Protein AF-0000000085018184 (afdb_homodimer)

Radius of gyration: 31.37 Å; Cα contacts (8 Å, |Δi|>4): 1153; chains: 2; bounding box: 64×95×62 Å

Solvent-accessible surface area (backbone atoms only — not comparable to full-atom values): 35523 Å² total; per-residue (Å²): 129,86,67,73,64,62,64,57,44,52,53,51,55,33,47,54,36,43,52,49,48,41,50,52,50,49,42,55,73,67,39,47,40,53,63,20,69,43,73,35,39,69,67,61,49,51,74,76,40,98,63,59,70,67,49,49,52,36,50,53,50,45,36,40,74,69,59,39,29,46,75,57,96,77,20,36,26,44,29,72,50,29,46,42,30,53,13,85,86,34,94,45,32,36,55,68,28,46,38,60,68,44,70,61,41,52,63,41,46,74,70,67,47,73,38,75,71,49,66,69,59,48,31,55,44,50,44,45,53,29,64,63,52,52,47,56,54,52,50,51,50,48,50,68,76,39,41,67,62,53,67,70,30,50,29,32,34,20,46,54,35,47,42,32,61,68,44,47,51,51,22,70,77,25,81,73,23,41,25,32,36,30,24,42,60,76,38,42,63,57,18,48,53,44,37,60,73,66,65,53,61,57,66,45,79,42,72,39,48,79,91,80,41,86,88,66,65,70,21,34,31,39,38,36,53,76,50,88,49,79,46,21,65,69,47,50,49,52,50,57,72,17,36,31,82,70,11,38,41,40,40,35,40,60,43,84,79,74,79,87,45,64,67,51,37,52,49,20,42,57,43,65,34,47,38,56,95,81,56,58,68,43,79,50,58,81,38,37,71,72,46,48,53,63,68,55,41,54,51,48,41,45,73,69,25,32,44,79,75,47,76,42,53,39,22,73,72,68,68,37,68,90,34,65,42,27,32,36,40,34,28,30,30,73,99,130,87,66,74,65,60,65,57,44,52,52,49,54,32,47,53,37,42,51,48,46,40,51,53,51,48,42,55,73,68,38,46,39,52,62,20,69,44,73,34,40,69,66,61,48,51,76,76,39,99,62,58,70,67,48,50,52,38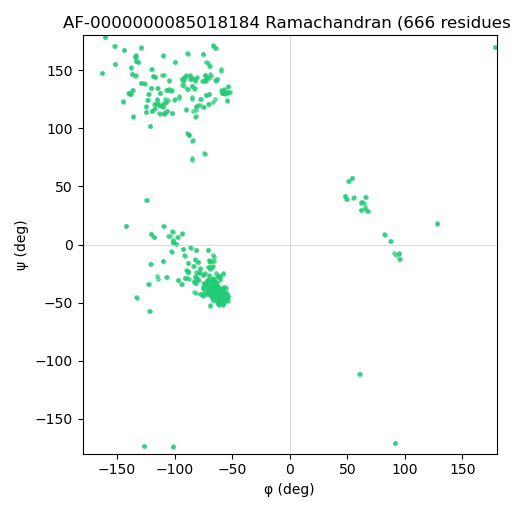,50,52,50,46,35,42,74,70,58,38,29,44,75,58,97,77,20,36,23,45,28,73,51,29,46,41,31,51,14,87,86,35,95,45,33,36,55,68,28,46,38,62,67,44,69,63,41,51,61,41,44,74,69,67,47,73,38,74,69,51,68,68,60,47,31,54,45,50,42,44,55,30,62,63,53,52,46,57,54,51,49,51,50,46,50,67,77,38,40,67,63,53,66,69,31,51,27,33,35,22,46,53,33,47,43,34,61,67,44,47,51,51,24,70,76,24,83,73,23,39,26,32,35,31,24,41,58,77,40,43,61,56,18,48,54,44,38,60,73,67,66,54,60,58,65,46,80,43,71,39,47,78,93,80,40,84,88,67,65,70,22,35,32,39,39,35,54,75,51,88,49,78,46,21,63,70,47,49,51,53,50,56,72,17,37,33,83,70,12,38,41,39,40,34,40,60,44,83,80,73,78,86,45,65,68,52,38,52,50,21,40,57,44,65,33,47,39,54,95,81,57,58,69,42,80,50,59,83,39,35,71,71,48,47,52,63,68,56,42,54,51,48,42,45,74,71,25,31,43,81,74,46,76,43,53,40,21,74,73,69,68,38,67,89,33,64,41,28,33,34,40,32,28,30,30,73,99

Secondary structure (DSSP, 8-state):
-PPP-THHHHHHHHHHHHHHHHHHHHHHHTTHHHHTTS-B-HHHHHHHS-S-HHHHHHHHHHHHHTTSEEEETTEEEE-HHHHHHS-TT-TT--HHHHIIIIITTHHHHHTT--EE--HHHHHHHHHHHIIIIIHHHHHHHHHHHTHHHHHH--EEEEET-TT-HHHHHHHHH-TT-EEEEEE-HHHHHHHHHHHHHTT--SEEEEE--TTTS---S-EEEEEEESSTTTT-HHHHHHHHHHEEEEEEEEEEEE---S---HHHHHHHHHHHHEE-SS--B-SSTT-BTTPPPHHHHHHHHHHHTEEEEEEEEHHHHHT-GGGTTEEEEEEEE--/-PPP-THHHHHHHHHHHHHHHHHHHHHHHTTHHHHTTS-B-HHHHHHHS-S-HHHHHHHHHHHHHTTSEEEETTEEEE-HHHHHHS-TT-TT--HHHHIIIIITTHHHHHTT--EE--HHHHHHHHHHHIIIIIHHHHHHHHHHHTHHHHHH--EEEEET-TT-HHHHHHHHH-TT-EEEEEE-HHHHHHHHHHHHHTT--SEEEEE--TTTS---S-EEEEEEESSTTTT-HHHHHHHHHHEEEEEEEEEEEE---S---HHHHHHHHHHHHEE-SS--B-SSTT-BTTPPPHHHHHHHHHHHTEEEEEEEEHHHHHT-GGGTTEEEEEEEE--

pLDDT: mean 94.93, std 5.19, range [48.09, 98.88]

Nearest PDB structures (foldseek):
  5i2h-assembly1_B  TM=5.174E-01  e=9.333E-16  Planctopirus limnophila DSM 3776
  3gwz-assembly1_A  TM=5.559E-01  e=8.768E-15  Streptomyces lavendulae
  5jr3-assembly1_A  TM=5.214E-01  e=3.749E-14  Streptomyces peucetius
  4wxh-assembly1_B  TM=4.960E-01  e=9.897E-15  Streptomyces peucetius
  1qzz-assembly1_A  TM=4.452E-01  e=2.770E-14  Streptomyces purpurascens

InterPro domains:
  IPR001077 O-methyltransferase, C-terminal domain [PF00891] (150-248)
  IPR012967 Caffeic acid 3-O-methyltransferase-like, dimerisation domain [PF08100] (22-87)
  IPR016461 O-methyltransferase-like [PTHR11746] (20-250)
  IPR029063 S-adenosyl-L-methionine-dependent methyltransferase superfamily [G3DSA:3.40.50.150] (109-317)
  IPR029063 S-adenosyl-L-methionine-dependent methyltransfer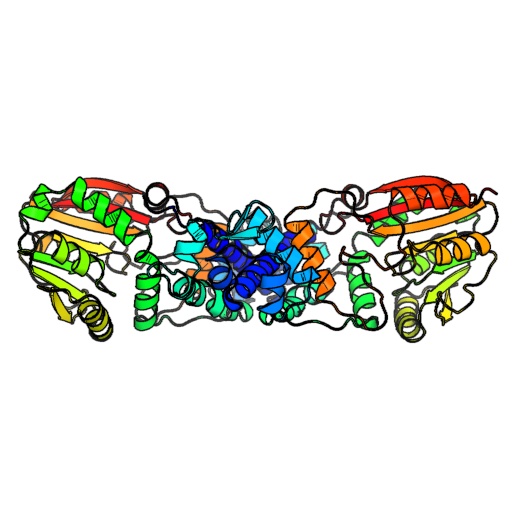ase superfamily [SSF53335] (109-317)
  IPR036388 Winged helix-like DNA-binding domain superfamily [G3DSA:1.10.10.10] (12-87)
  IPR036390 Winged helix DNA-binding domain superfamily [SSF46785] (12-85)

Organism: Methanocaldococcus infernus (strain DSM 11812 / JCM 15783 / ME) (NCBI:txid573063)

Structure (mmCIF, N/CA/C/O backbone):
data_AF-0000000085018184-model_v1
#
loop_
_entity.id
_entity.type
_entity.pdbx_description
1 polymer 'Methyltransferase type 12'
#
loop_
_atom_site.group_PDB
_atom_site.id
_atom_site.type_symbol
_atom_site.label_atom_id
_atom_site.label_alt_id
_atom_site.label_comp_id
_atom_site.label_asym_id
_atom_site.label_entity_id
_atom_site.label_seq_id
_atom_site.pdbx_PDB_ins_code
_atom_site.Cartn_x
_atom_site.Cartn_y
_atom_site.Cartn_z
_atom_site.occupancy
_atom_site.B_iso_or_equiv
_atom_site.auth_seq_id
_atom_site.auth_comp_id
_atom_site.auth_asym_id
_atom_site.auth_atom_id
_atom_site.pdbx_PDB_model_num
ATOM 1 N N . MET A 1 1 ? -19.297 13.008 21.766 1 48.72 1 MET A N 1
ATOM 2 C CA . MET A 1 1 ? -17.875 13.062 21.406 1 48.72 1 MET A CA 1
ATOM 3 C C . MET A 1 1 ? -17.656 12.492 20 1 48.72 1 MET A C 1
ATOM 5 O O . MET A 1 1 ? -18.109 11.383 19.703 1 48.72 1 MET A O 1
ATOM 9 N N . ILE A 1 2 ? -17.266 13.336 19.094 1 65.44 2 ILE A N 1
ATOM 10 C CA . ILE A 1 2 ? -17.203 12.898 17.703 1 65.44 2 ILE A CA 1
ATOM 11 C C . ILE A 1 2 ? -16.141 11.812 17.562 1 65.44 2 ILE A C 1
ATOM 13 O O . ILE A 1 2 ? -15.047 11.93 18.109 1 65.44 2 ILE A O 1
ATOM 17 N N . LYS A 1 3 ? -16.5 10.656 17.031 1 82.75 3 LYS A N 1
ATOM 18 C CA . LYS A 1 3 ? -15.633 9.492 16.859 1 82.75 3 LYS A CA 1
ATOM 19 C C . LYS A 1 3 ? -14.438 9.82 15.969 1 82.75 3 LYS A C 1
ATOM 21 O O . LYS A 1 3 ? -14.586 10.531 14.969 1 82.75 3 LYS A O 1
ATOM 26 N N . LYS A 1 4 ? -13.375 9.406 16.469 1 88.5 4 LYS A N 1
ATOM 27 C CA . LYS A 1 4 ? -12.133 9.617 15.734 1 88.5 4 LYS A CA 1
ATOM 28 C C . LYS A 1 4 ? -12.234 9.07 14.312 1 88.5 4 LYS A C 1
ATOM 30 O O . LYS A 1 4 ? -12.766 7.98 14.102 1 88.5 4 LYS A O 1
ATOM 35 N N . PRO A 1 5 ? -11.875 9.859 13.367 1 91.56 5 PRO A N 1
ATOM 36 C CA . PRO A 1 5 ? -11.867 9.359 11.992 1 91.56 5 PRO A CA 1
ATOM 37 C C . PRO A 1 5 ? -10.703 8.406 11.711 1 91.56 5 PRO A C 1
ATOM 39 O O . PRO A 1 5 ? -9.758 8.773 11.016 1 91.56 5 PRO A O 1
ATOM 42 N N . TYR A 1 6 ? -10.836 7.18 12.148 1 92.5 6 TYR A N 1
ATOM 43 C CA . TYR A 1 6 ? -9.742 6.219 12.016 1 92.5 6 TYR A CA 1
ATOM 44 C C . TYR A 1 6 ? -9.469 5.91 10.547 1 92.5 6 TYR A C 1
ATOM 46 O O . TYR A 1 6 ? -8.422 5.363 10.203 1 92.5 6 TYR A O 1
ATOM 54 N N . ILE A 1 7 ? -10.422 6.293 9.656 1 93.5 7 ILE A N 1
ATOM 55 C CA . ILE A 1 7 ? -10.281 6.117 8.219 1 93.5 7 ILE A CA 1
ATOM 56 C C . ILE A 1 7 ? -9.062 6.906 7.723 1 93.5 7 ILE A C 1
ATOM 58 O O . ILE A 1 7 ? -8.422 6.516 6.75 1 93.5 7 ILE A O 1
ATOM 62 N N . LEU A 1 8 ? -8.703 7.965 8.406 1 94.06 8 LEU A N 1
ATOM 63 C CA . LEU A 1 8 ? -7.527 8.742 8.039 1 94.06 8 LEU A CA 1
ATOM 64 C C . LEU A 1 8 ? -6.254 7.93 8.227 1 94.06 8 LEU A C 1
ATOM 66 O O . LEU A 1 8 ? -5.34 7.988 7.395 1 94.06 8 LEU A O 1
ATOM 70 N N . ASP A 1 9 ? -6.258 7.141 9.297 1 95.75 9 ASP A N 1
ATOM 71 C CA . ASP A 1 9 ? -5.105 6.281 9.547 1 95.75 9 ASP A CA 1
ATOM 72 C C . ASP A 1 9 ? -5.016 5.168 8.5 1 95.75 9 ASP A C 1
ATOM 74 O O . ASP A 1 9 ? -3.92 4.789 8.086 1 95.75 9 ASP A O 1
ATOM 78 N N . ILE A 1 10 ? -6.168 4.676 8.086 1 96.81 10 ILE A N 1
ATOM 79 C CA . ILE A 1 10 ? -6.207 3.613 7.086 1 96.81 10 ILE A CA 1
ATOM 80 C C . ILE A 1 10 ? -5.594 4.117 5.777 1 96.81 10 ILE A C 1
ATOM 82 O O . ILE A 1 10 ? -4.676 3.496 5.238 1 96.81 10 ILE A O 1
ATOM 86 N N . PHE A 1 11 ? -6.047 5.285 5.289 1 97.06 11 PHE A N 1
ATOM 87 C CA . PHE A 1 11 ? -5.551 5.809 4.02 1 97.06 11 PHE A CA 1
ATOM 88 C C . PHE A 1 11 ? -4.09 6.234 4.145 1 97.06 11 PHE A C 1
ATOM 90 O O . PHE A 1 11 ? -3.318 6.105 3.193 1 97.06 11 PHE A O 1
ATOM 97 N N . TYR A 1 12 ? -3.766 6.766 5.32 1 96.75 12 TYR A N 1
ATOM 98 C CA . TYR A 1 12 ? -2.377 7.152 5.543 1 96.75 12 TYR A CA 1
ATOM 99 C C . TYR A 1 12 ? -1.446 5.957 5.398 1 96.75 12 TYR A C 1
ATOM 101 O O . TYR A 1 12 ? -0.449 6.02 4.676 1 96.75 12 TYR A O 1
ATOM 109 N N . ASP A 1 13 ? -1.781 4.855 6.043 1 97.5 13 ASP A N 1
ATOM 110 C CA . ASP A 1 13 ? -0.97 3.645 6.008 1 97.5 13 ASP A CA 1
ATOM 111 C C . ASP A 1 13 ? -0.897 3.072 4.594 1 97.5 13 ASP A C 1
ATOM 113 O O . ASP A 1 13 ? 0.176 2.684 4.133 1 97.5 13 ASP A O 1
ATOM 117 N N . LEU A 1 14 ? -2.049 3.016 3.959 1 97.88 14 LEU A N 1
ATOM 118 C CA . LEU A 1 14 ? -2.084 2.508 2.592 1 97.88 14 LEU A CA 1
ATOM 119 C C . LEU A 1 14 ? -1.201 3.35 1.676 1 97.88 14 LEU A C 1
ATOM 121 O O . LEU A 1 14 ? -0.476 2.809 0.837 1 97.88 14 LEU A O 1
ATOM 125 N N . TYR A 1 15 ? -1.241 4.645 1.862 1 97.31 15 TYR A N 1
ATOM 126 C CA . TYR A 1 15 ? -0.542 5.543 0.952 1 97.31 15 TYR A CA 1
ATOM 127 C C . TYR A 1 15 ? 0.962 5.496 1.186 1 97.31 15 TYR A C 1
ATOM 129 O O . TYR A 1 15 ? 1.748 5.625 0.243 1 97.31 15 TYR A O 1
ATOM 137 N N . ILE A 1 16 ? 1.397 5.277 2.465 1 97.38 16 ILE A N 1
ATOM 138 C CA . ILE A 1 16 ? 2.812 5.062 2.746 1 97.38 16 ILE A CA 1
ATOM 139 C C . ILE A 1 16 ? 3.322 3.869 1.941 1 97.38 16 ILE A C 1
ATOM 141 O O . ILE A 1 16 ? 4.406 3.926 1.352 1 97.38 16 ILE A O 1
ATOM 145 N N . ASN A 1 17 ? 2.547 2.838 1.865 1 97.31 17 ASN A N 1
ATOM 146 C CA . ASN A 1 17 ? 2.92 1.641 1.119 1 97.31 17 ASN A CA 1
ATOM 147 C C . ASN A 1 17 ? 2.938 1.9 -0.385 1 97.31 17 ASN A C 1
ATOM 149 O O . ASN A 1 17 ? 3.77 1.347 -1.104 1 97.31 17 ASN A O 1
ATOM 153 N N . ILE A 1 18 ? 2.035 2.709 -0.843 1 96.75 18 ILE A N 1
ATOM 154 C CA . ILE A 1 18 ? 1.995 3.068 -2.258 1 96.75 18 ILE A CA 1
ATOM 155 C C . ILE A 1 18 ? 3.252 3.854 -2.625 1 96.75 18 ILE A C 1
ATOM 157 O O . ILE A 1 18 ? 3.887 3.578 -3.646 1 96.75 18 ILE A O 1
ATOM 161 N N . LYS A 1 19 ? 3.615 4.816 -1.781 1 97.19 19 LYS A N 1
ATOM 162 C CA . LYS A 1 19 ? 4.836 5.578 -2.025 1 97.19 19 LYS A CA 1
ATOM 163 C C . LYS A 1 19 ? 6.062 4.672 -2.031 1 97.19 19 LYS A C 1
ATOM 165 O O . LYS A 1 19 ? 6.93 4.797 -2.898 1 97.19 19 LYS A O 1
ATOM 170 N N . LEU A 1 20 ? 6.09 3.766 -1.042 1 98.12 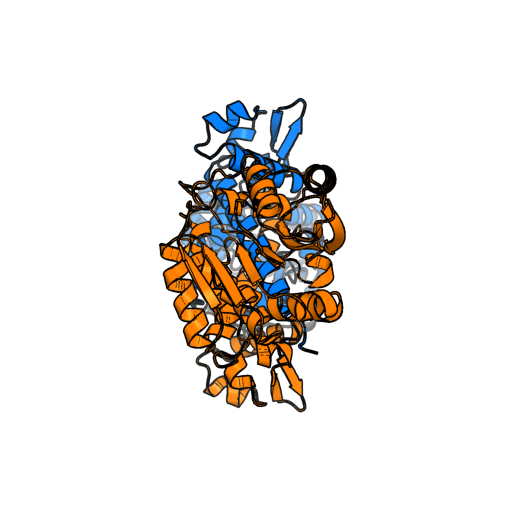20 LEU A N 1
ATOM 171 C CA . LEU A 1 20 ? 7.207 2.83 -0.971 1 98.12 20 LEU A CA 1
ATOM 172 C C . LEU A 1 20 ? 7.285 1.98 -2.236 1 98.12 20 LEU A C 1
ATOM 174 O O . LEU A 1 20 ? 8.375 1.726 -2.752 1 98.12 20 LEU A O 1
ATOM 178 N N . PHE A 1 21 ? 6.137 1.553 -2.734 1 97.69 21 PHE A N 1
ATOM 179 C CA . PHE A 1 21 ? 6.059 0.788 -3.973 1 97.69 21 PHE A CA 1
ATOM 180 C C . PHE A 1 21 ? 6.699 1.554 -5.125 1 97.69 21 PHE A C 1
ATOM 182 O O . PHE A 1 21 ? 7.539 1.013 -5.844 1 97.69 21 PHE A O 1
ATOM 189 N N . TYR A 1 22 ? 6.352 2.814 -5.332 1 97.19 22 TYR A N 1
ATOM 190 C CA . TYR A 1 22 ? 6.855 3.617 -6.441 1 97.19 22 TYR A CA 1
ATOM 191 C C . TYR A 1 22 ? 8.328 3.947 -6.25 1 97.19 22 TYR A C 1
ATOM 193 O O . TYR A 1 22 ? 9.078 4.062 -7.223 1 97.19 22 TYR A O 1
ATOM 201 N N . ILE A 1 23 ? 8.781 4.062 -4.977 1 97.88 23 ILE A N 1
ATOM 202 C CA . ILE A 1 23 ? 10.195 4.312 -4.691 1 97.88 23 ILE A CA 1
ATOM 203 C C . ILE A 1 23 ? 11.023 3.104 -5.109 1 97.88 23 ILE A C 1
ATOM 205 O O . ILE A 1 23 ? 12.062 3.25 -5.766 1 97.88 23 ILE A O 1
ATOM 209 N N . LEU A 1 24 ? 10.562 1.896 -4.773 1 97.88 24 LEU A N 1
ATOM 210 C CA . LEU A 1 24 ? 11.273 0.678 -5.156 1 97.88 24 LEU A CA 1
ATOM 211 C C . LEU A 1 24 ? 11.25 0.494 -6.672 1 97.88 24 LEU A C 1
ATOM 213 O O . LEU A 1 24 ? 12.25 0.093 -7.266 1 97.88 24 LEU A O 1
ATOM 217 N N . LYS A 1 25 ? 10.078 0.771 -7.277 1 97.06 25 LYS A N 1
ATOM 218 C CA . LYS A 1 25 ? 10 0.74 -8.734 1 97.06 25 LYS A CA 1
ATOM 219 C C . LYS A 1 25 ? 11.023 1.676 -9.367 1 97.06 25 LYS A C 1
ATOM 221 O O . LYS A 1 25 ? 11.703 1.306 -10.32 1 97.06 25 LYS A O 1
ATOM 226 N N . LYS A 1 26 ? 11.141 2.885 -8.844 1 96.44 26 LYS A N 1
ATOM 227 C CA . LYS A 1 26 ? 12.086 3.871 -9.367 1 96.44 26 LYS A CA 1
ATOM 228 C C . LYS A 1 26 ? 13.523 3.391 -9.211 1 96.44 26 LYS A C 1
ATOM 230 O O . LYS A 1 26 ? 14.352 3.582 -10.109 1 96.44 26 LYS A O 1
ATOM 235 N N . ALA A 1 27 ? 13.828 2.787 -8.023 1 97.38 27 ALA A N 1
ATOM 236 C CA . ALA A 1 27 ? 15.172 2.25 -7.797 1 97.38 27 ALA A CA 1
ATOM 237 C C . ALA A 1 27 ? 15.531 1.214 -8.859 1 97.38 27 ALA A C 1
ATOM 239 O O . ALA A 1 27 ? 16.656 1.195 -9.352 1 97.38 27 ALA A O 1
ATOM 240 N N . ILE A 1 28 ? 14.578 0.365 -9.203 1 97.19 28 ILE A N 1
ATOM 241 C CA . ILE A 1 28 ? 14.789 -0.665 -10.211 1 97.19 28 ILE A CA 1
ATOM 242 C C . ILE A 1 28 ? 14.945 -0.014 -11.586 1 97.19 28 ILE A C 1
ATOM 244 O O . ILE A 1 28 ? 15.844 -0.373 -12.352 1 97.19 28 ILE A O 1
ATOM 248 N N . GLU A 1 29 ? 14.148 0.993 -11.906 1 95.56 29 GLU A N 1
ATOM 249 C CA . GLU A 1 29 ? 14.188 1.697 -13.188 1 95.56 29 GLU A CA 1
ATOM 250 C C . GLU A 1 29 ? 15.516 2.428 -13.367 1 95.56 29 GLU A C 1
ATOM 252 O O . GLU A 1 29 ? 16.016 2.543 -14.484 1 95.56 29 GLU A O 1
ATOM 257 N N . LEU A 1 30 ? 16.062 2.91 -12.289 1 96 30 LEU A N 1
ATOM 258 C CA . LEU A 1 30 ? 17.328 3.641 -12.32 1 96 30 LEU A CA 1
ATOM 259 C C . LEU A 1 30 ? 18.5 2.68 -12.359 1 96 30 LEU A C 1
ATOM 261 O O . LEU A 1 30 ? 19.656 3.111 -12.398 1 96 30 LEU A O 1
ATOM 265 N N . LYS A 1 31 ? 18.266 1.379 -12.266 1 97.44 31 LYS A N 1
ATOM 266 C CA . LYS A 1 31 ? 19.266 0.315 -12.336 1 97.44 31 LYS A CA 1
ATOM 267 C C . LYS A 1 31 ? 20.234 0.407 -11.164 1 97.44 31 LYS A C 1
ATOM 269 O O . LYS A 1 31 ? 21.438 0.19 -11.336 1 97.44 31 LYS A O 1
ATOM 274 N N . ILE A 1 32 ? 19.703 0.792 -10.031 1 98.06 32 ILE A N 1
ATOM 275 C CA . ILE A 1 32 ? 20.531 0.925 -8.836 1 98.06 32 ILE A CA 1
ATOM 276 C C . ILE A 1 32 ? 21.188 -0.415 -8.508 1 98.06 32 ILE A C 1
ATOM 278 O O . ILE A 1 32 ? 22.375 -0.463 -8.141 1 98.06 32 ILE A O 1
ATOM 282 N N . PHE A 1 33 ? 20.516 -1.499 -8.68 1 98.56 33 PHE A N 1
ATOM 283 C CA . PHE A 1 33 ? 21.016 -2.814 -8.305 1 98.56 33 PHE A CA 1
ATOM 284 C C . PHE A 1 33 ? 22.062 -3.295 -9.305 1 98.56 33 PHE A C 1
ATOM 286 O O . PHE A 1 33 ? 22.906 -4.121 -8.977 1 98.56 33 PHE A O 1
ATOM 293 N N . ASP A 1 34 ? 21.984 -2.82 -10.547 1 98.44 34 ASP A N 1
ATOM 294 C CA . ASP A 1 34 ? 23.078 -3.072 -11.492 1 98.44 34 ASP A CA 1
ATOM 295 C C . ASP A 1 34 ? 24.328 -2.307 -11.102 1 98.44 34 ASP A C 1
ATOM 297 O O . ASP A 1 34 ? 25.438 -2.846 -11.164 1 98.44 34 ASP A O 1
ATOM 301 N N . ILE A 1 35 ? 24.141 -1.052 -10.703 1 98.12 35 ILE A N 1
ATOM 302 C CA . ILE A 1 35 ? 25.234 -0.185 -10.289 1 98.12 35 ILE A CA 1
ATOM 303 C C . ILE A 1 35 ? 25.922 -0.77 -9.047 1 98.12 35 ILE A C 1
ATOM 305 O O . ILE A 1 35 ? 27.141 -0.757 -8.938 1 98.12 35 ILE A O 1
ATOM 309 N N . LEU A 1 36 ? 25.172 -1.381 -8.141 1 98.38 36 LEU A N 1
ATOM 310 C CA . LEU A 1 36 ? 25.672 -1.818 -6.844 1 98.38 36 LEU A CA 1
ATOM 311 C C . LEU A 1 36 ? 26.125 -3.275 -6.898 1 98.38 36 LEU A C 1
ATOM 313 O O . LEU A 1 36 ? 26.359 -3.895 -5.859 1 98.38 36 LEU A O 1
ATOM 317 N N . SER A 1 37 ? 26.188 -3.836 -8.125 1 97.62 37 SER A N 1
ATOM 318 C CA . SER A 1 37 ? 26.797 -5.152 -8.266 1 97.62 37 SER A CA 1
ATOM 319 C C . SER A 1 37 ? 28.234 -5.145 -7.766 1 97.62 37 SER A C 1
ATOM 321 O O . SER A 1 37 ? 28.781 -6.188 -7.402 1 97.62 37 SER A O 1
ATOM 323 N N . GLU A 1 38 ? 28.828 -3.957 -7.801 1 97.31 38 GLU A N 1
ATOM 324 C CA . GLU A 1 38 ? 30.109 -3.656 -7.18 1 97.31 38 GLU A CA 1
ATOM 325 C C . GLU A 1 38 ? 29.969 -2.572 -6.117 1 97.31 38 GLU A C 1
ATOM 327 O O . GLU A 1 38 ? 29.141 -1.669 -6.25 1 97.31 38 GLU A O 1
ATOM 332 N N . PRO A 1 39 ? 30.734 -2.688 -5.082 1 98.12 39 PRO A N 1
ATOM 333 C CA . PRO A 1 39 ? 30.641 -1.666 -4.035 1 98.12 39 PRO A CA 1
ATOM 334 C C . PRO A 1 39 ? 30.891 -0.255 -4.562 1 98.12 39 PRO A C 1
ATOM 336 O O . PRO A 1 39 ? 31.797 -0.046 -5.371 1 98.12 39 PRO A O 1
ATOM 339 N N . LYS A 1 40 ? 30.109 0.683 -4.246 1 98.38 40 LYS A N 1
ATOM 340 C CA . LYS A 1 40 ? 30.219 2.078 -4.668 1 98.38 40 LYS A CA 1
ATOM 341 C C . LYS A 1 40 ? 30.031 3.023 -3.486 1 98.38 40 LYS A C 1
ATOM 343 O O . LYS A 1 40 ? 29.25 2.736 -2.574 1 98.38 40 LYS A O 1
ATOM 348 N N . THR A 1 41 ? 30.734 4.117 -3.512 1 98.06 41 THR A N 1
ATOM 349 C CA . THR A 1 41 ? 30.469 5.195 -2.566 1 98.06 41 THR A CA 1
ATOM 350 C C . THR A 1 41 ? 29.203 5.961 -2.961 1 98.06 41 THR A C 1
ATOM 352 O O . THR A 1 41 ? 28.703 5.812 -4.078 1 98.06 41 THR A O 1
ATOM 355 N N . PHE A 1 42 ? 28.719 6.711 -2.027 1 98.06 42 PHE A N 1
ATOM 356 C CA . PHE A 1 42 ? 27.562 7.543 -2.303 1 98.06 42 PHE A CA 1
ATOM 357 C C . PHE A 1 42 ? 27.797 8.43 -3.518 1 98.06 42 PHE A C 1
ATOM 359 O O . PHE A 1 42 ? 26.953 8.531 -4.402 1 98.06 42 PHE A O 1
ATOM 366 N N . ASP A 1 43 ? 28.906 9.055 -3.627 1 97.69 43 ASP A N 1
ATOM 367 C CA . ASP A 1 43 ? 29.234 9.984 -4.703 1 97.69 43 ASP A CA 1
ATOM 368 C C . ASP A 1 43 ? 29.312 9.273 -6.047 1 97.69 43 ASP A C 1
ATOM 370 O O . ASP A 1 43 ? 28.891 9.82 -7.07 1 97.69 43 ASP A O 1
ATOM 374 N N . GLU A 1 44 ? 29.859 8.094 -6.066 1 97.69 44 GLU A N 1
ATOM 375 C CA . GLU A 1 44 ? 29.922 7.312 -7.297 1 97.69 44 GLU A CA 1
ATOM 376 C C . GLU A 1 44 ? 28.531 6.977 -7.824 1 97.69 44 GLU A C 1
ATOM 378 O O . GLU A 1 44 ? 28.312 6.98 -9.031 1 97.69 44 GLU A O 1
ATOM 383 N N . ILE A 1 45 ? 27.625 6.664 -6.879 1 98.19 45 ILE A N 1
ATOM 384 C CA . ILE A 1 45 ? 26.25 6.367 -7.266 1 98.19 45 ILE A CA 1
ATOM 385 C C . ILE A 1 45 ? 25.594 7.625 -7.812 1 98.19 45 ILE A C 1
ATOM 387 O O . ILE A 1 45 ? 24.922 7.582 -8.852 1 98.19 45 ILE A O 1
ATOM 391 N N . LEU A 1 46 ? 25.75 8.742 -7.066 1 97.12 46 LEU A N 1
ATOM 392 C CA . LEU A 1 46 ? 25.125 10.016 -7.406 1 97.12 46 LEU A CA 1
ATOM 393 C C . LEU A 1 46 ? 25.516 10.445 -8.82 1 97.12 46 LEU A C 1
ATOM 395 O O . LEU A 1 46 ? 24.688 11.008 -9.547 1 97.12 46 LEU A O 1
ATOM 399 N N . ILE A 1 47 ? 26.688 10.234 -9.305 1 96.44 47 ILE A N 1
ATOM 400 C CA . ILE A 1 47 ? 27.188 10.617 -10.617 1 96.44 47 ILE A CA 1
ATOM 401 C C . ILE A 1 47 ? 26.469 9.797 -11.695 1 96.44 47 ILE A C 1
ATOM 403 O O . ILE A 1 47 ? 26.188 10.297 -12.789 1 96.44 47 ILE A O 1
ATOM 407 N N . LYS A 1 48 ? 26.109 8.641 -11.383 1 95.88 48 LYS A N 1
ATOM 408 C CA . LYS A 1 48 ? 25.547 7.715 -12.359 1 95.88 48 LYS A CA 1
ATOM 409 C C . LYS A 1 48 ? 24.031 7.883 -12.461 1 95.88 48 LYS A C 1
ATOM 411 O O . LYS A 1 48 ? 23.422 7.48 -13.453 1 95.88 48 LYS A O 1
ATOM 416 N N . ILE A 1 49 ? 23.516 8.422 -11.336 1 94.38 49 ILE A N 1
ATOM 417 C CA . ILE A 1 49 ? 22.062 8.508 -11.273 1 94.38 49 ILE A CA 1
ATOM 418 C C . ILE A 1 49 ? 21.625 9.977 -11.305 1 94.38 49 ILE A C 1
ATOM 420 O O . ILE A 1 49 ? 22.234 10.82 -10.648 1 94.38 49 ILE A O 1
ATOM 424 N N . ASN A 1 50 ? 20.719 10.375 -12.125 1 89.06 50 ASN A N 1
ATOM 425 C CA . ASN A 1 50 ? 20.172 11.727 -12.203 1 89.06 50 ASN A CA 1
ATOM 426 C C . ASN A 1 50 ? 19.047 11.938 -11.211 1 89.06 50 ASN A C 1
ATOM 428 O O . ASN A 1 50 ? 17.875 12 -11.602 1 89.06 50 ASN A O 1
ATOM 432 N N . LEU A 1 51 ? 19.406 12.047 -9.906 1 92.5 51 LEU A N 1
ATOM 433 C CA . LEU A 1 51 ? 18.438 12.289 -8.836 1 92.5 51 LEU A CA 1
ATOM 434 C C . LEU A 1 51 ? 18.969 13.312 -7.84 1 92.5 51 LEU A C 1
ATOM 436 O O . LEU A 1 51 ? 20.188 13.516 -7.738 1 92.5 51 LEU A O 1
ATOM 440 N N . ASP A 1 52 ? 18.078 14 -7.215 1 93.31 52 ASP A N 1
ATOM 441 C CA . ASP A 1 52 ? 18.453 14.875 -6.109 1 93.31 52 ASP A CA 1
ATOM 442 C C . ASP A 1 52 ? 19.25 14.109 -5.051 1 93.31 52 ASP A C 1
ATOM 444 O O . ASP A 1 52 ? 18.906 12.977 -4.711 1 93.31 52 ASP A O 1
ATOM 448 N N . LYS A 1 53 ? 20.328 14.734 -4.566 1 96.5 53 LYS A N 1
ATOM 449 C CA . LYS A 1 53 ? 21.25 14.102 -3.631 1 96.5 53 LYS A CA 1
ATOM 450 C C . LYS A 1 53 ? 20.516 13.602 -2.389 1 96.5 53 LYS A C 1
ATOM 452 O O . LYS A 1 53 ? 20.797 12.5 -1.902 1 96.5 53 LYS A O 1
ATOM 457 N N . ASN A 1 54 ? 19.641 14.375 -1.841 1 96.56 54 ASN A N 1
ATOM 458 C CA . ASN A 1 54 ? 18.922 14 -0.623 1 96.56 54 ASN A CA 1
ATOM 459 C C . ASN A 1 54 ? 17.922 12.875 -0.88 1 96.56 54 ASN A C 1
ATOM 461 O O . ASN A 1 54 ? 17.75 12 -0.036 1 96.56 54 ASN A O 1
ATOM 465 N N . ILE A 1 55 ? 17.266 12.914 -2.004 1 97 55 ILE A N 1
ATOM 466 C CA . ILE A 1 55 ? 16.328 11.859 -2.377 1 97 55 ILE A CA 1
ATOM 467 C C . ILE A 1 55 ? 17.078 10.531 -2.504 1 97 55 ILE A C 1
ATOM 469 O O . ILE A 1 55 ? 16.625 9.508 -1.991 1 97 55 ILE A O 1
ATOM 473 N N . LEU A 1 56 ? 18.234 10.562 -3.158 1 97.88 56 LEU A N 1
ATOM 474 C CA . LEU A 1 56 ? 19.047 9.359 -3.293 1 97.88 56 LEU A CA 1
ATOM 475 C C . LEU A 1 56 ? 19.453 8.812 -1.926 1 97.88 56 LEU A C 1
ATOM 477 O O . LEU A 1 56 ? 19.422 7.605 -1.7 1 97.88 56 LEU A O 1
ATOM 481 N N . GLU A 1 57 ? 19.828 9.688 -1.056 1 98.12 57 GLU A N 1
ATOM 482 C CA . GLU A 1 57 ? 20.219 9.266 0.288 1 98.12 57 GLU A CA 1
ATOM 483 C C . GLU A 1 57 ? 19.094 8.492 0.975 1 98.12 57 GLU A C 1
ATOM 485 O O . GLU A 1 57 ? 19.328 7.434 1.557 1 98.12 57 GLU A O 1
ATOM 490 N N . TYR A 1 58 ? 17.906 9.023 0.892 1 98.44 58 TYR A N 1
ATOM 491 C CA . TYR A 1 58 ? 16.766 8.367 1.54 1 98.44 58 TYR A CA 1
ATOM 492 C C . TYR A 1 58 ? 16.422 7.062 0.835 1 98.44 58 TYR A C 1
ATOM 494 O O . TYR A 1 58 ? 15.992 6.098 1.476 1 98.44 58 TYR A O 1
ATOM 502 N N . ILE A 1 59 ? 16.547 7.012 -0.47 1 98.56 59 ILE A N 1
ATOM 503 C CA . ILE A 1 59 ? 16.297 5.77 -1.197 1 98.56 59 ILE A CA 1
ATOM 504 C C . ILE A 1 59 ? 17.266 4.691 -0.718 1 98.56 59 ILE A C 1
ATOM 506 O O . ILE A 1 59 ? 16.859 3.562 -0.44 1 98.56 59 ILE A O 1
ATOM 510 N N . LEU A 1 60 ? 18.578 5.059 -0.601 1 98.69 60 LEU A N 1
ATOM 511 C CA . LEU A 1 60 ? 19.562 4.094 -0.146 1 98.69 60 LEU A CA 1
ATOM 512 C C . LEU A 1 60 ? 19.281 3.637 1.277 1 98.69 60 LEU A C 1
ATOM 514 O O . LEU A 1 60 ? 19.453 2.461 1.605 1 98.69 60 LEU A O 1
ATOM 518 N N . LYS A 1 61 ? 18.812 4.531 2.133 1 98.62 61 LYS A N 1
ATOM 519 C CA . LYS A 1 61 ? 18.438 4.168 3.5 1 98.62 61 LYS A CA 1
ATOM 520 C C . LYS A 1 61 ? 17.266 3.193 3.516 1 98.62 61 LYS A C 1
ATOM 522 O O . LYS A 1 61 ? 17.234 2.271 4.332 1 98.62 61 LYS A O 1
ATOM 527 N N . ILE A 1 62 ? 16.297 3.41 2.617 1 98.75 62 ILE A N 1
ATOM 528 C CA . ILE A 1 62 ? 15.156 2.512 2.492 1 98.75 62 ILE A CA 1
ATOM 529 C C . ILE A 1 62 ? 15.633 1.125 2.068 1 98.75 62 ILE A C 1
ATOM 531 O O . ILE A 1 62 ? 15.234 0.118 2.658 1 98.75 62 ILE A O 1
ATOM 535 N N . LEU A 1 63 ? 16.516 1.082 1.069 1 98.75 63 LEU A N 1
ATOM 536 C CA . LEU A 1 63 ? 17.016 -0.194 0.57 1 98.75 63 LEU A CA 1
ATOM 537 C C . LEU A 1 63 ? 17.812 -0.921 1.645 1 98.75 63 LEU A C 1
ATOM 539 O O . LEU A 1 63 ? 17.781 -2.152 1.722 1 98.75 63 LEU A O 1
ATOM 543 N N . LEU A 1 64 ? 18.562 -0.165 2.49 1 98.56 64 LEU A N 1
ATOM 544 C CA . LEU A 1 64 ? 19.297 -0.739 3.615 1 98.56 64 LEU A CA 1
ATOM 545 C C . LEU A 1 64 ? 18.328 -1.348 4.633 1 98.56 64 LEU A C 1
ATOM 547 O O . LEU A 1 64 ? 18.547 -2.471 5.094 1 98.56 64 LEU A O 1
ATOM 551 N N . GLU A 1 65 ? 17.281 -0.582 4.918 1 97.75 65 GLU A N 1
ATOM 552 C CA . GLU A 1 65 ? 16.312 -1.037 5.898 1 97.75 65 GLU A CA 1
ATOM 553 C C . GLU A 1 65 ? 15.602 -2.307 5.426 1 97.75 65 GLU A C 1
ATOM 555 O O . GLU A 1 65 ? 15.266 -3.17 6.238 1 97.75 65 GLU A O 1
ATOM 560 N N . LEU A 1 66 ? 15.406 -2.447 4.148 1 98 66 LEU A N 1
ATOM 561 C CA . LEU A 1 66 ? 14.719 -3.602 3.572 1 98 66 LEU A CA 1
ATOM 562 C C . LEU A 1 66 ? 15.703 -4.742 3.328 1 98 66 LEU A C 1
ATOM 564 O O . LEU A 1 66 ? 15.32 -5.789 2.795 1 98 66 LEU A O 1
ATOM 568 N N . LYS A 1 67 ? 17 -4.523 3.609 1 97.5 67 LYS A N 1
ATOM 569 C CA . LYS A 1 67 ? 18.062 -5.512 3.48 1 97.5 67 LYS A CA 1
ATOM 570 C C . LYS A 1 67 ? 18.281 -5.914 2.023 1 97.5 67 LYS A C 1
ATOM 572 O O . LYS A 1 67 ? 18.562 -7.074 1.728 1 97.5 67 LYS A O 1
ATOM 577 N N . LEU A 1 68 ? 18.016 -4.969 1.163 1 98.31 68 LEU A N 1
ATOM 578 C CA . LEU A 1 68 ? 18.266 -5.211 -0.255 1 98.31 68 LEU A CA 1
ATOM 579 C C . LEU A 1 68 ? 19.703 -4.848 -0.63 1 98.31 68 LEU A C 1
ATOM 581 O O . LEU A 1 68 ? 20.234 -5.375 -1.603 1 98.31 68 LEU A O 1
ATOM 585 N N . ILE A 1 69 ? 20.219 -3.895 0.098 1 98.69 69 ILE A N 1
ATOM 586 C CA . ILE A 1 69 ? 21.625 -3.557 -0.035 1 98.69 69 ILE A CA 1
ATOM 587 C C . ILE A 1 69 ? 22.281 -3.537 1.343 1 98.69 69 ILE A C 1
ATOM 589 O O . ILE A 1 69 ? 21.609 -3.662 2.363 1 98.69 69 ILE A O 1
ATOM 593 N N . GLU A 1 70 ? 23.531 -3.463 1.402 1 98.56 70 GLU A N 1
ATOM 594 C CA . GLU A 1 70 ? 24.328 -3.34 2.621 1 98.56 70 GLU A CA 1
ATOM 595 C C . GLU A 1 70 ? 25.391 -2.258 2.479 1 98.56 70 GLU A C 1
ATOM 597 O O . GLU A 1 70 ? 25.688 -1.814 1.368 1 98.56 70 GLU A O 1
ATOM 602 N N . LYS A 1 71 ? 25.844 -1.762 3.561 1 98 71 LYS A N 1
ATOM 603 C CA . LYS A 1 71 ? 26.906 -0.771 3.615 1 98 71 LYS A CA 1
ATOM 604 C C . LYS A 1 71 ? 28.109 -1.297 4.406 1 98 71 LYS A C 1
ATOM 606 O O . LYS A 1 71 ? 27.984 -1.612 5.59 1 98 71 LYS A O 1
ATOM 611 N N . ILE A 1 72 ? 29.188 -1.446 3.711 1 95.62 72 ILE A N 1
ATOM 612 C CA . ILE A 1 72 ? 30.406 -1.964 4.312 1 95.62 72 ILE A CA 1
ATOM 613 C C . ILE A 1 72 ? 31.562 -0.975 4.094 1 95.62 72 ILE A C 1
ATOM 615 O O . ILE A 1 72 ? 31.922 -0.682 2.955 1 95.62 72 ILE A O 1
ATOM 619 N N . ARG A 1 73 ? 32.219 -0.52 5.094 1 94.38 73 ARG A N 1
ATOM 620 C CA . ARG A 1 73 ? 33.344 0.402 5.062 1 94.38 73 ARG A CA 1
ATOM 621 C C . ARG A 1 73 ? 33.031 1.618 4.195 1 94.38 73 ARG A C 1
ATOM 623 O O . ARG A 1 73 ? 33.812 1.964 3.301 1 94.38 73 ARG A O 1
ATOM 630 N N . GLY A 1 74 ? 31.766 2.09 4.312 1 95.62 74 GLY A N 1
ATOM 631 C CA . GLY A 1 74 ? 31.375 3.332 3.664 1 95.62 74 GLY A CA 1
ATOM 632 C C . GLY A 1 74 ? 30.906 3.139 2.236 1 95.62 74 GLY A C 1
ATOM 633 O O . GLY A 1 74 ? 30.531 4.102 1.563 1 95.62 74 GLY A O 1
ATOM 634 N N . LYS A 1 75 ? 30.844 1.929 1.77 1 98.44 75 LYS A N 1
ATOM 635 C CA . LYS A 1 75 ? 30.406 1.648 0.404 1 98.44 75 LYS A CA 1
ATOM 636 C C . LYS A 1 75 ? 29.125 0.814 0.394 1 98.44 75 LYS A C 1
ATOM 638 O O . LYS A 1 75 ? 28.938 -0.051 1.251 1 98.44 75 LYS A O 1
ATOM 643 N N . TYR A 1 76 ? 28.312 1.119 -0.576 1 98.75 76 TYR A N 1
ATOM 644 C CA . TYR A 1 76 ? 27.062 0.39 -0.754 1 98.75 76 TYR A CA 1
ATOM 645 C C . TYR A 1 76 ? 27.234 -0.762 -1.735 1 98.75 76 TYR A C 1
ATOM 647 O O . TYR A 1 76 ? 27.938 -0.631 -2.736 1 98.75 76 TYR A O 1
ATOM 655 N N . LYS A 1 77 ? 26.578 -1.845 -1.444 1 98.69 77 LYS A N 1
ATOM 656 C CA . LYS A 1 77 ? 26.594 -3.004 -2.332 1 98.69 77 LYS A CA 1
ATOM 657 C C . LYS A 1 77 ? 25.312 -3.812 -2.201 1 98.69 77 LYS A C 1
ATOM 659 O O . LYS A 1 77 ? 24.641 -3.771 -1.165 1 98.69 77 LYS A O 1
ATOM 664 N N . ASN A 1 78 ? 25.016 -4.539 -3.277 1 98.12 78 ASN A N 1
ATOM 665 C CA . ASN A 1 78 ? 23.859 -5.426 -3.232 1 98.12 78 ASN A CA 1
ATOM 666 C C . ASN A 1 78 ? 24.016 -6.52 -2.182 1 98.12 78 ASN A C 1
ATOM 668 O O . ASN A 1 78 ? 25.125 -7.02 -1.976 1 98.12 78 ASN A O 1
ATOM 672 N N . THR A 1 79 ? 22.953 -6.871 -1.503 1 97.44 79 THR A N 1
ATOM 673 C CA . THR A 1 79 ? 22.938 -8.188 -0.867 1 97.44 79 THR A CA 1
ATOM 674 C C . THR A 1 79 ? 22.922 -9.297 -1.916 1 97.44 79 THR A C 1
ATOM 676 O O . THR A 1 79 ? 22.734 -9.031 -3.105 1 97.44 79 THR A O 1
ATOM 679 N N . LEU A 1 80 ? 23.078 -10.508 -1.516 1 94.56 80 LEU A N 1
ATOM 680 C CA . LEU A 1 80 ? 23.047 -11.633 -2.441 1 94.56 80 LEU A CA 1
ATOM 681 C C . LEU A 1 80 ? 21.688 -11.727 -3.145 1 94.56 80 LEU A C 1
ATOM 683 O O . LEU A 1 80 ? 21.625 -11.992 -4.348 1 94.56 80 LEU A O 1
ATOM 687 N N . VAL A 1 81 ? 20.656 -11.469 -2.439 1 94.06 81 VAL A N 1
ATOM 688 C CA . VAL A 1 81 ? 19.297 -11.547 -2.959 1 94.06 81 VAL A CA 1
ATOM 689 C C . VAL A 1 81 ? 19.094 -10.508 -4.062 1 94.06 81 VAL A C 1
ATOM 691 O O . VAL A 1 81 ? 18.625 -10.828 -5.152 1 94.06 81 VAL A O 1
ATOM 694 N N . SER A 1 82 ? 19.516 -9.352 -3.773 1 96.81 82 SER A N 1
ATOM 695 C CA . SER A 1 82 ? 19.344 -8.281 -4.758 1 96.81 82 SER A CA 1
ATOM 696 C C . SER A 1 82 ? 20.25 -8.5 -5.969 1 96.81 82 SER A C 1
ATOM 698 O O . SER A 1 82 ? 19.859 -8.203 -7.098 1 96.81 82 SER A O 1
ATOM 700 N N . ASP A 1 83 ? 21.375 -9.008 -5.684 1 96 83 ASP A N 1
ATOM 701 C CA . ASP A 1 83 ? 22.328 -9.234 -6.77 1 96 83 ASP A CA 1
ATOM 702 C C . ASP A 1 83 ? 21.828 -10.32 -7.719 1 96 83 ASP A C 1
ATOM 704 O O . ASP A 1 83 ? 22.062 -10.25 -8.93 1 96 83 ASP A O 1
ATOM 708 N N . LEU A 1 84 ? 21.141 -11.242 -7.219 1 93.31 84 LEU A N 1
ATOM 709 C CA . LEU A 1 84 ? 20.641 -12.352 -8.016 1 93.31 84 LEU A CA 1
ATOM 710 C C . LEU A 1 84 ? 19.344 -11.961 -8.727 1 93.31 84 LEU A C 1
ATOM 712 O O . LEU A 1 84 ? 19.188 -12.234 -9.922 1 93.31 84 LEU A O 1
ATOM 716 N N . TYR A 1 85 ? 18.469 -11.242 -8.039 1 94.75 85 TYR A N 1
ATOM 717 C CA . TYR A 1 85 ? 17.094 -11.188 -8.516 1 94.75 85 TYR A CA 1
ATOM 718 C C . TYR A 1 85 ? 16.75 -9.805 -9.062 1 94.75 85 TYR A C 1
ATOM 720 O O . TYR A 1 85 ? 15.758 -9.633 -9.773 1 94.75 85 TYR A O 1
ATOM 728 N N . LEU A 1 86 ? 17.609 -8.734 -8.773 1 97.19 86 LEU A N 1
ATOM 729 C CA . LEU A 1 86 ? 17.172 -7.383 -9.109 1 97.19 86 LEU A CA 1
ATOM 730 C C . LEU A 1 86 ? 18.141 -6.727 -10.086 1 97.19 86 LEU A C 1
ATOM 732 O O . LEU A 1 86 ? 18.047 -5.523 -10.344 1 97.19 86 LEU A O 1
ATOM 736 N N . ARG A 1 87 ? 19.047 -7.504 -10.586 1 96.69 87 ARG A N 1
ATOM 737 C CA . ARG A 1 87 ? 19.891 -7.012 -11.68 1 96.69 87 ARG A CA 1
ATOM 738 C C . ARG A 1 87 ? 19.297 -7.375 -13.031 1 96.69 87 ARG A C 1
ATOM 740 O O . ARG A 1 87 ? 18.781 -8.484 -13.211 1 96.69 87 ARG A O 1
ATOM 747 N N . GLU A 1 88 ? 19.344 -6.512 -13.992 1 94.81 88 GLU A N 1
ATOM 748 C CA . GLU A 1 88 ? 18.719 -6.68 -15.297 1 94.81 88 GLU A CA 1
ATOM 749 C C . GLU A 1 88 ? 19.344 -7.844 -16.062 1 94.81 88 GLU A C 1
ATOM 751 O O . GLU A 1 88 ? 18.641 -8.586 -16.75 1 94.81 88 GLU A O 1
ATOM 756 N N . ASN A 1 89 ? 20.594 -8.047 -15.984 1 90.44 89 ASN A N 1
ATOM 757 C CA . ASN A 1 89 ? 21.266 -9.039 -16.797 1 90.44 89 ASN A CA 1
ATOM 758 C C . ASN A 1 89 ? 21.469 -10.352 -16.047 1 90.44 89 ASN A C 1
ATOM 760 O O . ASN A 1 89 ? 22.156 -11.25 -16.531 1 90.44 89 ASN A O 1
ATOM 764 N N . SER A 1 90 ? 20.906 -10.438 -14.875 1 91.12 90 SER A N 1
ATOM 765 C CA . SER A 1 90 ? 20.984 -11.688 -14.133 1 91.12 90 SER A CA 1
ATOM 766 C C . SER A 1 90 ? 20.078 -12.75 -14.742 1 91.12 90 SER A C 1
ATOM 768 O O . SER A 1 90 ? 18.969 -12.453 -15.188 1 91.12 90 SER A O 1
ATOM 770 N N . GLU A 1 91 ? 20.484 -13.969 -14.758 1 84.75 91 GLU A N 1
ATOM 771 C CA . GLU A 1 91 ? 19.688 -15.094 -15.242 1 84.75 91 GLU A CA 1
ATOM 772 C C . GLU A 1 91 ? 18.484 -15.344 -14.352 1 84.75 91 GLU A C 1
ATOM 774 O O . GLU A 1 91 ? 17.484 -15.93 -14.789 1 84.75 91 GLU A O 1
ATOM 779 N N . PHE A 1 92 ? 18.531 -14.828 -13.148 1 88 92 PHE A N 1
ATOM 780 C CA . PHE A 1 92 ? 17.469 -15.062 -12.18 1 88 92 PHE A CA 1
ATOM 781 C C . PHE A 1 92 ? 16.672 -13.789 -11.945 1 88 92 PHE A C 1
ATOM 783 O O . PHE A 1 92 ? 15.906 -13.703 -10.977 1 88 92 PHE A O 1
ATOM 790 N N . SER A 1 93 ? 16.844 -12.859 -12.852 1 93.5 93 SER A N 1
ATOM 791 C CA . SER A 1 93 ? 16.172 -11.578 -12.672 1 93.5 93 SER A CA 1
ATOM 792 C C . SER A 1 93 ? 14.664 -11.742 -12.586 1 93.5 93 SER A C 1
ATOM 794 O O . SER A 1 93 ? 14.055 -12.406 -13.43 1 93.5 93 SER A O 1
ATOM 796 N N . ILE A 1 94 ? 14.094 -11.141 -11.586 1 93.94 94 ILE A N 1
ATOM 797 C CA . ILE A 1 94 ? 12.641 -11.211 -11.453 1 93.94 94 ILE A CA 1
ATOM 798 C C . ILE A 1 94 ? 12.023 -9.906 -11.953 1 93.94 94 ILE A C 1
ATOM 800 O O . ILE A 1 94 ? 10.812 -9.703 -11.828 1 93.94 94 ILE A O 1
ATOM 804 N N . ILE A 1 95 ? 12.805 -8.984 -12.43 1 96.06 95 ILE A N 1
ATOM 805 C CA . ILE A 1 95 ? 12.344 -7.664 -12.859 1 96.06 95 ILE A CA 1
ATOM 806 C C . ILE A 1 95 ? 11.242 -7.816 -13.906 1 96.06 95 ILE A C 1
ATOM 808 O O . ILE A 1 95 ? 10.203 -7.16 -13.812 1 96.06 95 ILE A O 1
ATOM 812 N N . PRO A 1 96 ? 11.367 -8.75 -14.875 1 93.31 96 PRO A N 1
ATOM 813 C CA . PRO A 1 96 ? 10.273 -8.906 -15.836 1 93.31 96 PRO A CA 1
ATOM 814 C C . PRO A 1 96 ? 8.961 -9.32 -15.18 1 93.31 96 PRO A C 1
ATOM 816 O O . PRO A 1 96 ? 7.891 -8.859 -15.586 1 93.31 96 PRO A O 1
ATOM 819 N N . TYR A 1 97 ? 9.039 -10.164 -14.211 1 93.12 97 TYR A N 1
ATOM 820 C CA . TYR A 1 97 ? 7.84 -10.555 -13.492 1 93.12 97 TYR A CA 1
ATOM 821 C C . TYR A 1 97 ? 7.227 -9.367 -12.758 1 93.12 97 TYR A C 1
ATOM 823 O O . TYR A 1 97 ? 6.012 -9.172 -12.797 1 93.12 97 TYR A O 1
ATOM 831 N N . LEU A 1 98 ? 8.07 -8.578 -12.055 1 95.62 98 LEU A N 1
ATOM 832 C CA . LEU A 1 98 ? 7.586 -7.406 -11.328 1 95.62 98 LEU A CA 1
ATOM 833 C C . LEU A 1 98 ? 6.891 -6.43 -12.273 1 95.62 98 LEU A C 1
ATOM 835 O O . LEU A 1 98 ? 5.859 -5.848 -11.922 1 95.62 98 LEU A O 1
ATOM 839 N N . GLU A 1 99 ? 7.445 -6.262 -13.438 1 94.31 99 GLU A N 1
ATOM 840 C CA . GLU A 1 99 ? 6.875 -5.359 -14.438 1 94.31 99 GLU A CA 1
ATOM 841 C C . GLU A 1 99 ? 5.484 -5.816 -14.859 1 94.31 99 GLU A C 1
ATOM 843 O O . GLU A 1 99 ? 4.535 -5.027 -14.859 1 94.31 99 GLU A O 1
ATOM 848 N N . ASP A 1 100 ? 5.371 -7.043 -15.141 1 89.69 100 ASP A N 1
ATOM 849 C CA . ASP A 1 100 ? 4.121 -7.574 -15.664 1 89.69 100 ASP A CA 1
ATOM 850 C C . ASP A 1 100 ? 3.059 -7.668 -14.57 1 89.69 100 ASP A C 1
ATOM 852 O O . ASP A 1 100 ? 1.894 -7.336 -14.797 1 89.69 100 ASP A O 1
ATOM 856 N N . GLU A 1 101 ? 3.508 -8.125 -13.414 1 91.44 101 GLU A N 1
ATOM 857 C CA . GLU A 1 101 ? 2.561 -8.438 -12.352 1 91.44 101 GLU A CA 1
ATOM 858 C C . GLU A 1 101 ? 2.146 -7.188 -11.594 1 91.44 101 GLU A C 1
ATOM 860 O O . GLU A 1 101 ? 1.004 -7.07 -11.141 1 91.44 101 GLU A O 1
ATOM 865 N N . TYR A 1 102 ? 3.105 -6.266 -11.492 1 94.25 102 TYR A N 1
ATOM 866 C CA . TYR A 1 102 ? 2.832 -5.156 -10.586 1 94.25 102 TYR A CA 1
ATOM 867 C C . TYR A 1 102 ? 2.898 -3.824 -11.328 1 94.25 102 TYR A C 1
ATOM 869 O O . TYR A 1 102 ? 1.898 -3.109 -11.422 1 94.25 102 TYR A O 1
ATOM 877 N N . PHE A 1 103 ? 4 -3.479 -11.977 1 94.56 103 PHE A N 1
ATOM 878 C CA . PHE A 1 103 ? 4.25 -2.139 -12.492 1 94.56 103 PHE A CA 1
ATOM 879 C C . PHE A 1 103 ? 3.275 -1.8 -13.609 1 94.56 103 PHE A C 1
ATOM 881 O O . PHE A 1 103 ? 2.777 -0.675 -13.688 1 94.56 103 PHE A O 1
ATOM 888 N N . ASN A 1 104 ? 2.951 -2.754 -14.453 1 89.94 104 ASN A N 1
ATOM 889 C CA . ASN A 1 104 ? 2.043 -2.514 -15.57 1 89.94 104 ASN A CA 1
ATOM 890 C C . ASN A 1 104 ? 0.588 -2.732 -15.164 1 89.94 104 ASN A C 1
ATOM 892 O O . ASN A 1 104 ? -0.323 -2.168 -15.773 1 89.94 104 ASN A O 1
ATOM 896 N N . ASP A 1 105 ? 0.396 -3.5 -14.172 1 90.31 105 ASP A N 1
ATOM 897 C CA . ASP A 1 105 ? -0.949 -3.895 -13.758 1 90.31 105 ASP A CA 1
ATOM 898 C C . ASP A 1 105 ? -1.619 -2.793 -12.945 1 90.31 105 ASP A C 1
ATOM 900 O O . ASP A 1 105 ? -2.848 -2.711 -12.891 1 90.31 105 ASP A O 1
ATOM 904 N N . ILE A 1 106 ? -0.845 -1.924 -12.312 1 89.44 106 ILE A N 1
ATOM 905 C CA . ILE A 1 106 ? -1.354 -0.919 -11.391 1 89.44 106 ILE A CA 1
ATOM 906 C C . ILE A 1 106 ? -2.32 0.013 -12.117 1 89.44 106 ILE A C 1
ATOM 908 O O . ILE A 1 106 ? -3.289 0.497 -11.523 1 89.44 106 ILE A O 1
ATOM 912 N N . GLU A 1 107 ? -2.141 0.212 -13.414 1 86.06 107 GLU A N 1
ATOM 913 C CA . GLU A 1 107 ? -2.988 1.101 -14.203 1 86.06 107 GLU A CA 1
ATOM 914 C C . GLU A 1 107 ? -4.414 0.562 -14.297 1 86.06 107 GLU A C 1
ATOM 916 O O . GLU A 1 107 ? -5.367 1.334 -14.398 1 86.06 107 GLU A O 1
ATOM 921 N N . ASN A 1 108 ? -4.578 -0.706 -14.25 1 88.44 108 ASN A N 1
ATOM 922 C CA . ASN A 1 108 ? -5.902 -1.319 -14.32 1 88.44 108 ASN A CA 1
ATOM 923 C C . ASN A 1 108 ? -6.715 -1.048 -13.055 1 88.44 108 ASN A C 1
ATOM 925 O O . ASN A 1 108 ? -7.945 -0.985 -13.109 1 88.44 108 ASN A O 1
ATOM 929 N N . TRP A 1 109 ? -6.082 -0.843 -12 1 91.31 109 TRP A N 1
ATOM 930 C CA . TRP A 1 109 ? -6.758 -0.603 -10.734 1 91.31 109 TRP A CA 1
ATOM 931 C C . TRP A 1 109 ? -7.164 0.861 -10.602 1 91.31 109 TRP A C 1
ATOM 933 O O . TRP A 1 109 ? -8.188 1.175 -9.984 1 91.31 109 TRP A O 1
ATOM 943 N N . LYS A 1 110 ? -6.375 1.676 -11.188 1 85.06 110 LYS A N 1
ATOM 944 C CA . LYS A 1 110 ? -6.691 3.1 -11.164 1 85.06 110 LYS A CA 1
ATOM 945 C C . LYS A 1 110 ? -8.094 3.363 -11.711 1 85.06 110 LYS A C 1
ATOM 947 O O . LYS A 1 110 ? -8.859 4.121 -11.117 1 85.06 110 LYS A O 1
ATOM 952 N N . ASP A 1 111 ? -8.438 2.709 -12.773 1 81.81 111 ASP A N 1
ATOM 953 C CA . ASP A 1 111 ? -9.719 2.941 -13.43 1 81.81 111 ASP A CA 1
ATOM 954 C C . ASP A 1 111 ? -10.75 1.888 -13.031 1 81.81 111 ASP A C 1
ATOM 956 O O . ASP A 1 111 ? -11.906 1.944 -13.453 1 81.81 111 ASP A O 1
ATOM 960 N N . PHE A 1 112 ? -10.227 0.975 -12.125 1 85.25 112 PHE A N 1
ATOM 961 C CA . PHE A 1 112 ? -11.062 -0.146 -11.719 1 85.25 112 PHE A CA 1
ATOM 962 C C . PHE A 1 112 ? -11.695 -0.817 -12.93 1 85.25 112 PHE A C 1
ATOM 964 O O . PHE A 1 112 ? -12.906 -1.041 -12.961 1 85.25 112 PHE A O 1
ATOM 971 N N . LYS A 1 113 ? -10.891 -0.938 -13.922 1 83.69 113 LYS A N 1
ATOM 972 C CA . LYS A 1 113 ? -11.328 -1.5 -15.195 1 83.69 113 LYS A CA 1
ATOM 973 C C . LYS A 1 113 ? -11.125 -3.014 -15.227 1 83.69 113 LYS A C 1
ATOM 975 O O . LYS A 1 113 ? -10.125 -3.523 -14.727 1 83.69 113 LYS A O 1
ATOM 980 N N . GLU A 1 114 ? -12.047 -3.602 -15.883 1 82.19 114 GLU A N 1
ATOM 981 C CA . GLU A 1 114 ? -11.898 -5.031 -16.141 1 82.19 114 GLU A CA 1
ATOM 982 C C . GLU A 1 114 ? -10.828 -5.297 -17.188 1 82.19 114 GLU A C 1
ATOM 984 O O . GLU A 1 114 ? -10.672 -4.516 -18.141 1 82.19 114 GLU A O 1
ATOM 989 N N . LYS A 1 115 ? -10.078 -6.383 -16.906 1 85 115 LYS A N 1
ATOM 990 C CA . LYS A 1 115 ? -9.055 -6.809 -17.859 1 85 115 LYS A CA 1
ATOM 991 C C . LYS A 1 115 ? -9.383 -8.172 -18.453 1 85 115 LYS A C 1
ATOM 993 O O . LYS A 1 115 ? -9.805 -9.086 -17.734 1 85 115 LYS A O 1
ATOM 998 N N . ARG A 1 116 ? -9.18 -8.102 -19.828 1 82.69 116 ARG A N 1
ATOM 999 C CA . ARG A 1 116 ? -9.359 -9.391 -20.484 1 82.69 116 ARG A CA 1
ATOM 1000 C C . ARG A 1 116 ? -8.094 -10.234 -20.359 1 82.69 116 ARG A C 1
ATOM 1002 O O . ARG A 1 116 ? -6.984 -9.742 -20.594 1 82.69 116 ARG A O 1
ATOM 1009 N N . LEU A 1 117 ? -8.281 -11.422 -20.031 1 81.94 117 LEU A N 1
ATOM 1010 C CA . LEU A 1 117 ? -7.16 -12.352 -19.922 1 81.94 117 LEU A CA 1
ATOM 1011 C C . LEU A 1 117 ? -6.586 -12.68 -21.297 1 81.94 117 LEU A C 1
ATOM 1013 O O . LEU A 1 117 ? -7.336 -12.875 -22.25 1 81.94 117 LEU A O 1
ATOM 1017 N N . ASN A 1 118 ? -5.293 -12.547 -21.391 1 81.12 118 ASN A N 1
ATOM 1018 C CA . ASN A 1 118 ? -4.527 -12.969 -22.547 1 81.12 118 ASN A CA 1
ATOM 1019 C C . ASN A 1 118 ? -3.605 -14.141 -22.219 1 81.12 118 ASN A C 1
ATOM 1021 O O . ASN A 1 118 ? -2.541 -13.953 -21.625 1 81.12 118 ASN A O 1
ATOM 1025 N N . PHE A 1 119 ? -3.838 -15.266 -22.734 1 79.19 119 PHE A N 1
ATOM 1026 C CA . PHE A 1 119 ? -3.16 -16.5 -22.344 1 79.19 119 PHE A CA 1
ATOM 1027 C C . PHE A 1 119 ? -1.691 -16.469 -22.734 1 79.19 119 PHE A C 1
ATOM 1029 O O . PHE A 1 119 ? -0.83 -16.953 -22.016 1 79.19 119 PHE A O 1
ATOM 1036 N N . THR A 1 120 ? -1.441 -15.906 -23.859 1 79.75 120 THR A N 1
ATOM 1037 C CA . THR A 1 120 ? -0.057 -15.836 -24.312 1 79.75 120 THR A CA 1
ATOM 1038 C C . THR A 1 120 ? 0.78 -14.977 -23.375 1 79.75 120 THR A C 1
ATOM 1040 O O . THR A 1 120 ? 1.924 -15.32 -23.062 1 79.75 120 THR A O 1
ATOM 1043 N N . LYS A 1 121 ? 0.161 -13.992 -22.938 1 82 121 LYS A N 1
ATOM 1044 C CA . LYS A 1 121 ? 0.87 -13.125 -22 1 82 121 LYS A CA 1
ATOM 1045 C C . LYS A 1 121 ? 1.005 -13.773 -20.625 1 82 121 LYS A C 1
ATOM 1047 O O . LYS A 1 121 ? 2.027 -13.617 -19.953 1 82 121 LYS A O 1
ATOM 1052 N N . VAL A 1 122 ? 0.038 -14.484 -20.328 1 85.75 122 VAL A N 1
ATOM 1053 C CA . VAL A 1 122 ? -0.012 -15.102 -19.016 1 85.75 122 VAL A CA 1
ATOM 1054 C C . VAL A 1 122 ? 1.095 -16.156 -18.891 1 85.75 122 VAL A C 1
ATOM 1056 O O . VAL A 1 122 ? 1.737 -16.266 -17.844 1 85.75 122 VAL A O 1
ATOM 1059 N N . ILE A 1 123 ? 1.35 -16.859 -19.922 1 88.94 123 ILE A N 1
ATOM 1060 C CA . ILE A 1 123 ? 2.318 -17.953 -19.844 1 88.94 123 ILE A CA 1
ATOM 1061 C C . ILE A 1 123 ? 3.721 -17.375 -19.656 1 88.94 123 ILE A C 1
ATOM 1063 O O . ILE A 1 123 ? 4.547 -17.953 -18.953 1 88.94 123 ILE A O 1
ATOM 1067 N N . HIS A 1 124 ? 3.971 -16.281 -20.344 1 88.81 124 HIS A N 1
ATOM 1068 C CA . HIS A 1 124 ? 5.281 -15.656 -20.172 1 88.81 124 HIS A CA 1
ATOM 1069 C C . HIS A 1 124 ? 5.461 -15.133 -18.75 1 88.81 124 HIS A C 1
ATOM 1071 O O . HIS A 1 124 ? 6.543 -15.258 -18.172 1 88.81 124 HIS A O 1
ATOM 1077 N N . LYS A 1 125 ? 4.406 -14.609 -18.266 1 87.88 125 LYS A N 1
ATOM 1078 C CA . LYS A 1 125 ? 4.43 -14.141 -16.891 1 87.88 125 LYS A CA 1
ATOM 1079 C C . LYS A 1 125 ? 4.684 -15.289 -15.922 1 87.88 125 LYS A C 1
ATOM 1081 O O . LYS A 1 125 ? 5.508 -15.172 -15.008 1 87.88 125 LYS A O 1
ATOM 1086 N N . MET A 1 126 ? 4.008 -16.328 -16.188 1 90.25 126 MET A N 1
ATOM 1087 C CA . MET A 1 126 ? 4.141 -17.5 -15.32 1 90.25 126 MET A CA 1
ATOM 1088 C C . MET A 1 126 ? 5.535 -18.094 -15.43 1 90.25 126 MET A C 1
ATOM 1090 O O . MET A 1 126 ? 6.086 -18.594 -14.445 1 90.25 126 MET A O 1
ATOM 1094 N N . ALA A 1 127 ? 6.047 -18.031 -16.641 1 91.12 127 ALA A N 1
ATOM 1095 C CA . ALA A 1 127 ? 7.402 -18.531 -16.859 1 91.12 127 ALA A CA 1
ATOM 1096 C C . ALA A 1 127 ? 8.414 -17.719 -16.047 1 91.12 127 ALA A C 1
ATOM 1098 O O . ALA A 1 127 ? 9.273 -18.281 -15.367 1 91.12 127 ALA A O 1
ATOM 1099 N N . ASN A 1 128 ? 8.266 -16.406 -16.094 1 87.12 128 ASN A N 1
ATOM 1100 C CA . ASN A 1 128 ? 9.164 -15.516 -15.375 1 87.12 128 ASN A CA 1
ATOM 1101 C C . ASN A 1 128 ? 9.016 -15.664 -13.867 1 87.12 128 ASN A C 1
ATOM 1103 O O . ASN A 1 128 ? 9.984 -15.508 -13.125 1 87.12 128 ASN A O 1
ATOM 1107 N N . GLU A 1 129 ? 7.879 -16.016 -13.5 1 85.69 129 GLU A N 1
ATOM 1108 C CA . GLU A 1 129 ? 7.59 -16.156 -12.078 1 85.69 129 GLU A CA 1
ATOM 1109 C C . GLU A 1 129 ? 8.211 -17.422 -11.516 1 85.69 129 GLU A C 1
ATOM 1111 O O . GLU A 1 129 ? 8.812 -17.406 -10.438 1 85.69 129 GLU A O 1
ATOM 1116 N N . CYS A 1 130 ? 8.086 -18.484 -12.227 1 89.56 130 CYS A N 1
ATOM 1117 C CA . CYS A 1 130 ? 8.391 -19.766 -11.602 1 89.56 130 CYS A CA 1
ATOM 1118 C C . CYS A 1 130 ? 9.867 -20.109 -11.781 1 89.56 130 CYS A C 1
ATOM 1120 O O . CYS A 1 130 ? 10.422 -20.891 -11 1 89.56 130 CYS A O 1
ATOM 1122 N N . LYS A 1 131 ? 10.516 -19.547 -12.766 1 86 131 LYS A N 1
ATOM 1123 C CA . LYS A 1 131 ? 11.836 -20.031 -13.172 1 86 131 LYS A CA 1
ATOM 1124 C C . LYS A 1 131 ? 12.859 -19.844 -12.055 1 86 131 LYS A C 1
ATOM 1126 O O . LYS A 1 131 ? 13.797 -20.641 -11.93 1 86 131 LYS A O 1
ATOM 1131 N N . VAL A 1 132 ? 12.609 -18.906 -11.188 1 82.19 132 VAL A N 1
ATOM 1132 C CA . VAL A 1 132 ? 13.711 -18.547 -10.297 1 82.19 132 VAL A CA 1
ATOM 1133 C C . VAL A 1 132 ? 13.562 -19.266 -8.969 1 82.19 132 VAL A C 1
ATOM 1135 O O . VAL A 1 132 ? 14.555 -19.578 -8.297 1 82.19 132 VAL A O 1
ATOM 1138 N N . TRP A 1 133 ? 12.391 -19.531 -8.562 1 88.5 133 TRP A N 1
ATOM 1139 C CA . TRP A 1 133 ? 12.258 -20.062 -7.207 1 88.5 133 TRP A CA 1
ATOM 1140 C C . TRP A 1 133 ? 11.328 -21.266 -7.172 1 88.5 133 TRP A C 1
ATOM 1142 O O . TRP A 1 133 ? 11.742 -22.359 -6.785 1 88.5 133 TRP A O 1
ATOM 1152 N N . GLU A 1 134 ? 10.219 -21.188 -7.816 1 94.12 134 GLU A N 1
ATOM 1153 C CA . GLU A 1 134 ? 9.25 -22.281 -7.762 1 94.12 134 GLU A CA 1
ATOM 1154 C C . GLU A 1 134 ? 9.766 -23.516 -8.5 1 94.12 134 GLU A C 1
ATOM 1156 O O . GLU A 1 134 ? 9.867 -24.594 -7.918 1 94.12 134 GLU A O 1
ATOM 1161 N N . LEU A 1 135 ? 10.195 -23.375 -9.727 1 95.19 135 LEU A N 1
ATOM 1162 C CA . LEU A 1 135 ? 10.57 -24.484 -10.594 1 95.19 135 LEU A CA 1
ATOM 1163 C C . LEU A 1 135 ? 11.75 -25.25 -10.008 1 95.19 135 LEU A C 1
ATOM 1165 O O . LEU A 1 135 ? 11.656 -26.469 -9.812 1 95.19 135 LEU A O 1
ATOM 1169 N N . PRO A 1 136 ? 12.82 -24.578 -9.648 1 93.44 136 PRO A N 1
ATOM 1170 C CA . PRO A 1 136 ? 13.945 -25.344 -9.117 1 93.44 136 PRO A CA 1
ATOM 1171 C C . PRO A 1 136 ? 13.609 -26.062 -7.809 1 93.44 136 PRO A C 1
ATOM 1173 O O . PRO A 1 136 ? 14.039 -27.203 -7.59 1 93.44 136 PRO A O 1
ATOM 1176 N N . ARG A 1 137 ? 12.859 -25.438 -6.941 1 95.06 137 ARG A N 1
ATOM 1177 C CA . ARG A 1 137 ? 12.523 -26.031 -5.648 1 95.06 137 ARG A CA 1
ATOM 1178 C C . ARG A 1 137 ? 11.602 -27.234 -5.812 1 95.06 137 ARG A C 1
ATOM 1180 O O . ARG A 1 137 ? 11.812 -28.281 -5.188 1 95.06 137 ARG A O 1
ATOM 1187 N N . ILE A 1 138 ? 10.641 -27.094 -6.645 1 96.69 138 ILE A N 1
ATOM 1188 C CA . ILE A 1 138 ? 9.68 -28.156 -6.887 1 96.69 138 ILE A CA 1
ATOM 1189 C C . ILE A 1 138 ? 10.375 -29.344 -7.547 1 96.69 138 ILE A C 1
ATOM 1191 O O . ILE A 1 138 ? 10.195 -30.5 -7.133 1 96.69 138 ILE A O 1
ATOM 1195 N N . MET A 1 139 ? 11.219 -29.078 -8.523 1 96.38 139 MET A N 1
ATOM 1196 C CA . MET A 1 139 ? 11.875 -30.156 -9.266 1 96.38 139 MET A CA 1
ATOM 1197 C C . MET A 1 139 ? 12.914 -30.844 -8.406 1 96.38 139 MET A C 1
ATOM 1199 O O . MET A 1 139 ? 13.125 -32.062 -8.531 1 96.38 139 MET A O 1
ATOM 1203 N N . GLU A 1 140 ? 13.555 -30.078 -7.578 1 95.25 140 GLU A N 1
ATOM 1204 C CA . GLU A 1 140 ? 14.477 -30.703 -6.633 1 95.25 140 GLU A CA 1
ATOM 1205 C C . GLU A 1 140 ? 13.742 -31.656 -5.695 1 95.25 140 GLU A C 1
ATOM 1207 O O . GLU A 1 140 ? 14.211 -32.75 -5.434 1 95.25 140 GLU A O 1
ATOM 1212 N N . TYR A 1 141 ? 12.641 -31.219 -5.184 1 97.38 141 TYR A N 1
ATOM 1213 C CA . TYR A 1 141 ? 11.82 -32.062 -4.32 1 97.38 141 TYR A CA 1
ATOM 1214 C C . TYR A 1 141 ? 11.398 -33.312 -5.035 1 97.38 141 TYR A C 1
ATOM 1216 O O . TYR A 1 141 ? 11.539 -34.438 -4.496 1 97.38 141 TYR A O 1
ATOM 1224 N N . ILE A 1 142 ? 10.906 -33.188 -6.262 1 97 142 ILE A N 1
ATOM 1225 C CA . ILE A 1 142 ? 10.406 -34.344 -7.035 1 97 142 ILE A CA 1
ATOM 1226 C C . ILE A 1 142 ? 11.555 -35.281 -7.363 1 97 142 ILE A C 1
ATOM 1228 O O . ILE A 1 142 ? 11.414 -36.5 -7.234 1 97 142 ILE A O 1
ATOM 1232 N N . ARG A 1 143 ? 12.672 -34.719 -7.777 1 96.5 143 ARG A N 1
ATOM 1233 C CA . ARG A 1 143 ? 13.852 -35.5 -8.141 1 96.5 143 ARG A CA 1
ATOM 1234 C C . ARG A 1 143 ? 14.312 -36.375 -6.965 1 96.5 143 ARG A C 1
ATOM 1236 O O . ARG A 1 143 ? 14.68 -37.531 -7.148 1 96.5 143 ARG A O 1
ATOM 1243 N N . LEU A 1 144 ? 14.305 -35.75 -5.797 1 96.94 144 LEU A N 1
ATOM 1244 C CA . LEU A 1 144 ? 14.82 -36.438 -4.617 1 96.94 144 LEU A CA 1
ATOM 1245 C C . LEU A 1 144 ? 13.805 -37.469 -4.09 1 96.94 144 LEU A C 1
ATOM 1247 O O . LEU A 1 144 ? 14.172 -38.594 -3.76 1 96.94 144 LEU A O 1
ATOM 1251 N N . ARG A 1 145 ? 12.578 -37.156 -4.035 1 96.94 145 ARG A N 1
ATOM 1252 C CA . ARG A 1 145 ? 11.555 -37.969 -3.393 1 96.94 145 ARG A CA 1
ATOM 1253 C C . ARG A 1 145 ? 11.109 -39.094 -4.312 1 96.94 145 ARG A C 1
ATOM 1255 O O . ARG A 1 145 ? 10.742 -40.188 -3.844 1 96.94 145 ARG A O 1
ATOM 1262 N N . PHE A 1 146 ? 11.164 -38.844 -5.617 1 97.25 146 PHE A N 1
ATOM 1263 C CA . PHE A 1 146 ? 10.633 -39.812 -6.574 1 97.25 146 PHE A CA 1
ATOM 1264 C C . PHE A 1 146 ? 11.703 -40.219 -7.594 1 97.25 146 PHE A C 1
ATOM 1266 O O . PHE A 1 146 ? 11.406 -40.344 -8.789 1 97.25 146 PHE A O 1
ATOM 1273 N N . LYS A 1 147 ? 12.867 -40.344 -7.152 1 96.06 147 LYS A N 1
ATOM 1274 C CA . LYS A 1 147 ? 14.039 -40.625 -7.973 1 96.06 147 LYS A CA 1
ATOM 1275 C C . LYS A 1 147 ? 13.836 -41.875 -8.82 1 96.06 147 LYS A C 1
ATOM 1277 O O . LYS A 1 147 ? 14.086 -41.844 -10.031 1 96.06 147 LYS A O 1
ATOM 1282 N N . ASN A 1 148 ? 13.391 -42.906 -8.258 1 95.94 148 ASN A N 1
ATOM 1283 C CA . ASN A 1 148 ? 13.227 -44.188 -8.961 1 95.94 148 ASN A CA 1
ATOM 1284 C C . ASN A 1 148 ? 12.109 -44.125 -9.992 1 95.94 148 ASN A C 1
ATOM 1286 O O . ASN A 1 148 ? 12.25 -44.625 -11.102 1 95.94 148 ASN A O 1
ATOM 1290 N N . GLU A 1 149 ? 11.023 -43.469 -9.625 1 95.81 149 GLU A N 1
ATOM 1291 C CA . GLU A 1 149 ? 9.914 -43.312 -10.555 1 95.81 149 GLU A CA 1
ATOM 1292 C C . GLU A 1 149 ? 10.336 -42.5 -11.781 1 95.81 149 GLU A C 1
ATOM 1294 O O . GLU A 1 149 ? 9.969 -42.844 -12.906 1 95.81 149 GLU A O 1
ATOM 1299 N N . ILE A 1 150 ? 11.141 -41.469 -11.562 1 96.06 150 ILE A N 1
ATOM 1300 C CA . ILE A 1 150 ? 11.578 -40.625 -12.656 1 96.06 150 ILE A CA 1
ATOM 1301 C C . ILE A 1 150 ? 12.57 -41.375 -13.539 1 96.06 150 ILE A C 1
ATOM 1303 O O . ILE A 1 150 ? 12.484 -41.312 -14.766 1 96.06 150 ILE A O 1
ATOM 1307 N N . LYS A 1 151 ? 13.414 -42.031 -12.922 1 95.31 151 LYS A N 1
ATOM 1308 C CA . LYS A 1 151 ? 14.445 -42.781 -13.648 1 95.31 151 LYS A CA 1
ATOM 1309 C C . LYS A 1 151 ? 13.828 -43.844 -14.547 1 95.31 151 LYS A C 1
ATOM 1311 O O . LYS A 1 151 ? 14.312 -44.094 -15.648 1 95.31 151 LYS A O 1
ATOM 1316 N N . ASN A 1 152 ? 12.812 -44.469 -14.117 1 96.31 152 ASN A N 1
ATOM 1317 C CA . ASN A 1 152 ? 12.219 -45.594 -14.828 1 96.31 152 ASN A CA 1
ATOM 1318 C C . ASN A 1 152 ? 11.133 -45.156 -15.797 1 96.31 152 ASN A C 1
ATOM 1320 O O . ASN A 1 152 ? 10.656 -45.938 -16.609 1 96.31 152 ASN A O 1
ATOM 1324 N N . ALA A 1 153 ? 10.781 -43.906 -15.695 1 97.81 153 ALA A N 1
ATOM 1325 C CA . ALA A 1 153 ? 9.711 -43.375 -16.547 1 97.81 153 ALA A CA 1
ATOM 1326 C C . ALA A 1 153 ? 10.164 -43.281 -18 1 97.81 153 ALA A C 1
ATOM 1328 O O . ALA A 1 153 ? 11.312 -42.906 -18.281 1 97.81 153 ALA A O 1
ATOM 1329 N N . LYS A 1 154 ? 9.227 -43.562 -18.922 1 98.19 154 LYS A N 1
ATOM 1330 C CA . LYS A 1 154 ? 9.539 -43.5 -20.344 1 98.19 154 LYS A CA 1
ATOM 1331 C C . LYS A 1 154 ? 8.734 -42.406 -21.047 1 98.19 154 LYS A C 1
ATOM 1333 O O . LYS A 1 154 ? 9.172 -41.875 -22.062 1 98.19 154 LYS A O 1
ATOM 1338 N N . LYS A 1 155 ? 7.633 -42.125 -20.516 1 98.62 155 LYS A N 1
ATOM 1339 C CA . LYS A 1 155 ? 6.742 -41.156 -21.172 1 98.62 155 LYS A CA 1
ATOM 1340 C C . LYS A 1 155 ? 6.113 -40.219 -20.141 1 98.62 155 LYS A C 1
ATOM 1342 O O . LYS A 1 155 ? 5.574 -40.656 -19.125 1 98.62 155 LYS A O 1
ATOM 1347 N N . LEU A 1 156 ? 6.195 -38.906 -20.375 1 98.75 156 LEU A N 1
ATOM 1348 C CA . LEU A 1 156 ? 5.637 -37.875 -19.469 1 98.75 156 LEU A CA 1
ATOM 1349 C C . LEU A 1 156 ? 4.77 -36.906 -20.25 1 98.75 156 LEU A C 1
ATOM 1351 O O . LEU A 1 156 ? 5.133 -36.469 -21.344 1 98.75 156 LEU A O 1
ATOM 1355 N N . LEU A 1 157 ? 3.664 -36.531 -19.672 1 98.88 157 LEU A N 1
ATOM 1356 C CA . LEU A 1 157 ? 2.805 -35.5 -20.188 1 98.88 157 LEU A CA 1
ATOM 1357 C C . LEU A 1 157 ? 2.75 -34.312 -19.234 1 98.88 157 LEU A C 1
ATOM 1359 O O . LEU A 1 157 ? 2.451 -34.469 -18.062 1 98.88 157 LEU A O 1
ATOM 1363 N N . ASP A 1 158 ? 3.131 -33.188 -19.703 1 98.75 158 ASP A N 1
ATOM 1364 C CA . ASP A 1 158 ? 2.787 -31.906 -19.078 1 98.75 158 ASP A CA 1
ATOM 1365 C C . ASP A 1 158 ? 1.461 -31.375 -19.609 1 98.75 158 ASP A C 1
ATOM 1367 O O . ASP A 1 158 ? 1.427 -30.703 -20.641 1 98.75 158 ASP A O 1
ATOM 1371 N N . LEU A 1 159 ? 0.417 -31.672 -18.875 1 98.69 159 LEU A N 1
ATOM 1372 C CA . LEU A 1 159 ? -0.935 -31.344 -19.312 1 98.69 159 LEU A CA 1
ATOM 1373 C C . LEU A 1 159 ? -1.227 -29.859 -19.094 1 98.69 159 LEU A C 1
ATOM 1375 O O . LEU A 1 159 ? -1.16 -29.375 -17.969 1 98.69 159 LEU A O 1
ATOM 1379 N N . ALA A 1 160 ? -1.64 -29.188 -20.188 1 96.75 160 ALA A N 1
ATOM 1380 C CA . ALA A 1 160 ? -1.771 -27.734 -20.172 1 96.75 160 ALA A CA 1
ATOM 1381 C C . ALA A 1 160 ? -0.496 -27.078 -19.656 1 96.75 160 ALA A C 1
ATOM 1383 O O . ALA A 1 160 ? -0.54 -26.266 -18.719 1 96.75 160 ALA A O 1
ATOM 1384 N N . GLY A 1 161 ? 0.584 -27.406 -20.266 1 96.69 161 GLY A N 1
ATOM 1385 C CA . GLY A 1 161 ? 1.908 -27.141 -19.734 1 96.69 161 GLY A CA 1
ATOM 1386 C C . GLY A 1 161 ? 2.367 -25.703 -19.953 1 96.69 161 GLY A C 1
ATOM 1387 O O . GLY A 1 161 ? 3.33 -25.266 -19.328 1 96.69 161 GLY A O 1
ATOM 1388 N N . GLY A 1 162 ? 1.69 -25.016 -20.812 1 95.62 162 GLY A N 1
ATOM 1389 C CA . GLY A 1 162 ? 1.982 -23.594 -21.016 1 95.62 162 GLY A CA 1
ATOM 1390 C C . GLY A 1 162 ? 3.4 -23.344 -21.5 1 95.62 162 GLY A C 1
ATOM 1391 O O . GLY A 1 162 ? 3.801 -23.828 -22.562 1 95.62 162 GLY A O 1
ATOM 1392 N N . HIS A 1 163 ? 4.203 -22.734 -20.625 1 94.69 163 HIS A N 1
ATOM 1393 C CA . HIS A 1 163 ? 5.574 -22.375 -20.984 1 94.69 163 HIS A CA 1
ATOM 1394 C C . HIS A 1 163 ? 6.445 -23.609 -21.141 1 94.69 163 HIS A C 1
ATOM 1396 O O . HIS A 1 163 ? 7.52 -23.547 -21.75 1 94.69 163 HIS A O 1
ATOM 1402 N N . GLY A 1 164 ? 6.113 -24.719 -20.625 1 97.12 164 GLY A N 1
ATOM 1403 C CA . GLY A 1 164 ? 6.773 -26 -20.875 1 97.12 164 GLY A CA 1
ATOM 1404 C C . GLY A 1 164 ? 8.016 -26.188 -20.031 1 97.12 164 GLY A C 1
ATOM 1405 O O . GLY A 1 164 ? 8.719 -27.203 -20.172 1 97.12 164 GLY A O 1
ATOM 1406 N N . LEU A 1 165 ? 8.305 -25.359 -19.078 1 96.81 165 LEU A N 1
ATOM 1407 C CA . LEU A 1 165 ? 9.547 -25.391 -18.328 1 96.81 165 LEU A CA 1
ATOM 1408 C C . LEU A 1 165 ? 9.625 -26.641 -17.453 1 96.81 165 LEU A C 1
ATOM 1410 O O . LEU A 1 165 ? 10.703 -27.188 -17.234 1 96.81 165 LEU A O 1
ATOM 1414 N N . TYR A 1 166 ? 8.508 -27.125 -16.969 1 97.5 166 TYR A N 1
ATOM 1415 C CA . TYR A 1 166 ? 8.531 -28.344 -16.172 1 97.5 166 TYR A CA 1
ATOM 1416 C C . TYR A 1 166 ? 8.898 -29.547 -17.031 1 97.5 166 TYR A C 1
ATOM 1418 O O . TYR A 1 166 ? 9.734 -30.359 -16.641 1 97.5 166 TYR A O 1
ATOM 1426 N N . ALA A 1 167 ? 8.297 -29.625 -18.234 1 98 167 ALA A N 1
ATOM 1427 C CA . ALA A 1 167 ? 8.656 -30.688 -19.156 1 98 167 ALA A CA 1
ATOM 1428 C C . ALA A 1 167 ? 10.133 -30.625 -19.531 1 98 167 ALA A C 1
ATOM 1430 O O . ALA A 1 167 ? 10.812 -31.641 -19.609 1 98 167 ALA A O 1
ATOM 1431 N N . ILE A 1 168 ? 10.586 -29.438 -19.781 1 97.12 168 ILE A N 1
ATOM 1432 C CA . ILE A 1 168 ? 11.984 -29.234 -20.125 1 97.12 168 ILE A CA 1
ATOM 1433 C C . ILE A 1 168 ? 12.883 -29.75 -19 1 97.12 168 ILE A C 1
ATOM 1435 O O . ILE A 1 168 ? 13.867 -30.438 -19.25 1 97.12 168 ILE A O 1
ATOM 1439 N N . TYR A 1 169 ? 12.539 -29.438 -17.766 1 96.06 169 TYR A N 1
ATOM 1440 C CA . TYR A 1 169 ? 13.328 -29.875 -16.625 1 96.06 169 TYR A CA 1
ATOM 1441 C C . TYR A 1 169 ? 13.312 -31.391 -16.516 1 96.06 169 TYR A C 1
ATOM 1443 O O . TYR A 1 169 ? 14.367 -32.031 -16.328 1 96.06 169 TYR A O 1
ATOM 1451 N N . PHE A 1 170 ? 12.164 -32.031 -16.641 1 96.62 170 PHE A N 1
ATOM 1452 C CA . PHE A 1 170 ? 12.047 -33.469 -16.578 1 96.62 170 PHE A CA 1
ATOM 1453 C C . PHE A 1 170 ? 12.898 -34.156 -17.641 1 96.62 170 PHE A C 1
ATOM 1455 O O . PHE A 1 170 ? 13.555 -35.156 -17.391 1 96.62 170 PHE A O 1
ATOM 1462 N N . SER A 1 171 ? 12.867 -33.594 -18.844 1 95.88 171 SER A N 1
ATOM 1463 C CA . SER A 1 171 ? 13.617 -34.156 -19.969 1 95.88 171 SER A CA 1
ATOM 1464 C C . SER A 1 171 ? 15.117 -34.125 -19.688 1 95.88 171 SER A C 1
ATOM 1466 O O . SER A 1 171 ? 15.852 -35 -20.188 1 95.88 171 SER A O 1
ATOM 1468 N N . LYS A 1 172 ? 15.531 -33.219 -18.906 1 93.19 172 LYS A N 1
ATOM 1469 C CA . LYS A 1 172 ? 16.953 -33.094 -18.547 1 93.19 172 LYS A CA 1
ATOM 1470 C C . LYS A 1 172 ? 17.312 -34.062 -17.422 1 93.19 172 LYS A C 1
ATOM 1472 O O . LYS A 1 172 ? 18.453 -34.5 -17.297 1 93.19 172 LYS A O 1
ATOM 1477 N N . LEU A 1 173 ? 16.375 -34.438 -16.578 1 92.56 173 LEU A N 1
ATOM 1478 C CA . LEU A 1 173 ? 16.609 -35.344 -15.453 1 92.56 173 LEU A CA 1
ATOM 1479 C C . LEU A 1 173 ? 16.781 -36.781 -15.945 1 92.56 173 LEU A C 1
ATOM 1481 O O . LEU A 1 173 ? 17.469 -37.562 -15.312 1 92.56 173 LEU A O 1
ATOM 1485 N N . ASN A 1 174 ? 16.047 -37.094 -16.984 1 94 174 ASN A N 1
ATOM 1486 C CA . ASN A 1 174 ? 16.078 -38.406 -17.594 1 94 174 ASN A CA 1
ATOM 1487 C C . ASN A 1 174 ? 16.125 -38.312 -19.125 1 94 174 ASN A C 1
ATOM 1489 O O . ASN A 1 174 ? 15.094 -38.094 -19.766 1 94 174 ASN A O 1
ATOM 1493 N N . LYS A 1 175 ? 17.203 -38.656 -19.703 1 91.81 175 LYS A N 1
ATOM 1494 C CA . LYS A 1 175 ? 17.438 -38.5 -21.141 1 91.81 175 LYS A CA 1
ATOM 1495 C C . LYS A 1 175 ? 16.594 -39.469 -21.953 1 91.81 175 LYS A C 1
ATOM 1497 O O . LYS A 1 175 ? 16.375 -39.281 -23.141 1 91.81 175 LYS A O 1
ATOM 1502 N N . ASN A 1 176 ? 16.156 -40.469 -21.297 1 94.62 176 ASN A N 1
ATOM 1503 C CA . ASN A 1 176 ? 15.359 -41.5 -21.984 1 94.62 176 ASN A CA 1
ATOM 1504 C C . ASN A 1 176 ? 13.867 -41.188 -21.875 1 94.62 176 ASN A C 1
ATOM 1506 O O . ASN A 1 176 ? 13.039 -41.906 -22.453 1 94.62 176 ASN A O 1
ATOM 1510 N N . LEU A 1 177 ? 13.57 -40.188 -21.172 1 97 177 LEU A N 1
ATOM 1511 C CA . LEU A 1 177 ? 12.172 -39.812 -20.953 1 97 177 LEU A CA 1
ATOM 1512 C C . LEU A 1 177 ? 11.664 -38.969 -22.125 1 97 177 LEU A C 1
ATOM 1514 O O . LEU A 1 177 ? 12.211 -37.906 -22.438 1 97 177 LEU A O 1
ATOM 1518 N N . LYS A 1 178 ? 10.703 -39.5 -22.859 1 98.12 178 LYS A N 1
ATOM 1519 C CA . LYS A 1 178 ? 10.016 -38.688 -23.859 1 98.12 178 LYS A CA 1
ATOM 1520 C C . LYS A 1 178 ? 8.938 -37.844 -23.234 1 98.12 178 LYS A C 1
ATOM 1522 O O . LYS A 1 178 ? 7.992 -38.344 -22.625 1 98.12 178 LYS A O 1
ATOM 1527 N N . CYS A 1 179 ? 9.07 -36.531 -23.359 1 98.38 179 CYS A N 1
ATOM 1528 C CA . CYS A 1 179 ? 8.133 -35.594 -22.734 1 98.38 179 CYS A CA 1
ATOM 1529 C C . CYS A 1 179 ? 7.195 -35 -23.766 1 98.38 179 CYS A C 1
ATOM 1531 O O . CYS A 1 179 ? 7.594 -34.75 -24.906 1 98.38 179 CYS A O 1
ATOM 1533 N N . TYR A 1 180 ? 5.957 -34.844 -23.375 1 98.62 180 TYR A N 1
ATOM 1534 C CA . TYR A 1 180 ? 4.941 -34.188 -24.188 1 98.62 180 TYR A CA 1
ATOM 1535 C C . TYR A 1 180 ? 4.367 -32.969 -23.453 1 98.62 180 TYR A C 1
ATOM 1537 O O . TYR A 1 180 ? 4.137 -33.031 -22.25 1 98.62 180 TYR A O 1
ATOM 1545 N N . VAL A 1 181 ? 4.242 -31.891 -24.156 1 98.69 181 VAL A N 1
ATOM 1546 C CA . VAL A 1 181 ? 3.508 -30.734 -23.641 1 98.69 181 VAL A CA 1
ATOM 1547 C C . VAL A 1 181 ? 2.209 -30.562 -24.422 1 98.69 181 VAL A C 1
ATOM 1549 O O . VAL A 1 181 ? 2.232 -30.391 -25.641 1 98.69 181 VAL A O 1
ATOM 1552 N N . PHE A 1 182 ? 1.121 -30.641 -23.703 1 98.62 182 PHE A N 1
ATOM 1553 C CA . PHE A 1 182 ? -0.2 -30.484 -24.312 1 98.62 182 PHE A CA 1
ATOM 1554 C C . PHE A 1 182 ? -0.818 -29.156 -23.906 1 98.62 182 PHE A C 1
ATOM 1556 O O . PHE A 1 182 ? -0.954 -28.844 -22.719 1 98.62 182 PHE A O 1
ATOM 1563 N N . ASP A 1 183 ? -1.209 -28.344 -24.828 1 97.12 183 ASP A N 1
ATOM 1564 C CA . ASP A 1 183 ? -1.91 -27.094 -24.562 1 97.12 183 ASP A CA 1
ATOM 1565 C C . ASP A 1 183 ? -2.645 -26.609 -25.812 1 97.12 183 ASP A C 1
ATOM 1567 O O . ASP A 1 183 ? -2.625 -27.266 -26.859 1 97.12 183 ASP A O 1
ATOM 1571 N N . LEU A 1 184 ? -3.316 -25.547 -25.719 1 94.94 184 LEU A N 1
ATOM 1572 C CA . LEU A 1 184 ? -4 -24.922 -26.844 1 94.94 184 LEU A CA 1
ATOM 1573 C C . LEU A 1 184 ? -3.012 -24.547 -27.938 1 94.94 184 LEU A C 1
ATOM 1575 O O . LEU A 1 184 ? -1.854 -24.234 -27.656 1 94.94 184 LEU A O 1
ATOM 1579 N N . PRO A 1 185 ? -3.48 -24.547 -29.156 1 94.94 185 PRO A N 1
ATOM 1580 C CA . PRO A 1 185 ? -2.6 -24.281 -30.297 1 94.94 185 PRO A CA 1
ATOM 1581 C C . PRO A 1 185 ? -1.839 -22.953 -30.156 1 94.94 185 PRO A C 1
ATOM 1583 O O . PRO A 1 185 ? -0.634 -22.906 -30.422 1 94.94 185 PRO A O 1
ATOM 1586 N N . GLU A 1 186 ? -2.488 -21.922 -29.766 1 92.69 186 GLU A N 1
ATOM 1587 C CA . GLU A 1 186 ? -1.833 -20.625 -29.641 1 92.69 186 GLU A CA 1
ATOM 1588 C C . GLU A 1 186 ? -0.782 -20.625 -28.547 1 92.69 186 GLU A C 1
ATOM 1590 O O . GLU A 1 186 ? 0.227 -19.922 -28.625 1 92.69 186 GLU A O 1
ATOM 1595 N N . VAL A 1 187 ? -0.971 -21.422 -27.5 1 94.25 187 VAL A N 1
ATOM 1596 C CA . VAL A 1 187 ? -0.042 -21.531 -26.375 1 94.25 187 VAL A CA 1
ATOM 1597 C C . VAL A 1 187 ? 1.18 -22.344 -26.797 1 94.25 187 VAL A C 1
ATOM 1599 O O . VAL A 1 187 ? 2.312 -22 -26.453 1 94.25 187 VAL A O 1
ATOM 1602 N N . ILE A 1 188 ? 0.969 -23.328 -27.562 1 96.31 188 ILE A N 1
ATOM 1603 C CA . ILE A 1 188 ? 2.023 -24.234 -28 1 96.31 188 ILE A CA 1
ATOM 1604 C C . ILE A 1 188 ? 3.057 -23.469 -28.812 1 96.31 188 ILE A C 1
ATOM 1606 O O . ILE A 1 188 ? 4.254 -23.75 -28.75 1 96.31 188 ILE A O 1
ATOM 1610 N N . GLU A 1 189 ? 2.617 -22.516 -29.594 1 95.19 189 GLU A N 1
ATOM 1611 C CA . GLU A 1 189 ? 3.545 -21.688 -30.359 1 95.19 189 GLU A CA 1
ATOM 1612 C C . GLU A 1 189 ? 4.535 -20.969 -29.453 1 95.19 189 GLU A C 1
ATOM 1614 O O . GLU A 1 189 ? 5.707 -20.812 -29.797 1 95.19 189 GLU A O 1
ATOM 1619 N N . GLU A 1 190 ? 4.035 -20.547 -28.281 1 94.12 190 GLU A N 1
ATOM 1620 C CA . GLU A 1 190 ? 4.91 -19.922 -27.297 1 94.12 190 GLU A CA 1
ATOM 1621 C C . GLU A 1 190 ? 5.785 -20.953 -26.594 1 94.12 190 GLU A C 1
ATOM 1623 O O . GLU A 1 190 ? 6.941 -20.672 -26.266 1 94.12 190 GLU A O 1
ATOM 1628 N N . THR A 1 191 ? 5.262 -22.125 -26.344 1 96.5 191 THR A N 1
ATOM 1629 C CA . THR A 1 191 ? 6 -23.219 -25.719 1 96.5 191 THR A CA 1
ATOM 1630 C C . THR A 1 191 ? 7.242 -23.562 -26.531 1 96.5 191 THR A C 1
ATOM 1632 O O . THR A 1 191 ? 8.312 -23.797 -25.969 1 96.5 191 THR A O 1
ATOM 1635 N N . ARG A 1 192 ? 7.082 -23.547 -27.812 1 96.62 192 ARG A N 1
ATOM 1636 C CA . ARG A 1 192 ? 8.164 -23.875 -28.734 1 96.62 192 ARG A CA 1
ATOM 1637 C C . ARG A 1 192 ? 9.359 -22.938 -28.531 1 96.62 192 ARG A C 1
ATOM 1639 O O . ARG A 1 192 ? 10.508 -23.375 -28.594 1 96.62 192 ARG A O 1
ATOM 1646 N N . LYS A 1 193 ? 9.055 -21.734 -28.328 1 94.88 193 LYS A N 1
ATOM 1647 C CA . LYS A 1 193 ? 10.117 -20.75 -28.125 1 94.88 193 LYS A CA 1
ATOM 1648 C C . LYS A 1 193 ? 10.969 -21.094 -26.906 1 94.88 193 LYS A C 1
ATOM 1650 O O . LYS A 1 193 ? 12.188 -20.891 -26.922 1 94.88 193 LYS A O 1
ATOM 1655 N N . TYR A 1 194 ? 10.344 -21.562 -25.875 1 95.31 194 TYR A N 1
ATOM 1656 C CA . TYR A 1 194 ? 11.078 -21.938 -24.672 1 95.31 194 TYR A CA 1
ATOM 1657 C C . TYR A 1 194 ? 11.898 -23.203 -24.906 1 95.31 194 TYR A C 1
ATOM 1659 O O . TYR A 1 194 ? 13.031 -23.312 -24.422 1 95.31 194 TYR A O 1
ATOM 1667 N N . ILE A 1 195 ? 11.367 -24.141 -25.625 1 96.5 195 ILE A N 1
ATOM 1668 C CA . ILE A 1 195 ? 12.078 -25.375 -25.938 1 96.5 195 ILE A CA 1
ATOM 1669 C C . ILE A 1 195 ? 13.336 -25.047 -26.734 1 96.5 195 ILE A C 1
ATOM 1671 O O . ILE A 1 195 ? 14.406 -25.609 -26.469 1 96.5 195 ILE A O 1
ATOM 1675 N N . GLU A 1 196 ? 13.148 -24.141 -27.703 1 96.19 196 GLU A N 1
ATOM 1676 C CA . GLU A 1 196 ? 14.281 -23.719 -28.516 1 96.19 196 GLU A CA 1
ATOM 1677 C C . GLU A 1 196 ? 15.312 -22.969 -27.672 1 96.19 196 GLU A C 1
ATOM 1679 O O . GLU A 1 196 ? 16.516 -23.219 -27.766 1 96.19 196 GLU A O 1
ATOM 1684 N N . LYS A 1 197 ? 14.828 -22.094 -26.844 1 93.19 197 LYS A N 1
ATOM 1685 C CA . LYS A 1 197 ? 15.688 -21.266 -26.016 1 93.19 197 LYS A CA 1
ATOM 1686 C C . LYS A 1 197 ? 16.578 -22.109 -25.109 1 93.19 197 LYS A C 1
ATOM 1688 O O . LYS A 1 197 ? 17.75 -21.812 -24.922 1 93.19 197 LYS A O 1
ATOM 1693 N N . TYR A 1 198 ? 16.016 -23.188 -24.594 1 93.19 198 TYR A N 1
ATOM 1694 C CA . TYR A 1 198 ? 16.75 -23.984 -23.625 1 93.19 198 TYR A CA 1
ATOM 1695 C C . TYR A 1 198 ? 17.328 -25.234 -24.281 1 93.19 198 TYR A C 1
ATOM 1697 O O . TYR A 1 198 ? 17.844 -26.125 -23.594 1 93.19 198 TYR A O 1
ATOM 1705 N N . LYS A 1 199 ? 17.172 -25.391 -25.562 1 94 199 LYS A N 1
ATOM 1706 C CA . LYS A 1 199 ? 17.734 -26.453 -26.375 1 94 199 LYS A CA 1
ATOM 1707 C C . LYS A 1 199 ? 17.344 -27.828 -25.828 1 94 199 LYS A C 1
ATOM 1709 O O . LYS A 1 199 ? 18.188 -28.703 -25.656 1 94 199 LYS A O 1
ATOM 1714 N N . ALA A 1 200 ? 16.078 -27.875 -25.422 1 92.88 200 ALA A N 1
ATOM 1715 C CA . ALA A 1 200 ? 15.602 -29.125 -24.844 1 92.88 200 ALA A CA 1
ATOM 1716 C C . ALA A 1 200 ? 15.344 -30.156 -25.938 1 92.88 200 ALA A C 1
ATOM 1718 O O . ALA A 1 200 ? 14.867 -29.812 -27.031 1 92.88 200 ALA A O 1
ATOM 1719 N N . LYS A 1 201 ? 15.727 -31.312 -25.531 1 91.12 201 LYS A N 1
ATOM 1720 C CA . LYS A 1 201 ? 15.523 -32.438 -26.438 1 91.12 201 LYS A CA 1
ATOM 1721 C C . LYS A 1 201 ? 14.438 -33.375 -25.922 1 91.12 201 LYS A C 1
ATOM 1723 O O . LYS A 1 201 ? 13.938 -33.188 -24.812 1 91.12 201 LYS A O 1
ATOM 1728 N N . ASN A 1 202 ? 13.891 -34.219 -26.766 1 93.69 202 ASN A N 1
ATOM 1729 C CA . ASN A 1 202 ? 12.945 -35.281 -26.406 1 93.69 202 ASN A CA 1
ATOM 1730 C C . ASN A 1 202 ? 11.617 -34.688 -25.938 1 93.69 202 ASN A C 1
ATOM 1732 O O . ASN A 1 202 ? 11.008 -35.188 -25 1 93.69 202 ASN A O 1
ATOM 1736 N N . ILE A 1 203 ? 11.25 -33.531 -26.406 1 97.69 203 ILE A N 1
ATOM 1737 C CA . ILE A 1 203 ? 9.961 -32.938 -26.078 1 97.69 203 ILE A CA 1
ATOM 1738 C C . ILE A 1 203 ? 9.109 -32.812 -27.328 1 97.69 203 ILE A C 1
ATOM 1740 O O . ILE A 1 203 ? 9.562 -32.281 -28.344 1 97.69 203 ILE A O 1
ATOM 1744 N N . GLU A 1 204 ? 8 -33.312 -27.328 1 97.88 204 GLU A N 1
ATOM 1745 C CA . GLU A 1 204 ? 7.016 -33.188 -28.406 1 97.88 204 GLU A CA 1
ATOM 1746 C C . GLU A 1 204 ? 5.836 -32.344 -27.969 1 97.88 204 GLU A C 1
ATOM 1748 O O . GLU A 1 204 ? 5.445 -32.344 -26.797 1 97.88 204 GLU A O 1
ATOM 1753 N N . LEU A 1 205 ? 5.305 -31.609 -28.922 1 98.19 205 LEU A N 1
ATOM 1754 C CA . LEU A 1 205 ? 4.199 -30.688 -28.625 1 98.19 205 LEU A CA 1
ATOM 1755 C C . LEU A 1 205 ? 2.887 -31.234 -29.188 1 98.19 205 LEU A C 1
ATOM 1757 O O . LEU A 1 205 ? 2.844 -31.75 -30.312 1 98.19 205 LEU A O 1
ATOM 1761 N N . ILE A 1 206 ? 1.913 -31.203 -28.375 1 98.25 206 ILE A N 1
ATOM 1762 C CA . ILE A 1 206 ? 0.581 -31.625 -28.781 1 98.25 206 ILE A CA 1
ATOM 1763 C C . ILE A 1 206 ? -0.394 -30.453 -28.688 1 98.25 206 ILE A C 1
ATOM 1765 O O . ILE A 1 206 ? -0.64 -29.922 -27.609 1 98.25 206 ILE A O 1
ATOM 1769 N N . LYS A 1 207 ? -0.965 -30.062 -29.859 1 97.81 207 LYS A N 1
ATOM 1770 C CA . LYS A 1 207 ? -1.987 -29.016 -29.906 1 97.81 207 LYS A CA 1
ATOM 1771 C C . LYS A 1 207 ? -3.373 -29.594 -29.625 1 97.81 207 LYS A C 1
ATOM 1773 O O . LYS A 1 207 ? -3.775 -30.578 -30.25 1 97.81 207 LYS A O 1
ATOM 1778 N N . GLY A 1 208 ? -4.031 -28.953 -28.578 1 96.94 208 GLY A N 1
ATOM 1779 C CA . GLY A 1 208 ? -5.391 -29.422 -28.359 1 96.94 208 GLY A CA 1
ATOM 1780 C C . GLY A 1 208 ? -6.074 -28.734 -27.188 1 96.94 208 GLY A C 1
ATOM 1781 O O . GLY A 1 208 ? -5.449 -27.953 -26.484 1 96.94 208 GLY A O 1
ATOM 1782 N N . ASN A 1 209 ? -7.309 -28.969 -27.109 1 96.19 209 ASN A N 1
ATOM 1783 C CA . ASN A 1 209 ? -8.18 -28.594 -26 1 96.19 209 ASN A CA 1
ATOM 1784 C C . ASN A 1 209 ? -8.562 -29.812 -25.156 1 96.19 209 ASN A C 1
ATOM 1786 O O . ASN A 1 209 ? -9.328 -30.672 -25.609 1 96.19 209 ASN A O 1
ATOM 1790 N N . PHE A 1 210 ? -8.125 -29.844 -23.922 1 96.25 210 PHE A N 1
ATOM 1791 C CA . PHE A 1 210 ? -8.258 -31.062 -23.141 1 96.25 210 PHE A CA 1
ATOM 1792 C C . PHE A 1 210 ? -9.719 -31.344 -22.812 1 96.25 210 PHE A C 1
ATOM 1794 O O . PHE A 1 210 ? -10.062 -32.438 -22.391 1 96.25 210 PHE A O 1
ATOM 1801 N N . TRP A 1 211 ? -10.594 -30.359 -22.984 1 94.88 211 TRP A N 1
ATOM 1802 C CA . TRP A 1 211 ? -12.016 -30.609 -22.781 1 94.88 211 TRP A CA 1
ATOM 1803 C C . TRP A 1 211 ? -12.602 -31.438 -23.922 1 94.88 211 TRP A C 1
ATOM 1805 O O . TRP A 1 211 ? -13.602 -32.125 -23.75 1 94.88 211 TRP A O 1
ATOM 1815 N N . LYS A 1 212 ? -11.969 -31.375 -25.094 1 96.06 212 LYS A N 1
ATOM 1816 C CA . LYS A 1 212 ? -12.57 -31.938 -26.281 1 96.06 212 LYS A CA 1
ATOM 1817 C C . LYS A 1 212 ? -11.656 -33 -26.922 1 96.06 212 LYS A C 1
ATOM 1819 O O . LYS A 1 212 ? -12.141 -33.969 -27.5 1 96.06 212 LYS A O 1
ATOM 1824 N N . ASP A 1 213 ? -10.406 -32.75 -26.812 1 97.88 213 ASP A N 1
ATOM 1825 C CA . ASP A 1 213 ? -9.445 -33.562 -27.547 1 97.88 213 ASP A CA 1
ATOM 1826 C C . ASP A 1 213 ? -8.836 -34.625 -26.641 1 97.88 213 ASP A C 1
ATOM 1828 O O . ASP A 1 213 ? -8.852 -34.5 -25.406 1 97.88 213 ASP A O 1
ATOM 1832 N N . SER A 1 214 ? -8.336 -35.688 -27.266 1 97.94 214 SER A N 1
ATOM 1833 C CA . SER A 1 214 ? -7.582 -36.688 -26.516 1 97.94 214 SER A CA 1
ATOM 1834 C C . SER A 1 214 ? -6.242 -36.156 -26.047 1 97.94 214 SER A C 1
ATOM 1836 O O . SER A 1 214 ? -5.594 -35.375 -26.766 1 97.94 214 SER A O 1
ATOM 1838 N N . ILE A 1 215 ? -5.805 -36.625 -24.891 1 98.38 215 ILE A N 1
ATOM 1839 C CA . ILE A 1 215 ? -4.531 -36.125 -24.375 1 98.38 215 ILE A CA 1
ATOM 1840 C C . ILE A 1 215 ? -3.461 -37.219 -24.547 1 98.38 215 ILE A C 1
ATOM 1842 O O . ILE A 1 215 ? -2.334 -37.062 -24.062 1 98.38 215 ILE A O 1
ATOM 1846 N N . GLY A 1 216 ? -3.844 -38.25 -25.219 1 97.88 216 GLY A N 1
ATOM 1847 C CA . GLY A 1 216 ? -2.93 -39.375 -25.391 1 97.88 216 GLY A CA 1
ATOM 1848 C C . GLY A 1 216 ? -3.064 -40.438 -24.297 1 97.88 216 GLY A C 1
ATOM 1849 O O . GLY A 1 216 ? -4.059 -40.438 -23.578 1 97.88 216 GLY A O 1
ATOM 1850 N N . GLU A 1 217 ? -2.066 -41.438 -24.312 1 98.06 217 GLU A N 1
ATOM 1851 C CA . GLU A 1 217 ? -2.146 -42.531 -23.375 1 98.06 217 GLU A CA 1
ATOM 1852 C C . GLU A 1 217 ? -0.761 -43.094 -23.047 1 98.06 217 GLU A C 1
ATOM 1854 O O . GLU A 1 217 ? 0.237 -42.656 -23.609 1 98.06 217 GLU A O 1
ATOM 1859 N N . ASN A 1 218 ? -0.781 -43.969 -22.047 1 98.44 218 ASN A N 1
ATOM 1860 C CA . ASN A 1 218 ? 0.395 -44.75 -21.672 1 98.44 218 ASN A CA 1
ATOM 1861 C C . ASN A 1 218 ? 1.501 -43.844 -21.109 1 98.44 218 ASN A C 1
ATOM 1863 O O . ASN A 1 218 ? 2.668 -44 -21.484 1 98.44 218 ASN A O 1
ATOM 1867 N N . TYR A 1 219 ? 1.109 -42.906 -20.328 1 98.81 219 TYR A N 1
ATOM 1868 C CA . TYR A 1 219 ? 2.088 -42.062 -19.656 1 98.81 219 TYR A CA 1
ATOM 1869 C C . TYR A 1 219 ? 2.545 -42.688 -18.344 1 98.81 219 TYR A C 1
ATOM 1871 O O . TYR A 1 219 ? 1.755 -43.344 -17.656 1 98.81 219 TYR A O 1
ATOM 1879 N N . ASP A 1 220 ? 3.803 -42.5 -17.984 1 98.75 220 ASP A N 1
ATOM 1880 C CA . ASP A 1 220 ? 4.328 -42.906 -16.672 1 98.75 220 ASP A CA 1
ATOM 1881 C C . ASP A 1 220 ? 4.199 -41.75 -15.664 1 98.75 220 ASP A C 1
ATOM 1883 O O . ASP A 1 220 ? 4.129 -42 -14.461 1 98.75 220 ASP A O 1
ATOM 1887 N N . ILE A 1 221 ? 4.234 -40.594 -16.141 1 98.75 221 ILE A N 1
ATOM 1888 C CA . ILE A 1 221 ? 4.078 -39.406 -15.305 1 98.75 221 ILE A CA 1
ATOM 1889 C C . ILE A 1 221 ? 3.201 -38.375 -16.016 1 98.75 221 ILE A C 1
ATOM 1891 O O . ILE A 1 221 ? 3.4 -38.094 -17.203 1 98.75 221 ILE A O 1
ATOM 1895 N N . ILE A 1 222 ? 2.221 -37.875 -15.398 1 98.88 222 ILE A N 1
ATOM 1896 C CA . ILE A 1 222 ? 1.477 -36.688 -15.867 1 98.88 222 ILE A CA 1
ATOM 1897 C C . ILE A 1 222 ? 1.616 -35.562 -14.859 1 98.88 222 ILE A C 1
ATOM 1899 O O . ILE A 1 222 ? 1.323 -35.719 -13.672 1 98.88 222 ILE A O 1
ATOM 1903 N N . PHE A 1 223 ? 2.137 -34.469 -15.297 1 98.62 223 PHE A N 1
ATOM 1904 C CA . PHE A 1 223 ? 2.293 -33.25 -14.523 1 98.62 223 PHE A CA 1
ATOM 1905 C C . PHE A 1 223 ? 1.26 -32.188 -14.945 1 98.62 223 PHE A C 1
ATOM 1907 O O . PHE A 1 223 ? 0.973 -32.062 -16.141 1 98.62 223 PHE A O 1
ATOM 1914 N N . SER A 1 224 ? 0.626 -31.578 -14.039 1 97.75 224 SER A N 1
ATOM 1915 C CA . SER A 1 224 ? -0.405 -30.578 -14.25 1 97.75 224 SER A CA 1
ATOM 1916 C C . SER A 1 224 ? -0.267 -29.422 -13.258 1 97.75 224 SER A C 1
ATOM 1918 O O . SER A 1 224 ? -0.133 -29.656 -12.047 1 97.75 224 SER A O 1
ATOM 1920 N N . SER A 1 225 ? -0.281 -28.172 -13.773 1 96.56 225 SER A N 1
ATOM 1921 C CA . SER A 1 225 ? -0.079 -27.078 -12.844 1 96.56 225 SER A CA 1
ATOM 1922 C C . SER A 1 225 ? -0.903 -25.859 -13.25 1 96.56 225 SER A C 1
ATOM 1924 O O . SER A 1 225 ? -0.751 -25.328 -14.359 1 96.56 225 SER A O 1
ATOM 1926 N N . TYR A 1 226 ? -1.74 -25.375 -12.406 1 94.38 226 TYR A N 1
ATOM 1927 C CA . TYR A 1 226 ? -2.434 -24.078 -12.43 1 94.38 226 TYR A CA 1
ATOM 1928 C C . TYR A 1 226 ? -3.174 -23.891 -13.75 1 94.38 226 TYR A C 1
ATOM 1930 O O . TYR A 1 226 ? -2.984 -22.875 -14.43 1 94.38 226 TYR A O 1
ATOM 1938 N N . HIS A 1 227 ? -4.02 -24.719 -14.102 1 92.94 227 HIS A N 1
ATOM 1939 C CA . HIS A 1 227 ? -4.898 -24.547 -15.258 1 92.94 227 HIS A CA 1
ATOM 1940 C C . HIS A 1 227 ? -6.336 -24.906 -14.898 1 92.94 227 HIS A C 1
ATOM 1942 O O . HIS A 1 227 ? -6.586 -25.594 -13.906 1 92.94 227 HIS A O 1
ATOM 1948 N N . PRO A 1 228 ? -7.305 -24.5 -15.672 1 93 228 PRO A N 1
ATOM 1949 C CA . PRO A 1 228 ? -8.727 -24.594 -15.312 1 93 228 PRO A CA 1
ATOM 1950 C C . PRO A 1 228 ? -9.219 -26.031 -15.211 1 93 228 PRO A C 1
ATOM 1952 O O . PRO A 1 228 ? -10.281 -26.281 -14.648 1 93 228 PRO A O 1
ATOM 1955 N N . GLY A 1 229 ? -8.516 -27.016 -15.586 1 95.06 229 GLY A N 1
ATOM 1956 C CA . GLY A 1 229 ? -8.969 -28.391 -15.562 1 95.06 229 GLY A CA 1
ATOM 1957 C C . GLY A 1 229 ? -8.398 -29.188 -14.406 1 95.06 229 GLY A C 1
ATOM 1958 O O . GLY A 1 229 ? -8.844 -30.312 -14.133 1 95.06 229 GLY A O 1
ATOM 1959 N N . GLY A 1 230 ? -7.523 -28.641 -13.664 1 96.62 230 GLY A N 1
ATOM 1960 C CA . GLY A 1 230 ? -6.719 -29.391 -12.711 1 96.62 230 GLY A CA 1
ATOM 1961 C C . GLY A 1 230 ? -7.523 -29.922 -11.539 1 96.62 230 GLY A C 1
ATOM 1962 O O . GLY A 1 230 ? -7.094 -30.859 -10.859 1 96.62 230 GLY A O 1
ATOM 1963 N N . LYS A 1 231 ? -8.695 -29.359 -11.297 1 97.75 231 LYS A N 1
ATOM 1964 C CA . LYS A 1 231 ? -9.531 -29.781 -10.18 1 97.75 231 LYS A CA 1
ATOM 1965 C C . LYS A 1 231 ? -10.867 -30.344 -10.664 1 97.75 231 LYS A C 1
ATOM 1967 O O . LYS A 1 231 ? -11.758 -30.609 -9.859 1 97.75 231 LYS A O 1
ATOM 1972 N N . ASN A 1 232 ? -10.977 -30.469 -11.938 1 97.88 232 ASN A N 1
ATOM 1973 C CA . ASN A 1 232 ? -12.227 -30.922 -12.531 1 97.88 232 ASN A CA 1
ATOM 1974 C C . ASN A 1 232 ? -12.281 -32.438 -12.625 1 97.88 232 ASN A C 1
ATOM 1976 O O . ASN A 1 232 ? -11.367 -33.062 -13.148 1 97.88 232 ASN A O 1
ATOM 1980 N N . PRO A 1 233 ? -13.391 -33.031 -12.234 1 98.25 233 PRO A N 1
ATOM 1981 C CA . PRO A 1 233 ? -13.477 -34.5 -12.203 1 98.25 233 PRO A CA 1
ATOM 1982 C C . PRO A 1 233 ? -13.352 -35.125 -13.594 1 98.25 233 PRO A C 1
ATOM 1984 O O . PRO A 1 233 ? -12.781 -36.219 -13.742 1 98.25 233 PRO A O 1
ATOM 1987 N N . GLU A 1 234 ? -13.859 -34.5 -14.586 1 97.75 234 GLU A N 1
ATOM 1988 C CA . GLU A 1 234 ? -13.781 -35.031 -15.938 1 97.75 234 GLU A CA 1
ATOM 1989 C C . GLU A 1 234 ? -12.328 -35.094 -16.422 1 97.75 234 GLU A C 1
ATOM 1991 O O . GLU A 1 234 ? -11.922 -36.094 -17.031 1 97.75 234 GLU A O 1
ATOM 1996 N N . ILE A 1 235 ? -11.625 -34.062 -16.156 1 98.25 235 ILE A N 1
ATOM 1997 C CA . ILE A 1 235 ? -10.234 -34.031 -16.594 1 98.25 235 ILE A CA 1
ATOM 1998 C C . ILE A 1 235 ? -9.398 -35 -15.773 1 98.25 235 ILE A C 1
ATOM 2000 O O . ILE A 1 235 ? -8.484 -35.625 -16.297 1 98.25 235 ILE A O 1
ATOM 2004 N N . ILE A 1 236 ? -9.688 -35.094 -14.477 1 98.56 236 ILE A N 1
ATOM 2005 C CA . ILE A 1 236 ? -8.977 -36.031 -13.609 1 98.56 236 ILE A CA 1
ATOM 2006 C C . ILE A 1 236 ? -9.188 -37.438 -14.102 1 98.56 236 ILE A C 1
ATOM 2008 O O . ILE A 1 236 ? -8.258 -38.25 -14.102 1 98.56 236 ILE A O 1
ATOM 2012 N N . ARG A 1 237 ? -10.398 -37.781 -14.5 1 98.44 237 ARG A N 1
ATOM 2013 C CA . ARG A 1 237 ? -10.688 -39.094 -15.062 1 98.44 237 ARG A CA 1
ATOM 2014 C C . ARG A 1 237 ? -9.883 -39.312 -16.328 1 98.44 237 ARG A C 1
ATOM 2016 O O . ARG A 1 237 ? -9.336 -40.406 -16.531 1 98.44 237 ARG A O 1
ATOM 2023 N N . LYS A 1 238 ? -9.781 -38.344 -17.172 1 98.44 238 LYS A N 1
ATOM 2024 C CA . LYS A 1 238 ? -8.977 -38.438 -18.375 1 98.44 238 LYS A CA 1
ATOM 2025 C C . LYS A 1 238 ? -7.516 -38.719 -18.047 1 98.44 238 LYS A C 1
ATOM 2027 O O . LYS A 1 238 ? -6.863 -39.5 -18.734 1 98.44 238 LYS A O 1
ATOM 2032 N N . VAL A 1 239 ? -7.02 -38.031 -17.031 1 98.75 239 VAL A N 1
ATOM 2033 C CA . VAL A 1 239 ? -5.648 -38.25 -16.578 1 98.75 239 VAL A CA 1
ATOM 2034 C C . VAL A 1 239 ? -5.469 -39.688 -16.078 1 98.75 239 VAL A C 1
ATOM 2036 O O . VAL A 1 239 ? -4.496 -40.344 -16.438 1 98.75 239 VAL A O 1
ATOM 2039 N N . TYR A 1 240 ? -6.438 -40.125 -15.289 1 98.75 240 TYR A N 1
ATOM 2040 C CA . TYR A 1 240 ? -6.406 -41.5 -14.773 1 98.75 240 TYR A CA 1
ATOM 2041 C C . TYR A 1 240 ? -6.348 -42.5 -15.906 1 98.75 240 TYR A C 1
ATOM 2043 O O . TYR A 1 240 ? -5.523 -43.438 -15.883 1 98.75 240 TYR A O 1
ATOM 2051 N N . ASP A 1 241 ? -7.168 -42.312 -16.906 1 98.62 241 ASP A N 1
ATOM 2052 C CA . ASP A 1 241 ? -7.258 -43.25 -18.031 1 98.62 241 ASP A CA 1
ATOM 2053 C C . ASP A 1 241 ? -5.965 -43.25 -18.844 1 98.62 241 ASP A C 1
ATOM 2055 O O . ASP A 1 241 ? -5.59 -44.281 -19.422 1 98.62 241 ASP A O 1
ATOM 2059 N N . ALA A 1 242 ? -5.324 -42.156 -18.875 1 98.75 242 ALA A N 1
ATOM 2060 C CA . ALA A 1 242 ? -4.145 -41.969 -19.719 1 98.75 242 ALA A CA 1
ATOM 2061 C C . ALA A 1 242 ? -2.893 -42.5 -19.031 1 98.75 242 ALA A C 1
ATOM 2063 O O . ALA A 1 242 ? -1.875 -42.75 -19.688 1 98.75 242 ALA A O 1
ATOM 2064 N N . LEU A 1 243 ? -2.914 -42.688 -17.734 1 98.75 243 LEU A N 1
ATOM 2065 C CA . LEU A 1 243 ? -1.757 -43.094 -16.938 1 98.75 243 LEU A CA 1
ATOM 2066 C C . LEU A 1 243 ? -1.623 -44.594 -16.922 1 98.75 243 LEU A C 1
ATOM 2068 O O . LEU A 1 243 ? -2.623 -45.312 -16.828 1 98.75 243 LEU A O 1
ATOM 2072 N N . ASN A 1 244 ? -0.449 -45.062 -16.969 1 98.62 244 ASN A N 1
ATOM 2073 C CA . ASN A 1 244 ? -0.168 -46.469 -16.719 1 98.62 244 ASN A CA 1
ATOM 2074 C C . ASN A 1 244 ? -0.375 -46.812 -15.242 1 98.62 244 ASN A C 1
ATOM 2076 O O . ASN A 1 244 ? -0.257 -45.938 -14.375 1 98.62 244 ASN A O 1
ATOM 2080 N N . ILE A 1 245 ? -0.683 -48.094 -15.008 1 98.12 245 ILE A N 1
ATOM 2081 C CA . ILE A 1 245 ? -0.651 -48.562 -13.625 1 98.12 245 ILE A CA 1
ATOM 2082 C C . ILE A 1 245 ? 0.738 -48.312 -13.031 1 98.12 245 ILE A C 1
ATOM 2084 O O . ILE A 1 245 ? 1.749 -48.594 -13.68 1 98.12 245 ILE A O 1
ATOM 2088 N N . GLY A 1 246 ? 0.814 -47.719 -11.867 1 97.75 246 GLY A N 1
ATOM 2089 C CA . GLY A 1 246 ? 2.08 -47.344 -11.25 1 97.75 246 GLY A CA 1
ATOM 2090 C C . GLY A 1 246 ? 2.547 -45.969 -11.602 1 97.75 246 GLY A C 1
ATOM 2091 O O . GLY A 1 246 ? 3.52 -45.469 -11.031 1 97.75 246 GLY A O 1
ATOM 2092 N N . GLY A 1 247 ? 1.836 -45.344 -12.523 1 98.31 247 GLY A N 1
ATOM 2093 C CA . GLY A 1 247 ? 2.209 -44.031 -12.969 1 98.31 247 GLY A CA 1
ATOM 2094 C C . GLY A 1 247 ? 1.929 -42.938 -11.938 1 98.31 247 GLY A C 1
ATOM 2095 O O . GLY A 1 247 ? 1.091 -43.125 -11.055 1 98.31 247 GLY A O 1
ATOM 2096 N N . LEU A 1 248 ? 2.633 -41.812 -12.023 1 98.62 248 LEU A N 1
ATOM 2097 C CA . LEU A 1 248 ? 2.514 -40.719 -11.078 1 98.62 248 LEU A CA 1
ATOM 2098 C C . LEU A 1 248 ? 1.692 -39.562 -11.672 1 98.62 248 LEU A C 1
ATOM 2100 O O . LEU A 1 248 ? 1.856 -39.219 -12.852 1 98.62 248 LEU A O 1
ATOM 2104 N N . PHE A 1 249 ? 0.803 -39.125 -10.93 1 98.81 249 PHE A N 1
ATOM 2105 C CA . PHE A 1 249 ? 0.097 -37.875 -11.227 1 98.81 249 PHE A CA 1
ATOM 2106 C C . PHE A 1 249 ? 0.505 -36.781 -10.258 1 98.81 249 PHE A C 1
ATOM 2108 O O . PHE A 1 249 ? 0.248 -36.875 -9.055 1 98.81 249 PHE A O 1
ATOM 2115 N N . ILE A 1 250 ? 1.184 -35.75 -10.703 1 98.75 250 ILE A N 1
ATOM 2116 C CA . ILE A 1 250 ? 1.614 -34.594 -9.914 1 98.75 250 ILE A CA 1
ATOM 2117 C C . ILE A 1 250 ? 0.791 -33.375 -10.305 1 98.75 250 ILE A C 1
ATOM 2119 O O . ILE A 1 250 ? 0.908 -32.875 -11.422 1 98.75 250 ILE A O 1
ATOM 2123 N N . ASN A 1 251 ? 0.009 -32.938 -9.406 1 98.69 251 ASN A N 1
ATOM 2124 C CA . ASN A 1 251 ? -0.948 -31.875 -9.688 1 98.69 251 ASN A CA 1
ATOM 2125 C C . ASN A 1 251 ? -0.782 -30.703 -8.727 1 98.69 251 ASN A C 1
ATOM 2127 O O . ASN A 1 251 ? -0.981 -30.844 -7.52 1 98.69 251 ASN A O 1
ATOM 2131 N N . LYS A 1 252 ? -0.369 -29.531 -9.195 1 97.56 252 LYS A N 1
ATOM 2132 C CA . LYS A 1 252 ? -0.234 -28.281 -8.445 1 97.56 252 LYS A CA 1
ATOM 2133 C C . LYS A 1 252 ? -1.399 -27.344 -8.727 1 97.56 252 LYS A C 1
ATOM 2135 O O . LYS A 1 252 ? -1.557 -26.859 -9.852 1 97.56 252 LYS A O 1
ATOM 2140 N N . GLN A 1 253 ? -2.209 -27.094 -7.754 1 97.88 253 GLN A N 1
ATOM 2141 C CA . GLN A 1 253 ? -3.398 -26.266 -7.934 1 97.88 253 GLN A CA 1
ATOM 2142 C C . GLN A 1 253 ? -3.674 -25.422 -6.691 1 97.88 253 GLN A C 1
ATOM 2144 O O . GLN A 1 253 ? -3.076 -25.641 -5.637 1 97.88 253 GLN A O 1
ATOM 2149 N N . PHE A 1 254 ? -4.543 -24.5 -6.898 1 97.19 254 PHE A N 1
ATOM 2150 C CA . PHE A 1 254 ? -5.016 -23.656 -5.809 1 97.19 254 PHE A CA 1
ATOM 2151 C C . PHE A 1 254 ? -6.242 -24.266 -5.141 1 97.19 254 PHE A C 1
ATOM 2153 O O . PHE A 1 254 ? -7.262 -24.5 -5.793 1 97.19 254 PHE A O 1
ATOM 2160 N N . PHE A 1 255 ? -6.18 -24.625 -3.885 1 96.5 255 PHE A N 1
ATOM 2161 C CA . PHE A 1 255 ? -7.281 -25.062 -3.041 1 96.5 255 PHE A CA 1
ATOM 2162 C C . PHE A 1 255 ? -7.426 -24.172 -1.818 1 96.5 255 PHE A C 1
ATOM 2164 O O . PHE A 1 255 ? -6.719 -24.344 -0.824 1 96.5 255 PHE A O 1
ATOM 2171 N N . TRP A 1 256 ? -8.391 -23.297 -1.876 1 91.25 256 TRP A N 1
ATOM 2172 C CA . TRP A 1 256 ? -8.516 -22.438 -0.705 1 91.25 256 TRP A CA 1
ATOM 2173 C C . TRP A 1 256 ? -9.086 -23.203 0.48 1 91.25 256 TRP A C 1
ATOM 2175 O O . TRP A 1 256 ? -10.109 -23.891 0.356 1 91.25 256 TRP A O 1
ATOM 2185 N N . ASP A 1 257 ? -8.438 -23.109 1.544 1 83.81 257 ASP A N 1
ATOM 2186 C CA . ASP A 1 257 ? -8.914 -23.734 2.773 1 83.81 257 ASP A CA 1
ATOM 2187 C C . ASP A 1 257 ? -8.625 -22.859 3.986 1 83.81 257 ASP A C 1
ATOM 2189 O O . ASP A 1 257 ? -8.664 -23.328 5.125 1 83.81 257 ASP A O 1
ATOM 2193 N N . GLY A 1 258 ? -8.328 -21.656 3.781 1 83.69 258 GLY A N 1
ATOM 2194 C CA . GLY A 1 258 ? -7.977 -20.766 4.875 1 83.69 258 GLY A CA 1
ATOM 2195 C C . GLY A 1 258 ? -9.109 -19.844 5.281 1 83.69 258 GLY A C 1
ATOM 2196 O O . GLY A 1 258 ? -10.266 -20.062 4.891 1 83.69 258 GLY A O 1
ATOM 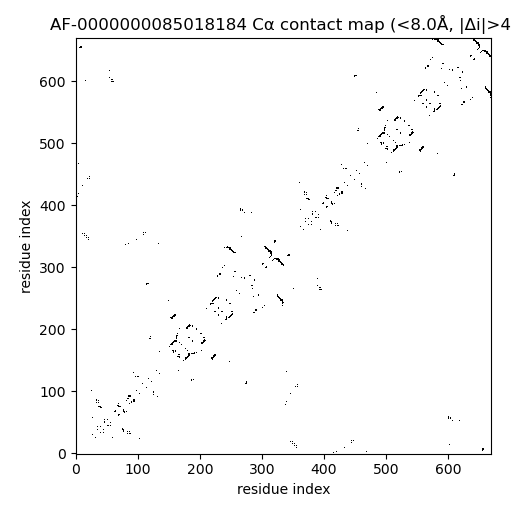2197 N N . GLU A 1 259 ? -8.797 -18.969 6.152 1 89.44 259 GLU A N 1
ATOM 2198 C CA . GLU A 1 259 ? -9.75 -17.969 6.613 1 89.44 259 GLU A CA 1
ATOM 2199 C C . GLU A 1 259 ? -9.984 -16.891 5.555 1 89.44 259 GLU A C 1
ATOM 2201 O O . GLU A 1 259 ? -9.102 -16.609 4.742 1 89.44 259 GLU A O 1
ATOM 2206 N N . GLU A 1 260 ? -11.148 -16.5 5.598 1 93.56 260 GLU A N 1
ATOM 2207 C CA . GLU A 1 260 ? -11.445 -15.352 4.758 1 93.56 260 GLU A CA 1
ATOM 2208 C C . GLU A 1 260 ? -11.039 -14.047 5.445 1 93.56 260 GLU A C 1
ATOM 2210 O O . GLU A 1 260 ? -11.602 -13.688 6.477 1 93.56 260 GLU A O 1
ATOM 2215 N N . ASP A 1 261 ? -10.039 -13.438 4.953 1 96.06 261 ASP A N 1
ATOM 2216 C CA . ASP A 1 261 ? -9.539 -12.172 5.492 1 96.06 261 ASP A CA 1
ATOM 2217 C C . ASP A 1 261 ? -9.43 -11.117 4.395 1 96.06 261 ASP A C 1
ATOM 2219 O O . ASP A 1 261 ? -9.891 -11.328 3.271 1 96.06 261 ASP A O 1
ATOM 2223 N N . LEU A 1 262 ? -8.891 -10.031 4.715 1 96.94 262 LEU A N 1
ATOM 2224 C CA . LEU A 1 262 ? -8.812 -8.914 3.781 1 96.94 262 LEU A CA 1
ATOM 2225 C C . LEU A 1 262 ? -8.039 -9.305 2.525 1 96.94 262 LEU A C 1
ATOM 2227 O O . LEU A 1 262 ? -8.445 -8.969 1.411 1 96.94 262 LEU A O 1
ATOM 2231 N N . GLU A 1 263 ? -6.934 -9.938 2.789 1 96.19 263 GLU A N 1
ATOM 2232 C CA . GLU A 1 263 ? -6.125 -10.398 1.664 1 96.19 263 GLU A CA 1
ATOM 2233 C C . GLU A 1 263 ? -6.93 -11.312 0.741 1 96.19 263 GLU A C 1
ATOM 2235 O O . GLU A 1 263 ? -6.84 -11.195 -0.483 1 96.19 263 GLU A O 1
ATOM 2240 N N . PHE A 1 264 ? -7.699 -12.211 1.382 1 97 264 PHE A N 1
ATOM 2241 C CA . PHE A 1 264 ? -8.562 -13.133 0.644 1 97 264 PHE A CA 1
ATOM 2242 C C . PHE A 1 264 ? -9.562 -12.359 -0.205 1 97 264 PHE A C 1
ATOM 2244 O O . PHE A 1 264 ? -9.727 -12.641 -1.396 1 97 264 PHE A O 1
ATOM 2251 N N . TYR A 1 265 ? -10.203 -11.344 0.325 1 98.38 265 TYR A N 1
ATOM 2252 C CA . TYR A 1 265 ? -11.219 -10.578 -0.383 1 98.38 265 TYR A CA 1
ATOM 2253 C C . TYR A 1 265 ? -10.609 -9.781 -1.528 1 98.38 265 TYR A C 1
ATOM 2255 O O . TYR A 1 265 ? -11.141 -9.766 -2.641 1 98.38 265 TYR A O 1
ATOM 2263 N N . VAL A 1 266 ? -9.469 -9.148 -1.279 1 98 266 VAL A N 1
ATOM 2264 C CA . VAL A 1 266 ? -8.805 -8.305 -2.266 1 98 266 VAL A CA 1
ATOM 2265 C C . VAL A 1 266 ? -8.359 -9.156 -3.455 1 98 266 VAL A C 1
ATOM 2267 O O . VAL A 1 266 ? -8.562 -8.773 -4.609 1 98 266 VAL A O 1
ATOM 2270 N N . ASN A 1 267 ? -7.789 -10.281 -3.203 1 96.88 267 ASN A N 1
ATOM 2271 C CA . ASN A 1 267 ? -7.32 -11.172 -4.258 1 96.88 267 ASN A CA 1
ATOM 2272 C C . ASN A 1 267 ? -8.477 -11.703 -5.098 1 96.88 267 ASN A C 1
ATOM 2274 O O . ASN A 1 267 ? -8.336 -11.914 -6.305 1 96.88 267 ASN A O 1
ATOM 2278 N N . ASN A 1 268 ? -9.609 -11.945 -4.441 1 97.56 268 ASN A N 1
ATOM 2279 C CA . ASN A 1 268 ? -10.758 -12.445 -5.184 1 97.56 268 ASN A CA 1
ATOM 2280 C C . ASN A 1 268 ? -11.375 -11.359 -6.062 1 97.56 268 ASN A C 1
ATOM 2282 O O . ASN A 1 268 ? -11.875 -11.641 -7.152 1 97.56 268 ASN A O 1
ATOM 2286 N N . ILE A 1 269 ? -11.328 -10.125 -5.605 1 97.38 269 ILE A N 1
ATOM 2287 C CA . ILE A 1 269 ? -11.766 -9.031 -6.465 1 97.38 269 ILE A CA 1
ATOM 2288 C C . ILE A 1 269 ? -10.859 -8.938 -7.688 1 97.38 269 ILE A C 1
ATOM 2290 O O . ILE A 1 269 ? -11.336 -8.805 -8.812 1 97.38 269 ILE A O 1
ATOM 2294 N N . ASP A 1 270 ? -9.547 -9.008 -7.469 1 95.69 270 ASP A N 1
ATOM 2295 C CA . ASP A 1 270 ? -8.594 -9.008 -8.57 1 95.69 270 ASP A CA 1
ATOM 2296 C C . ASP A 1 270 ? -8.906 -10.125 -9.57 1 95.69 270 ASP A C 1
ATOM 2298 O O . ASP A 1 270 ? -8.898 -9.906 -10.781 1 95.69 270 ASP A O 1
ATOM 2302 N N . TRP A 1 271 ? -9.219 -11.297 -9.062 1 94.88 271 TRP A N 1
ATOM 2303 C CA . TRP A 1 271 ? -9.578 -12.477 -9.852 1 94.88 271 TRP A CA 1
ATOM 2304 C C . TRP A 1 271 ? -10.828 -12.211 -10.68 1 94.88 271 TRP A C 1
ATOM 2306 O O . TRP A 1 271 ? -10.859 -12.523 -11.875 1 94.88 271 TRP A O 1
ATOM 2316 N N . LEU A 1 272 ? -11.766 -11.562 -10.125 1 94.88 272 LEU A N 1
ATOM 2317 C CA . LEU A 1 272 ? -13.055 -11.328 -10.773 1 94.88 272 LEU A CA 1
ATOM 2318 C C . LEU A 1 272 ? -12.953 -10.203 -11.797 1 94.88 272 LEU A C 1
ATOM 2320 O O . LEU A 1 272 ? -13.695 -10.18 -12.781 1 94.88 272 LEU A O 1
ATOM 2324 N N . MET A 1 273 ? -11.992 -9.352 -11.602 1 93.5 273 MET A N 1
ATOM 2325 C CA . MET A 1 273 ? -11.805 -8.242 -12.531 1 93.5 273 MET A CA 1
ATOM 2326 C C . MET A 1 273 ? -11.117 -8.719 -13.805 1 93.5 273 MET A C 1
ATOM 2328 O O . MET A 1 273 ? -11.18 -8.055 -14.836 1 93.5 273 MET A O 1
ATOM 2332 N N . ARG A 1 274 ? -10.453 -9.844 -13.703 1 91.06 274 ARG A N 1
ATOM 2333 C CA . ARG A 1 274 ? -9.836 -10.438 -14.883 1 91.06 274 ARG A CA 1
ATOM 2334 C C . ARG A 1 274 ? -10.828 -11.336 -15.617 1 91.06 274 ARG A C 1
ATOM 2336 O O . ARG A 1 274 ? -10.875 -12.547 -15.383 1 91.06 274 ARG A O 1
ATOM 2343 N N . LYS A 1 275 ? -11.469 -10.789 -16.578 1 87.94 275 LYS A N 1
ATOM 2344 C CA . LYS A 1 275 ? -12.594 -11.445 -17.234 1 87.94 275 LYS A CA 1
ATOM 2345 C C . LYS A 1 275 ? -12.102 -12.391 -18.328 1 87.94 275 LYS A C 1
ATOM 2347 O O . LYS A 1 275 ? -11.055 -12.164 -18.938 1 87.94 275 LYS A O 1
ATOM 2352 N N . SER A 1 276 ? -12.758 -13.438 -18.453 1 86.12 276 SER A N 1
ATOM 2353 C CA . SER A 1 276 ? -12.5 -14.414 -19.516 1 86.12 276 SER A CA 1
ATOM 2354 C C . SER A 1 276 ? -13.805 -14.914 -20.125 1 86.12 276 SER A C 1
ATOM 2356 O O . SER A 1 276 ? -14.766 -15.195 -19.406 1 86.12 276 SER A O 1
ATOM 2358 N N . ASP A 1 277 ? -13.789 -14.906 -21.469 1 79.38 277 ASP A N 1
ATOM 2359 C CA . ASP A 1 277 ? -14.977 -15.391 -22.172 1 79.38 277 ASP A CA 1
ATOM 2360 C C . ASP A 1 277 ? -14.969 -16.922 -22.266 1 79.38 277 ASP A C 1
ATOM 2362 O O . ASP A 1 277 ? -16 -17.531 -22.547 1 79.38 277 ASP A O 1
ATOM 2366 N N . ILE A 1 278 ? -13.859 -17.484 -21.969 1 79.12 278 ILE A N 1
ATOM 2367 C CA . ILE A 1 278 ? -13.719 -18.922 -22.219 1 79.12 278 ILE A CA 1
ATOM 2368 C C . ILE A 1 278 ? -13.75 -19.672 -20.891 1 79.12 278 ILE A C 1
ATOM 2370 O O . ILE A 1 278 ? -14.312 -20.766 -20.812 1 79.12 278 ILE A O 1
ATOM 2374 N N . LEU A 1 279 ? -13.336 -19.016 -19.891 1 86.5 279 LEU A N 1
ATOM 2375 C CA . LEU A 1 279 ? -13.227 -19.688 -18.609 1 86.5 279 LEU A CA 1
ATOM 2376 C C . LEU A 1 279 ? -14.461 -19.438 -17.75 1 86.5 279 LEU A C 1
ATOM 2378 O O . LEU A 1 279 ? -14.938 -18.297 -17.656 1 86.5 279 LEU A O 1
ATOM 2382 N N . ARG A 1 280 ? -15 -20.5 -17.297 1 89.06 280 ARG A N 1
ATOM 2383 C CA . ARG A 1 280 ? -16.109 -20.375 -16.344 1 89.06 280 ARG A CA 1
ATOM 2384 C C . ARG A 1 280 ? -15.586 -20.219 -14.922 1 89.06 280 ARG A C 1
ATOM 2386 O O . ARG A 1 280 ? -15.594 -21.172 -14.141 1 89.06 280 ARG A O 1
ATOM 2393 N N . LYS A 1 281 ? -15.367 -18.969 -14.539 1 93.19 281 LYS A N 1
ATOM 2394 C CA . LYS A 1 281 ? -14.711 -18.656 -13.273 1 93.19 281 LYS A CA 1
ATOM 2395 C C . LYS A 1 281 ? -15.703 -18.703 -12.109 1 93.19 281 LYS A C 1
ATOM 2397 O O . LYS A 1 281 ? -16.859 -18.297 -12.266 1 93.19 281 LYS A O 1
ATOM 2402 N N . SER A 1 282 ? -15.25 -19.203 -11.031 1 93.62 282 SER A N 1
ATOM 2403 C CA . SER A 1 282 ? -15.945 -19.062 -9.758 1 93.62 282 SER A CA 1
ATOM 2404 C C . SER A 1 282 ? -15.523 -17.797 -9.023 1 93.62 282 SER A C 1
ATOM 2406 O O . SER A 1 282 ? -14.539 -17.156 -9.406 1 93.62 282 SER A O 1
ATOM 2408 N N . PRO A 1 283 ? -16.25 -17.375 -8.047 1 94.12 283 PRO A N 1
ATOM 2409 C CA . PRO A 1 283 ? -15.922 -16.141 -7.328 1 94.12 283 PRO A CA 1
ATOM 2410 C C . PRO A 1 283 ? -14.664 -16.281 -6.473 1 94.12 283 PRO A C 1
ATOM 2412 O O . PRO A 1 283 ? -14.125 -15.281 -5.996 1 94.12 283 PRO A O 1
ATOM 2415 N N . ILE A 1 284 ? -14.18 -17.5 -6.234 1 95.38 284 ILE A N 1
ATOM 2416 C CA . ILE A 1 284 ? -12.969 -17.734 -5.461 1 95.38 284 ILE A CA 1
ATOM 2417 C C . ILE A 1 284 ? -11.766 -17.797 -6.395 1 95.38 284 ILE A C 1
ATOM 2419 O O . ILE A 1 284 ? -11.805 -18.484 -7.422 1 95.38 284 ILE A O 1
ATOM 2423 N N . ARG A 1 285 ? -10.688 -17.172 -6.023 1 95.19 285 ARG A N 1
ATOM 2424 C CA . ARG A 1 285 ? -9.477 -17.031 -6.832 1 95.19 285 ARG A CA 1
ATOM 2425 C C . ARG A 1 285 ? -8.992 -18.375 -7.344 1 95.19 285 ARG A C 1
ATOM 2427 O O . ARG A 1 285 ? -8.961 -19.359 -6.594 1 95.19 285 ARG A O 1
ATOM 2434 N N . PHE A 1 286 ? -8.727 -18.422 -8.578 1 95 286 PHE A N 1
ATOM 2435 C CA . PHE A 1 286 ? -8.125 -19.562 -9.289 1 95 286 PHE A CA 1
ATOM 2436 C C . PHE A 1 286 ? -9.016 -20.781 -9.195 1 95 286 PHE A C 1
ATOM 2438 O O . PHE A 1 286 ? -8.516 -21.922 -9.125 1 95 286 PHE A O 1
ATOM 2445 N N . THR A 1 287 ? -10.328 -20.578 -9.086 1 95.81 287 THR A N 1
ATOM 2446 C CA . THR A 1 287 ? -11.32 -21.641 -9.07 1 95.81 287 THR A CA 1
ATOM 2447 C C . THR A 1 287 ? -12.305 -21.484 -10.234 1 95.81 287 THR A C 1
ATOM 2449 O O . THR A 1 287 ? -12.602 -20.359 -10.648 1 95.81 287 THR A O 1
ATOM 2452 N N . PHE A 1 288 ? -12.828 -22.609 -10.688 1 95.94 288 PHE A N 1
ATOM 2453 C CA . PHE A 1 288 ? -13.703 -22.641 -11.859 1 95.94 288 PHE A CA 1
ATOM 2454 C C . PHE A 1 288 ? -14.93 -23.5 -11.586 1 95.94 288 PHE A C 1
ATOM 2456 O O . PHE A 1 288 ? -14.961 -24.266 -10.625 1 95.94 288 PHE A O 1
ATOM 2463 N N . GLU A 1 289 ? -15.961 -23.266 -12.453 1 93.56 289 GLU A N 1
ATOM 2464 C CA . GLU A 1 289 ? -17.172 -24.078 -12.328 1 93.56 289 GLU A CA 1
ATOM 2465 C C . GLU A 1 289 ? -16.844 -25.562 -12.461 1 93.56 289 GLU A C 1
ATOM 2467 O O . GLU A 1 289 ? -16.125 -25.969 -13.375 1 93.56 289 GLU A O 1
ATOM 2472 N N . GLY A 1 290 ? -17.312 -26.359 -11.555 1 94.81 290 GLY A N 1
ATOM 2473 C CA . GLY A 1 290 ? -17.109 -27.797 -11.625 1 94.81 290 GLY A CA 1
ATOM 2474 C C . GLY A 1 290 ? -15.914 -28.266 -10.828 1 94.81 290 GLY A C 1
ATOM 2475 O O . GLY A 1 290 ? -15.742 -29.469 -10.625 1 94.81 290 GLY A O 1
ATOM 2476 N N . ASP A 1 291 ? -15.125 -27.312 -10.312 1 97.25 291 ASP A N 1
ATOM 2477 C CA . ASP A 1 291 ? -13.945 -27.688 -9.539 1 97.25 291 ASP A CA 1
ATOM 2478 C C . ASP A 1 291 ? -14.328 -28.406 -8.258 1 97.25 291 ASP A C 1
ATOM 2480 O O . ASP A 1 291 ? -15.312 -28.047 -7.605 1 97.25 291 ASP A O 1
ATOM 2484 N N . LEU A 1 292 ? -13.57 -29.344 -7.949 1 97.31 292 LEU A N 1
ATOM 2485 C CA . LEU A 1 292 ? -13.719 -30.031 -6.668 1 97.31 292 LEU A CA 1
ATOM 2486 C C . LEU A 1 292 ? -13.047 -29.25 -5.547 1 97.31 292 LEU A C 1
ATOM 2488 O O . LEU A 1 292 ? -12.008 -28.625 -5.762 1 97.31 292 LEU A O 1
ATOM 2492 N N . SER A 1 293 ? -13.719 -29.297 -4.344 1 95.69 293 SER A N 1
ATOM 2493 C CA . SER A 1 293 ? -13.016 -28.828 -3.152 1 95.69 293 SER A CA 1
ATOM 2494 C C . SER A 1 293 ? -11.805 -29.703 -2.836 1 95.69 293 SER A C 1
ATOM 2496 O O . SER A 1 293 ? -11.648 -30.781 -3.41 1 95.69 293 SER A O 1
ATOM 2498 N N . PHE A 1 294 ? -11.023 -29.234 -1.95 1 96.94 294 PHE A N 1
ATOM 2499 C CA . PHE A 1 294 ? -9.805 -29.969 -1.616 1 96.94 294 PHE A CA 1
ATOM 2500 C C . PHE A 1 294 ? -10.133 -31.375 -1.142 1 96.94 294 PHE A C 1
ATOM 2502 O O . PHE A 1 294 ? -9.586 -32.344 -1.658 1 96.94 294 PHE A O 1
ATOM 2509 N N . ASN A 1 295 ? -11.023 -31.484 -0.17 1 97.19 295 ASN A N 1
ATOM 2510 C CA . ASN A 1 295 ? -11.391 -32.781 0.375 1 97.19 295 ASN A CA 1
ATOM 2511 C C . ASN A 1 295 ? -12.062 -33.656 -0.674 1 97.19 295 ASN A C 1
ATOM 2513 O O . ASN A 1 295 ? -11.773 -34.875 -0.773 1 97.19 295 ASN A O 1
ATOM 2517 N N . ASP A 1 296 ? -12.945 -33.094 -1.437 1 97.75 296 ASP A N 1
ATOM 2518 C CA . ASP A 1 296 ? -13.617 -33.844 -2.494 1 97.75 296 ASP A CA 1
ATOM 2519 C C . ASP A 1 296 ? -12.617 -34.312 -3.551 1 97.75 296 ASP A C 1
ATOM 2521 O O . ASP A 1 296 ? -12.789 -35.375 -4.133 1 97.75 296 ASP A O 1
ATOM 2525 N N . TYR A 1 297 ? -11.656 -33.469 -3.795 1 98.25 297 TYR A N 1
ATOM 2526 C CA . TYR A 1 297 ? -10.609 -33.812 -4.758 1 98.25 297 TYR A CA 1
ATOM 2527 C C . TYR A 1 297 ? -9.836 -35.031 -4.312 1 98.25 297 TYR A C 1
ATOM 2529 O O . TYR A 1 297 ? -9.633 -35.969 -5.098 1 98.25 297 TYR A O 1
ATOM 2537 N N . LEU A 1 298 ? -9.414 -35.094 -3.084 1 98.5 298 LEU A N 1
ATOM 2538 C CA . LEU A 1 298 ? -8.68 -36.219 -2.547 1 98.5 298 LEU A CA 1
ATOM 2539 C C . LEU A 1 298 ? -9.523 -37.469 -2.584 1 98.5 298 LEU A C 1
ATOM 2541 O O . LEU A 1 298 ? -9.039 -38.531 -2.98 1 98.5 298 LEU A O 1
ATOM 2545 N N . ASP A 1 299 ? -10.758 -37.312 -2.164 1 98.62 299 ASP A N 1
ATOM 2546 C CA . ASP A 1 299 ? -11.68 -38.438 -2.182 1 98.62 299 ASP A CA 1
ATOM 2547 C C . ASP A 1 299 ? -11.859 -39 -3.6 1 98.62 299 ASP A C 1
ATOM 2549 O O . ASP A 1 299 ? -11.891 -40.188 -3.807 1 98.62 299 ASP A O 1
ATOM 2553 N N . TYR A 1 300 ? -12.008 -38.062 -4.477 1 98.75 300 TYR A N 1
ATOM 2554 C CA . TYR A 1 300 ? -12.211 -38.469 -5.871 1 98.75 300 TYR A CA 1
ATOM 2555 C C . TYR A 1 300 ? -11.008 -39.25 -6.398 1 98.75 300 TYR A C 1
ATOM 2557 O O . TYR A 1 300 ? -11.172 -40.25 -7.09 1 98.75 300 TYR A O 1
ATOM 2565 N N . LEU A 1 301 ? -9.805 -38.781 -6.145 1 98.75 301 LEU A N 1
ATOM 2566 C CA . LEU A 1 301 ? -8.594 -39.5 -6.562 1 98.75 301 LEU A CA 1
ATOM 2567 C C . LEU A 1 301 ? -8.57 -40.906 -6.023 1 98.75 301 LEU A C 1
ATOM 2569 O O . LEU A 1 301 ? -8.312 -41.875 -6.77 1 98.75 301 LEU A O 1
ATOM 2573 N N . GLU A 1 302 ? -8.844 -41.031 -4.781 1 98.56 302 GLU A N 1
ATOM 2574 C CA . GLU A 1 302 ? -8.805 -42.344 -4.145 1 98.56 302 GLU A CA 1
ATOM 2575 C C . GLU A 1 302 ? -9.867 -43.281 -4.738 1 98.56 302 GLU A C 1
ATOM 2577 O O . GLU A 1 302 ? -9.594 -44.469 -4.996 1 98.56 302 GLU A O 1
ATOM 2582 N N . ASN A 1 303 ? -11.016 -42.75 -4.961 1 98.5 303 ASN A N 1
ATOM 2583 C CA . ASN A 1 303 ? -12.117 -43.531 -5.508 1 98.5 303 ASN A CA 1
ATOM 2584 C C . ASN A 1 303 ? -11.812 -44 -6.926 1 98.5 303 ASN A C 1
ATOM 2586 O O . ASN A 1 303 ? -12.297 -45.062 -7.355 1 98.5 303 ASN A O 1
ATOM 2590 N N . LEU A 1 304 ? -11.078 -43.25 -7.668 1 98.38 304 LEU A N 1
ATOM 2591 C CA . LEU A 1 304 ? -10.695 -43.625 -9.023 1 98.38 304 LEU A CA 1
ATOM 2592 C C . LEU A 1 304 ? -9.664 -44.75 -9.016 1 98.38 304 LEU A C 1
ATOM 2594 O O . LEU A 1 304 ? -9.555 -45.5 -9.984 1 98.38 304 LEU A O 1
ATOM 2598 N N . GLY A 1 305 ? -8.836 -44.75 -7.984 1 98.5 305 GLY A N 1
ATOM 2599 C CA . GLY A 1 305 ? -7.801 -45.781 -7.914 1 98.5 305 GLY A CA 1
ATOM 2600 C C . GLY A 1 305 ? -6.41 -45.188 -7.699 1 98.5 305 GLY A C 1
ATOM 2601 O O . GLY A 1 305 ? -5.41 -45.875 -7.934 1 98.5 305 GLY A O 1
ATOM 2602 N N . PHE A 1 306 ? -6.32 -43.969 -7.25 1 98.81 306 PHE A N 1
ATOM 2603 C CA . PHE A 1 306 ? -5.035 -43.344 -6.91 1 98.81 306 PHE A CA 1
ATOM 2604 C C . PHE A 1 306 ? -4.707 -43.562 -5.438 1 98.81 306 PHE A C 1
ATOM 2606 O O . PHE A 1 306 ? -5.602 -43.562 -4.59 1 98.81 306 PHE A O 1
ATOM 2613 N N . GLU A 1 307 ? -3.486 -43.75 -5.152 1 98.69 307 GLU A N 1
ATOM 2614 C CA . GLU A 1 307 ? -2.934 -43.625 -3.809 1 98.69 307 GLU A CA 1
ATOM 2615 C C . GLU A 1 307 ? -2.24 -42.281 -3.637 1 98.69 307 GLU A C 1
ATOM 2617 O O . GLU A 1 307 ? -1.352 -41.906 -4.414 1 98.69 307 GLU A O 1
ATOM 2622 N N . ILE A 1 308 ? -2.658 -41.562 -2.65 1 98.75 308 ILE A N 1
ATOM 2623 C CA . ILE A 1 308 ? -2.031 -40.281 -2.41 1 98.75 308 ILE A CA 1
ATOM 2624 C C . ILE A 1 308 ? -0.692 -40.469 -1.704 1 98.75 308 ILE A C 1
ATOM 2626 O O . ILE A 1 308 ? -0.643 -41 -0.584 1 98.75 308 ILE A O 1
ATOM 2630 N N . LEU A 1 309 ? 0.335 -40.031 -2.332 1 98.62 309 LEU A N 1
ATOM 2631 C CA . LEU A 1 309 ? 1.677 -40.25 -1.801 1 98.62 309 LEU A CA 1
ATOM 2632 C C . LEU A 1 309 ? 2.131 -39.062 -0.965 1 98.62 309 LEU A C 1
ATOM 2634 O O . LEU A 1 309 ? 2.906 -39.219 -0.019 1 98.62 309 LEU A O 1
ATOM 2638 N N . ASP A 1 310 ? 1.721 -37.844 -1.338 1 98.5 310 ASP A N 1
ATOM 2639 C CA . ASP A 1 310 ? 2.15 -36.656 -0.621 1 98.5 310 ASP A CA 1
ATOM 2640 C C . ASP A 1 310 ? 1.254 -35.469 -0.955 1 98.5 310 ASP A C 1
ATOM 2642 O O . ASP A 1 310 ? 0.666 -35.406 -2.037 1 98.5 310 ASP A O 1
ATOM 2646 N N . ILE A 1 311 ? 1.069 -34.625 -0.041 1 98.38 311 ILE A N 1
ATOM 2647 C CA . ILE A 1 311 ? 0.422 -33.312 -0.186 1 98.38 311 ILE A CA 1
ATOM 2648 C C . ILE A 1 311 ? 1.351 -32.219 0.323 1 98.38 311 ILE A C 1
ATOM 2650 O O . ILE A 1 311 ? 1.693 -32.188 1.507 1 98.38 311 ILE A O 1
ATOM 2654 N N . VAL A 1 312 ? 1.725 -31.328 -0.555 1 98.31 312 VAL A N 1
ATOM 2655 C CA . VAL A 1 312 ? 2.684 -30.281 -0.213 1 98.31 312 VAL A CA 1
ATOM 2656 C C . VAL A 1 312 ? 1.996 -28.906 -0.244 1 98.31 312 VAL A C 1
ATOM 2658 O O . VAL A 1 312 ? 1.459 -28.5 -1.276 1 98.31 312 VAL A O 1
ATOM 2661 N N . ASP A 1 313 ? 2.004 -28.234 0.851 1 97.88 313 ASP A N 1
ATOM 2662 C CA . ASP A 1 313 ? 1.566 -26.844 0.879 1 97.88 313 ASP A CA 1
ATOM 2663 C C . ASP A 1 313 ? 2.621 -25.922 0.269 1 97.88 313 ASP A C 1
ATOM 2665 O O . ASP A 1 313 ? 3.707 -25.766 0.83 1 97.88 313 ASP A O 1
ATOM 2669 N N . LEU A 1 314 ? 2.328 -25.266 -0.729 1 97.06 314 LEU A N 1
ATOM 2670 C CA . LEU A 1 314 ? 3.355 -24.578 -1.509 1 97.06 314 LEU A CA 1
ATOM 2671 C C . LEU A 1 314 ? 3.742 -23.25 -0.859 1 97.06 314 LEU A C 1
ATOM 2673 O O . LEU A 1 314 ? 4.863 -22.781 -1.037 1 97.06 314 LEU A O 1
ATOM 2677 N N . LYS A 1 315 ? 2.797 -22.609 -0.13 1 95.75 315 LYS A N 1
ATOM 2678 C CA . LYS A 1 315 ? 3.186 -21.422 0.615 1 95.75 315 LYS A CA 1
ATOM 2679 C C . LYS A 1 315 ? 4.277 -21.734 1.632 1 95.75 315 LYS A C 1
ATOM 2681 O O . LYS A 1 315 ? 5.289 -21.031 1.704 1 95.75 315 LYS A O 1
ATOM 2686 N N . GLU A 1 316 ? 4.066 -22.797 2.391 1 96.12 316 GLU A N 1
ATOM 2687 C CA . GLU A 1 316 ? 5.039 -23.203 3.402 1 96.12 316 GLU A CA 1
ATOM 2688 C C . GLU A 1 316 ? 6.312 -23.75 2.758 1 96.12 316 GLU A C 1
ATOM 2690 O O . GLU A 1 316 ? 7.418 -23.422 3.195 1 96.12 316 GLU A O 1
ATOM 2695 N N . PHE A 1 317 ? 6.172 -24.516 1.726 1 97 317 PHE A N 1
ATOM 2696 C CA . PHE A 1 317 ? 7.297 -25.172 1.073 1 97 317 PHE A CA 1
ATOM 2697 C C . PHE A 1 317 ? 8.203 -24.141 0.401 1 97 317 PHE A C 1
ATOM 2699 O O . PHE A 1 317 ? 9.43 -24.219 0.529 1 97 317 PHE A O 1
ATOM 2706 N N . LEU A 1 318 ? 7.586 -23.203 -0.308 1 95.88 318 LEU A N 1
ATOM 2707 C CA . LEU A 1 318 ? 8.359 -22.203 -1.046 1 95.88 318 LEU A CA 1
ATOM 2708 C C . LEU A 1 318 ? 8.672 -21 -0.17 1 95.88 318 LEU A C 1
ATOM 2710 O O . LEU A 1 318 ? 9.516 -20.172 -0.519 1 95.88 318 LEU A O 1
ATOM 2714 N N . GLU A 1 319 ? 7.941 -20.875 0.992 1 95.19 319 GLU A N 1
ATOM 2715 C CA . GLU A 1 319 ? 8.125 -19.812 1.961 1 95.19 319 GLU A CA 1
ATOM 2716 C C . GLU A 1 319 ? 7.828 -18.438 1.34 1 95.19 319 GLU A C 1
ATOM 2718 O O . GLU A 1 319 ? 8.594 -17.5 1.514 1 95.19 319 GLU A O 1
ATOM 2723 N N . LEU A 1 320 ? 6.859 -18.391 0.475 1 95.12 320 LEU A N 1
ATOM 2724 C CA . LEU A 1 320 ? 6.418 -17.172 -0.17 1 95.12 320 LEU A CA 1
ATOM 2725 C C . LEU A 1 320 ? 4.918 -16.969 0.013 1 95.12 320 LEU A C 1
ATOM 2727 O O . LEU A 1 320 ? 4.133 -17.906 -0.185 1 95.12 320 LEU A O 1
ATOM 2731 N N . LYS A 1 321 ? 4.5 -15.805 0.265 1 93.69 321 LYS A N 1
ATOM 2732 C CA . LYS A 1 321 ? 3.123 -15.477 0.62 1 93.69 321 LYS A CA 1
ATOM 2733 C C . LYS A 1 321 ? 2.199 -15.602 -0.586 1 93.69 321 LYS A C 1
ATOM 2735 O O . LYS A 1 321 ? 1.023 -15.945 -0.44 1 93.69 321 LYS A O 1
ATOM 2740 N N . CYS A 1 322 ? 2.746 -15.359 -1.722 1 92.5 322 CYS A N 1
ATOM 2741 C CA . CYS A 1 322 ? 1.911 -15.289 -2.916 1 92.5 322 CYS A CA 1
ATOM 2742 C C . CYS A 1 322 ? 1.407 -16.672 -3.305 1 92.5 322 CYS A C 1
ATOM 2744 O O . CYS A 1 322 ? 0.523 -16.797 -4.156 1 92.5 322 CYS A O 1
ATOM 2746 N N . TYR A 1 323 ? 1.854 -17.719 -2.609 1 94.56 323 TYR A N 1
ATOM 2747 C CA . TYR A 1 323 ? 1.438 -19.094 -2.92 1 94.56 323 TYR A CA 1
ATOM 2748 C C . TYR A 1 323 ? 0.372 -19.562 -1.944 1 94.56 323 TYR A C 1
ATOM 2750 O O . TYR A 1 323 ? 0.027 -20.75 -1.926 1 94.56 323 TYR A O 1
ATOM 2758 N N . ARG A 1 324 ? -0.15 -18.672 -1.166 1 93.88 324 ARG A N 1
ATOM 2759 C CA . ARG A 1 324 ? -1.2 -19.016 -0.215 1 93.88 324 ARG A CA 1
ATOM 2760 C C . ARG A 1 324 ? -2.365 -19.703 -0.914 1 93.88 324 ARG A C 1
ATOM 2762 O O . ARG A 1 324 ? -2.914 -19.188 -1.885 1 93.88 324 ARG A O 1
ATOM 2769 N N . GLY A 1 325 ? -2.686 -20.922 -0.426 1 95.69 325 GLY A N 1
ATOM 2770 C CA . GLY A 1 325 ? -3.785 -21.688 -0.992 1 95.69 325 GLY A CA 1
ATOM 2771 C C . GLY A 1 325 ? -3.338 -22.703 -2.035 1 95.69 325 GLY A C 1
ATOM 2772 O O . GLY A 1 325 ? -4.105 -23.578 -2.426 1 95.69 325 GLY A O 1
ATOM 2773 N N . SER A 1 326 ? -2.09 -22.625 -2.512 1 96.69 326 SER A N 1
ATOM 2774 C CA . SER A 1 326 ? -1.574 -23.531 -3.525 1 96.69 326 SER A CA 1
ATOM 2775 C C . SER A 1 326 ? -1.044 -24.812 -2.895 1 96.69 326 SER A C 1
ATOM 2777 O O . SER A 1 326 ? -0.396 -24.781 -1.847 1 96.69 326 SER A O 1
ATOM 2779 N N . LYS A 1 327 ? -1.364 -25.906 -3.492 1 98.12 327 LYS A N 1
ATOM 2780 C CA . LYS A 1 327 ? -0.941 -27.219 -3.023 1 98.12 327 LYS A CA 1
ATOM 2781 C C . LYS A 1 327 ? -0.482 -28.094 -4.188 1 98.12 327 LYS A C 1
ATOM 2783 O O . LYS A 1 327 ? -0.977 -27.969 -5.309 1 98.12 327 LYS A O 1
ATOM 2788 N N . MET A 1 328 ? 0.444 -28.891 -3.922 1 98.62 328 MET A N 1
ATOM 2789 C CA . MET A 1 328 ? 0.869 -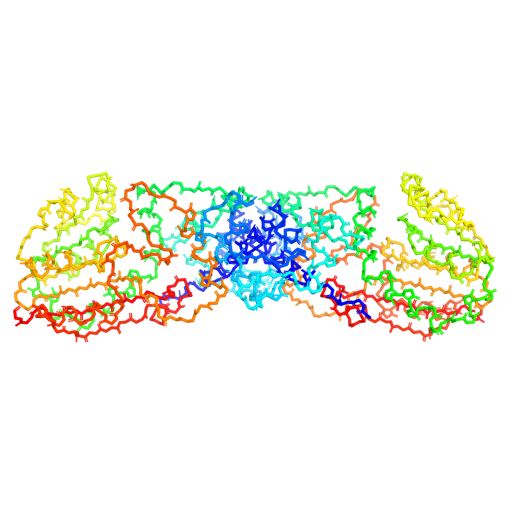29.938 -4.855 1 98.62 328 MET A CA 1
ATOM 2790 C C . MET A 1 328 ? 0.522 -31.312 -4.316 1 98.62 328 MET A C 1
ATOM 2792 O O . MET A 1 328 ? 0.927 -31.688 -3.211 1 98.62 328 MET A O 1
ATOM 2796 N N . ILE A 1 329 ? -0.269 -32.031 -5.016 1 98.75 329 ILE A N 1
ATOM 2797 C CA . ILE A 1 329 ? -0.697 -33.375 -4.652 1 98.75 329 ILE A CA 1
ATOM 2798 C C . ILE A 1 329 ? -0.019 -34.406 -5.562 1 98.75 329 ILE A C 1
ATOM 2800 O O . ILE A 1 329 ? -0.116 -34.312 -6.789 1 98.75 329 ILE A O 1
ATOM 2804 N N . ILE A 1 330 ? 0.675 -35.312 -5.004 1 98.81 330 ILE A N 1
ATOM 2805 C CA . ILE A 1 330 ? 1.334 -36.375 -5.742 1 98.81 330 ILE A CA 1
ATOM 2806 C C . ILE A 1 330 ? 0.633 -37.719 -5.465 1 98.81 330 ILE A C 1
ATOM 2808 O O . ILE A 1 330 ? 0.521 -38.125 -4.312 1 98.81 330 ILE A O 1
ATOM 2812 N N . SER A 1 331 ? 0.17 -38.312 -6.508 1 98.75 331 SER A N 1
ATOM 2813 C CA . SER A 1 331 ? -0.583 -39.562 -6.383 1 98.75 331 SER A CA 1
ATOM 2814 C C . SER A 1 331 ? -0.077 -40.625 -7.359 1 98.75 331 SER A C 1
ATOM 2816 O O . SER A 1 331 ? 0.496 -40.281 -8.398 1 98.75 331 SER A O 1
ATOM 2818 N N . LYS A 1 332 ? -0.329 -41.812 -7.043 1 98.69 332 LYS A N 1
ATOM 2819 C CA . LYS A 1 332 ? 0.059 -42.969 -7.863 1 98.69 332 LYS A CA 1
ATOM 2820 C C . LYS A 1 332 ? -1.157 -43.812 -8.242 1 98.69 332 LYS A C 1
ATOM 2822 O O . LYS A 1 332 ? -1.989 -44.125 -7.391 1 98.69 332 LYS A O 1
ATOM 2827 N N . LYS A 1 333 ? -1.249 -44.094 -9.57 1 98.62 333 LYS A N 1
ATOM 2828 C CA . LYS A 1 333 ? -2.316 -44.969 -10.008 1 98.62 333 LYS A CA 1
ATOM 2829 C C . LYS A 1 333 ? -2.051 -46.406 -9.562 1 98.62 333 LYS A C 1
ATOM 2831 O O . LYS A 1 333 ? -1.074 -47.031 -9.992 1 98.62 333 LYS A O 1
ATOM 2836 N N . VAL A 1 334 ? -2.941 -47.031 -8.773 1 97.38 334 VAL A N 1
ATOM 2837 C CA . VAL A 1 334 ? -2.66 -48.344 -8.219 1 97.38 334 VAL A CA 1
ATOM 2838 C C . VAL A 1 334 ? -3.729 -49.344 -8.68 1 97.38 334 VAL A C 1
ATOM 2840 O O . VAL A 1 334 ? -3.572 -50.562 -8.523 1 97.38 334 VAL A O 1
ATOM 2843 N N . GLU A 1 335 ? -4.805 -48.969 -9.141 1 90.5 335 GLU A N 1
ATOM 2844 C CA . GLU A 1 335 ? -5.867 -49.812 -9.641 1 90.5 335 GLU A CA 1
ATOM 2845 C C . GLU A 1 335 ? -6.375 -49.344 -11 1 90.5 335 GLU A C 1
ATOM 2847 O O . GLU A 1 335 ? -6.277 -48.156 -11.312 1 90.5 335 GLU A O 1
ATOM 2852 N N . MET B 1 1 ? 22.828 -22.828 -1.819 1 48.09 1 MET B N 1
ATOM 2853 C CA . MET B 1 1 ? 21.375 -22.781 -1.694 1 48.09 1 MET B CA 1
ATOM 2854 C C . MET B 1 1 ? 20.859 -21.391 -2.049 1 48.09 1 MET B C 1
ATOM 2856 O O . MET B 1 1 ? 21.328 -20.391 -1.507 1 48.09 1 MET B O 1
ATOM 2860 N N . ILE B 1 2 ? 20.109 -21.297 -3.137 1 65.88 2 ILE B N 1
ATOM 2861 C CA . ILE B 1 2 ? 19.734 -19.984 -3.646 1 65.88 2 ILE B CA 1
ATOM 2862 C C . ILE B 1 2 ? 18.812 -19.297 -2.652 1 65.88 2 ILE B C 1
ATOM 2864 O O . ILE B 1 2 ? 17.875 -19.906 -2.127 1 65.88 2 ILE B O 1
ATOM 2868 N N . LYS B 1 3 ? 19.156 -18.125 -2.176 1 82.75 3 LYS B N 1
ATOM 2869 C CA . LYS B 1 3 ? 18.422 -17.328 -1.188 1 82.75 3 LYS B CA 1
ATOM 2870 C C . LYS B 1 3 ? 17.016 -17 -1.682 1 82.75 3 LYS B C 1
ATOM 2872 O O . LYS B 1 3 ? 16.828 -16.688 -2.857 1 82.75 3 LYS B O 1
ATOM 2877 N N . LYS B 1 4 ? 16.172 -17.234 -0.812 1 88.31 4 LYS B N 1
ATOM 2878 C CA . LYS B 1 4 ? 14.773 -16.953 -1.112 1 88.31 4 LYS B CA 1
ATOM 2879 C C . LYS B 1 4 ? 14.594 -15.508 -1.574 1 88.31 4 LYS B C 1
ATOM 2881 O O . LYS B 1 4 ? 15.18 -14.586 -1.003 1 88.31 4 LYS B O 1
ATOM 2886 N N . PRO B 1 5 ? 13.906 -15.336 -2.639 1 91.5 5 PRO B N 1
ATOM 2887 C CA . PRO B 1 5 ? 13.617 -13.969 -3.084 1 91.5 5 PRO B CA 1
ATOM 2888 C C . PRO B 1 5 ? 12.547 -13.289 -2.238 1 91.5 5 PRO B C 1
ATOM 2890 O O . PRO B 1 5 ? 11.422 -13.094 -2.701 1 91.5 5 PRO B O 1
ATOM 2893 N N . TYR B 1 6 ? 12.945 -12.805 -1.072 1 92.38 6 TYR B N 1
ATOM 2894 C CA . TYR B 1 6 ? 11.977 -12.227 -0.15 1 92.38 6 TYR B CA 1
ATOM 2895 C C . TYR B 1 6 ? 11.391 -10.938 -0.716 1 92.38 6 TYR B C 1
ATOM 2897 O O . TYR B 1 6 ? 10.359 -10.453 -0.239 1 92.38 6 TYR B O 1
ATOM 2905 N N . ILE B 1 7 ? 12.047 -10.398 -1.765 1 93.5 7 ILE B N 1
ATOM 2906 C CA . ILE B 1 7 ? 11.57 -9.203 -2.453 1 93.5 7 ILE B CA 1
ATOM 2907 C C . ILE B 1 7 ? 10.188 -9.469 -3.049 1 93.5 7 ILE B C 1
ATOM 2909 O O . ILE B 1 7 ? 9.375 -8.555 -3.17 1 93.5 7 ILE B O 1
ATOM 2913 N N . LEU B 1 8 ? 9.883 -10.703 -3.363 1 94.06 8 LEU B N 1
ATOM 2914 C CA . LEU B 1 8 ? 8.57 -11.062 -3.887 1 94.06 8 LEU B CA 1
ATOM 2915 C C . LEU B 1 8 ? 7.488 -10.844 -2.834 1 94.06 8 LEU B C 1
ATOM 2917 O O . LEU B 1 8 ? 6.398 -10.367 -3.15 1 94.06 8 LEU B O 1
ATOM 2921 N N . ASP B 1 9 ? 7.855 -11.156 -1.597 1 95.69 9 ASP B N 1
ATOM 2922 C CA . ASP B 1 9 ? 6.91 -10.938 -0.506 1 95.69 9 ASP B CA 1
ATOM 2923 C C . ASP B 1 9 ? 6.695 -9.445 -0.26 1 95.69 9 ASP B C 1
ATOM 2925 O O . ASP B 1 9 ? 5.582 -9.016 0.057 1 95.69 9 ASP B O 1
ATOM 2929 N N . ILE B 1 10 ? 7.762 -8.68 -0.417 1 96.81 10 ILE B N 1
ATOM 2930 C CA . ILE B 1 10 ? 7.676 -7.238 -0.215 1 96.81 10 ILE B CA 1
ATOM 2931 C C . ILE B 1 10 ? 6.707 -6.633 -1.229 1 96.81 10 ILE B C 1
ATOM 2933 O O . ILE B 1 10 ? 5.762 -5.934 -0.853 1 96.81 10 ILE B O 1
ATOM 2937 N N . PHE B 1 11 ? 6.871 -6.949 -2.527 1 97.12 11 PHE B N 1
ATOM 2938 C CA . PHE B 1 11 ? 6.02 -6.375 -3.562 1 97.12 11 PHE B CA 1
ATOM 2939 C C . PHE B 1 11 ? 4.598 -6.914 -3.455 1 97.12 11 PHE B C 1
ATOM 2941 O O . PHE B 1 11 ? 3.635 -6.199 -3.736 1 97.12 11 PHE B O 1
ATOM 2948 N N . TYR B 1 12 ? 4.516 -8.188 -3.078 1 96.75 12 TYR B N 1
ATOM 2949 C CA . TYR B 1 12 ? 3.189 -8.766 -2.9 1 96.75 12 TYR B CA 1
ATOM 2950 C C . TYR B 1 12 ? 2.398 -8.008 -1.843 1 96.75 12 TYR B C 1
ATOM 2952 O O . TYR B 1 12 ? 1.254 -7.613 -2.078 1 96.75 12 TYR B O 1
ATOM 2960 N N . ASP B 1 13 ? 3.01 -7.758 -0.704 1 97.44 13 ASP B N 1
ATOM 2961 C CA . ASP B 1 13 ? 2.363 -7.055 0.399 1 97.44 13 ASP B CA 1
ATOM 2962 C C . ASP B 1 13 ? 2.014 -5.621 0.006 1 97.44 13 ASP B C 1
ATOM 2964 O O . ASP B 1 13 ? 0.912 -5.145 0.29 1 97.44 13 ASP B O 1
ATOM 2968 N N . LEU B 1 14 ? 2.967 -4.961 -0.621 1 97.88 14 LEU B N 1
ATOM 2969 C CA . LEU B 1 14 ? 2.725 -3.59 -1.064 1 97.88 14 LEU B CA 1
ATOM 2970 C C . LEU B 1 14 ? 1.551 -3.535 -2.035 1 97.88 14 LEU B C 1
ATOM 2972 O O . LEU B 1 14 ? 0.708 -2.639 -1.947 1 97.88 14 LEU B O 1
ATOM 2976 N N . TYR B 1 15 ? 1.481 -4.5 -2.914 1 97.31 15 TYR B N 1
ATOM 2977 C CA . TYR B 1 15 ? 0.481 -4.461 -3.975 1 97.31 15 TYR B CA 1
ATOM 2978 C C . TYR B 1 15 ? -0.905 -4.789 -3.432 1 97.31 15 TYR B C 1
ATOM 2980 O O . TYR B 1 15 ? -1.907 -4.246 -3.9 1 97.31 15 TYR B O 1
ATOM 2988 N N . ILE B 1 16 ? -0.981 -5.68 -2.391 1 97.38 16 ILE B N 1
ATOM 2989 C CA . ILE B 1 16 ? -2.248 -5.922 -1.711 1 97.38 16 ILE B CA 1
ATOM 2990 C C . ILE B 1 16 ? -2.797 -4.613 -1.156 1 97.38 16 ILE B C 1
ATOM 2992 O O . ILE B 1 16 ? -3.99 -4.324 -1.288 1 97.38 16 ILE B O 1
ATOM 2996 N N . ASN B 1 17 ? -1.95 -3.803 -0.608 1 97.31 17 ASN B N 1
ATOM 2997 C CA . ASN B 1 17 ? -2.352 -2.518 -0.046 1 97.31 17 ASN B CA 1
ATOM 2998 C C . ASN B 1 17 ? -2.766 -1.534 -1.136 1 97.31 17 ASN B C 1
ATOM 3000 O O . ASN B 1 17 ? -3.678 -0.729 -0.938 1 97.31 17 ASN B O 1
ATOM 3004 N N . ILE B 1 18 ? -2.105 -1.595 -2.248 1 96.75 18 ILE B N 1
ATOM 3005 C CA . ILE B 1 18 ? -2.457 -0.74 -3.377 1 96.75 18 ILE B CA 1
ATOM 3006 C C . ILE B 1 18 ? -3.848 -1.104 -3.889 1 96.75 18 ILE B C 1
ATOM 3008 O O . ILE B 1 18 ? -4.676 -0.224 -4.133 1 96.75 18 ILE B O 1
ATOM 3012 N N . LYS B 1 19 ? -4.105 -2.398 -4.02 1 97.12 19 LYS B N 1
ATOM 3013 C CA . LYS B 1 19 ? -5.426 -2.844 -4.449 1 97.12 19 LYS B CA 1
ATOM 3014 C C . LYS B 1 19 ? -6.504 -2.406 -3.459 1 97.12 19 LYS B C 1
ATOM 3016 O O . LYS B 1 19 ? -7.566 -1.927 -3.859 1 97.12 19 LYS B O 1
ATOM 3021 N N . LEU B 1 20 ? -6.18 -2.588 -2.172 1 98.06 20 LEU B N 1
ATOM 3022 C CA . LEU B 1 20 ? -7.125 -2.176 -1.142 1 98.06 20 LEU B CA 1
ATOM 3023 C C . LEU B 1 20 ? -7.41 -0.681 -1.23 1 98.06 20 LEU B C 1
ATOM 3025 O O . LEU B 1 20 ? -8.555 -0.254 -1.077 1 98.06 20 LEU B O 1
ATOM 3029 N N . PHE B 1 21 ? -6.383 0.105 -1.479 1 97.62 21 PHE B N 1
ATOM 3030 C CA . PHE B 1 21 ? -6.523 1.546 -1.653 1 97.62 21 PHE B CA 1
ATOM 3031 C C . PHE B 1 21 ? -7.508 1.862 -2.77 1 97.62 21 PHE B C 1
ATOM 3033 O O . PHE B 1 21 ? -8.43 2.658 -2.582 1 97.62 21 PHE B O 1
ATOM 3040 N N . TYR B 1 22 ? -7.367 1.255 -3.945 1 97.12 22 TYR B N 1
ATOM 3041 C CA . TYR B 1 22 ? -8.219 1.533 -5.098 1 97.12 22 TYR B CA 1
ATOM 3042 C C . TYR B 1 22 ? -9.633 1.008 -4.875 1 97.12 22 TYR B C 1
ATOM 3044 O O . TYR B 1 22 ? -10.602 1.593 -5.359 1 97.12 22 TYR B O 1
ATOM 3052 N N . ILE B 1 23 ? -9.773 -0.092 -4.086 1 97.81 23 ILE B N 1
ATOM 3053 C CA . ILE B 1 23 ? -11.086 -0.632 -3.762 1 97.81 23 ILE B CA 1
ATOM 3054 C C . ILE B 1 23 ? -11.852 0.36 -2.885 1 97.81 23 ILE B C 1
ATOM 3056 O O . ILE B 1 23 ? -13.023 0.648 -3.139 1 97.81 23 ILE B O 1
ATOM 3060 N N . LEU B 1 24 ? -11.18 0.924 -1.884 1 97.88 24 LEU B N 1
ATOM 3061 C CA . LEU B 1 24 ? -11.812 1.911 -1.014 1 97.88 24 LEU B CA 1
ATOM 3062 C C . LEU B 1 24 ? -12.141 3.184 -1.785 1 97.88 24 LEU B C 1
ATOM 3064 O O . LEU B 1 24 ? -13.203 3.775 -1.592 1 97.88 24 LEU B O 1
ATOM 3068 N N . LYS B 1 25 ? -11.195 3.613 -2.639 1 97.06 25 LYS B N 1
ATOM 3069 C CA . LYS B 1 25 ? -11.469 4.754 -3.508 1 97.06 25 LYS B CA 1
ATOM 3070 C C . LYS B 1 25 ? -12.719 4.52 -4.348 1 97.06 25 LYS B C 1
ATOM 3072 O O . LYS B 1 25 ? -13.562 5.406 -4.477 1 97.06 25 LYS B O 1
ATOM 3077 N N . LYS B 1 26 ? -12.852 3.342 -4.926 1 96.44 26 LYS B N 1
ATOM 3078 C CA . LYS B 1 26 ? -14 3 -5.758 1 96.44 26 LYS B CA 1
ATOM 3079 C C . LYS B 1 26 ? -15.297 3.021 -4.945 1 96.44 26 LYS B C 1
ATOM 3081 O O . LYS B 1 26 ? -16.328 3.488 -5.426 1 96.44 26 LYS B O 1
ATOM 3086 N N . ALA B 1 27 ? -15.227 2.463 -3.707 1 97.38 27 ALA B N 1
ATOM 3087 C CA . ALA B 1 27 ? -16.391 2.477 -2.834 1 97.38 27 ALA B CA 1
ATOM 3088 C C . ALA B 1 27 ? -16.875 3.9 -2.592 1 97.38 27 ALA B C 1
ATOM 3090 O O . ALA B 1 27 ? -18.094 4.16 -2.6 1 97.38 27 ALA B O 1
ATOM 3091 N N . ILE B 1 28 ? -15.953 4.816 -2.381 1 97.19 28 ILE B N 1
ATOM 3092 C CA . ILE B 1 28 ? -16.281 6.219 -2.152 1 97.19 28 ILE B CA 1
ATOM 3093 C C . ILE B 1 28 ? -16.844 6.832 -3.432 1 97.19 28 ILE B C 1
ATOM 3095 O O . ILE B 1 28 ? -17.859 7.539 -3.396 1 97.19 28 ILE B O 1
ATOM 3099 N N . GLU B 1 29 ? -16.266 6.531 -4.582 1 95.5 29 GLU B N 1
ATOM 3100 C CA . GLU B 1 29 ? -16.703 7.051 -5.875 1 95.5 29 GLU B CA 1
ATOM 3101 C C . GLU B 1 29 ? -18.109 6.574 -6.219 1 95.5 29 GLU B C 1
ATOM 3103 O O . GLU B 1 29 ? -18.875 7.297 -6.852 1 95.5 29 GLU B O 1
ATOM 3108 N N . LEU B 1 30 ? -18.422 5.387 -5.805 1 95.94 30 LEU B N 1
ATOM 3109 C CA . LEU B 1 30 ? -19.719 4.801 -6.07 1 95.94 30 LEU B CA 1
ATOM 3110 C C . LEU B 1 30 ? -20.766 5.301 -5.07 1 95.94 30 LEU B C 1
ATOM 3112 O O . LEU B 1 30 ? -21.938 4.926 -5.145 1 95.94 30 LEU B O 1
ATOM 3116 N N . LYS B 1 31 ? -20.359 6.086 -4.094 1 97.44 31 LYS B N 1
ATOM 3117 C CA . LYS B 1 31 ? -21.203 6.695 -3.076 1 97.44 31 LYS B CA 1
ATOM 3118 C C . LYS B 1 31 ? -21.875 5.633 -2.207 1 97.44 31 LYS B C 1
ATOM 3120 O O . LYS B 1 31 ? -23.047 5.762 -1.854 1 97.44 31 LYS B O 1
ATOM 3125 N N . ILE B 1 32 ? -21.141 4.578 -1.946 1 98.06 32 ILE B N 1
ATOM 3126 C CA . ILE B 1 32 ? -21.656 3.484 -1.131 1 98.06 32 ILE B CA 1
ATOM 3127 C C . ILE B 1 32 ? -22.047 4.016 0.245 1 98.06 32 ILE B C 1
ATOM 3129 O O . ILE B 1 32 ? -23.094 3.625 0.792 1 98.06 32 ILE B O 1
ATOM 3133 N N . PHE B 1 33 ? -21.312 4.914 0.8 1 98.56 33 PHE B N 1
ATOM 3134 C CA . PHE B 1 33 ? -21.547 5.406 2.15 1 98.56 33 PHE B CA 1
ATOM 3135 C C . PHE B 1 33 ? -22.75 6.352 2.172 1 98.56 33 PHE B C 1
ATOM 3137 O O . PHE B 1 33 ? -23.391 6.523 3.209 1 98.56 33 PHE B O 1
ATOM 3144 N N . ASP B 1 34 ? -23.047 7.008 1.048 1 98.44 34 ASP B N 1
ATOM 3145 C CA . ASP B 1 34 ? -24.281 7.766 0.941 1 98.44 34 ASP B CA 1
ATOM 3146 C C . ASP B 1 34 ? -25.484 6.828 0.901 1 98.44 34 ASP B C 1
ATOM 3148 O O . ASP B 1 34 ? -26.516 7.094 1.545 1 98.44 34 ASP B O 1
ATOM 3152 N N . ILE B 1 35 ? -25.359 5.75 0.135 1 98.12 35 ILE B N 1
ATOM 3153 C CA . ILE B 1 35 ? -26.406 4.75 -0.005 1 98.12 35 ILE B CA 1
ATOM 3154 C C . ILE B 1 35 ? -26.688 4.102 1.349 1 98.12 35 ILE B C 1
ATOM 3156 O O . ILE B 1 35 ? -27.844 3.871 1.706 1 98.12 35 ILE B O 1
ATOM 3160 N N . LEU B 1 36 ? -25.688 3.877 2.174 1 98.38 36 LEU B N 1
ATOM 3161 C CA . LEU B 1 36 ? -25.797 3.107 3.406 1 98.38 36 LEU B CA 1
ATOM 3162 C C . LEU B 1 36 ? -26.078 4.02 4.594 1 98.38 36 LEU B C 1
ATOM 3164 O O . LEU B 1 36 ? -25.984 3.596 5.75 1 98.38 36 LEU B O 1
ATOM 3168 N N . SER B 1 37 ? -26.359 5.324 4.297 1 97.62 37 SER B N 1
ATOM 3169 C CA . SER B 1 37 ? -26.828 6.191 5.371 1 97.62 37 SER B CA 1
ATOM 3170 C C . SER B 1 37 ? -28.094 5.645 6.008 1 97.62 37 SER B C 1
ATOM 3172 O O . SER B 1 37 ? -28.422 5.969 7.156 1 97.62 37 SER B O 1
ATOM 3174 N N . GLU B 1 38 ? -28.812 4.844 5.23 1 97.38 38 GLU B N 1
ATOM 3175 C CA . GLU B 1 38 ? -29.938 4.031 5.684 1 97.38 38 GLU B CA 1
ATOM 3176 C C . GLU B 1 38 ? -29.672 2.547 5.461 1 97.38 38 GLU B C 1
ATOM 3178 O O . GLU B 1 38 ? -29 2.168 4.492 1 97.38 38 GLU B O 1
ATOM 3183 N N . PRO B 1 39 ? -30.141 1.737 6.355 1 98.12 39 PRO B N 1
ATOM 3184 C CA . PRO B 1 39 ? -29.906 0.3 6.18 1 98.12 39 PRO B CA 1
ATOM 3185 C C . PRO B 1 39 ? -30.438 -0.224 4.848 1 98.12 39 PRO B C 1
ATOM 3187 O O . PRO B 1 39 ? -31.531 0.152 4.426 1 98.12 39 PRO B O 1
ATOM 3190 N N . LYS B 1 40 ? -29.734 -0.966 4.141 1 98.38 40 LYS B N 1
ATOM 3191 C CA . LYS B 1 40 ? -30.094 -1.546 2.852 1 98.38 40 LYS B CA 1
ATOM 3192 C C . LYS B 1 40 ? -29.719 -3.027 2.793 1 98.38 40 LYS B C 1
ATOM 3194 O O . LYS B 1 40 ? -28.719 -3.447 3.367 1 98.38 40 LYS B O 1
ATOM 3199 N N . THR B 1 41 ? -30.531 -3.791 2.115 1 98.12 41 THR B N 1
ATOM 3200 C CA . THR B 1 41 ? -30.172 -5.168 1.797 1 98.12 41 THR B CA 1
ATOM 3201 C C . THR B 1 41 ? -29.141 -5.207 0.667 1 98.12 41 THR B C 1
ATOM 3203 O O . THR B 1 41 ? -28.922 -4.199 -0.008 1 98.12 41 THR B O 1
ATOM 3206 N N . PHE B 1 42 ? -28.531 -6.34 0.537 1 98.06 42 PHE B N 1
ATOM 3207 C CA . PHE B 1 42 ? -27.578 -6.523 -0.548 1 98.06 42 PHE B CA 1
ATOM 3208 C C . PHE B 1 42 ? -28.219 -6.191 -1.893 1 98.06 42 PHE B C 1
ATOM 3210 O O . PHE B 1 42 ? -27.625 -5.477 -2.703 1 98.06 42 PHE B O 1
ATOM 3217 N N . ASP B 1 43 ? -29.375 -6.637 -2.172 1 97.69 43 ASP B N 1
ATOM 3218 C CA . ASP B 1 43 ? -30.062 -6.449 -3.447 1 97.69 43 ASP B CA 1
ATOM 3219 C C . ASP B 1 43 ? -30.375 -4.973 -3.691 1 97.69 43 ASP B C 1
ATOM 3221 O O . ASP B 1 43 ? -30.281 -4.492 -4.824 1 97.69 43 ASP B O 1
ATOM 3225 N N . GLU B 1 44 ? -30.781 -4.27 -2.668 1 97.69 44 GLU B N 1
ATOM 3226 C CA . GLU B 1 44 ? -31.062 -2.842 -2.789 1 97.69 44 GLU B CA 1
ATOM 3227 C C . GLU B 1 44 ? -29.812 -2.064 -3.188 1 97.69 44 GLU B C 1
ATOM 3229 O O . GLU B 1 44 ? -29.875 -1.118 -3.975 1 97.69 44 GLU B O 1
ATOM 3234 N N . ILE B 1 45 ? -28.672 -2.486 -2.6 1 98.19 45 ILE B N 1
ATOM 3235 C CA . ILE B 1 45 ? -27.406 -1.842 -2.938 1 98.19 45 ILE B CA 1
ATOM 3236 C C . ILE B 1 45 ? -27.047 -2.146 -4.391 1 98.19 45 ILE B C 1
ATOM 3238 O O . ILE B 1 45 ? -26.656 -1.249 -5.141 1 98.19 45 ILE B O 1
ATOM 3242 N N . LEU B 1 46 ? -27.156 -3.438 -4.75 1 97.19 46 LEU B N 1
ATOM 3243 C CA . LEU B 1 46 ? -26.797 -3.914 -6.078 1 97.19 46 LEU B CA 1
ATOM 3244 C C . LEU B 1 46 ? -27.547 -3.152 -7.16 1 97.19 46 LEU B C 1
ATOM 3246 O O . LEU B 1 46 ? -27 -2.861 -8.227 1 97.19 46 LEU B O 1
ATOM 3250 N N . ILE B 1 47 ? -28.766 -2.789 -7.012 1 96.5 47 ILE B N 1
ATOM 3251 C CA . ILE B 1 47 ? -29.609 -2.086 -7.969 1 96.5 47 ILE B CA 1
ATOM 3252 C C . ILE B 1 47 ? -29.109 -0.659 -8.156 1 96.5 47 ILE B C 1
ATOM 3254 O O . ILE B 1 47 ? -29.156 -0.114 -9.266 1 96.5 47 ILE B O 1
ATOM 3258 N N . LYS B 1 48 ? -28.547 -0.121 -7.176 1 95.88 48 LYS B N 1
ATOM 3259 C CA . LYS B 1 48 ? -28.125 1.279 -7.195 1 95.88 48 LYS B CA 1
ATOM 3260 C C . LYS B 1 48 ? -26.719 1.429 -7.75 1 95.88 48 LYS B C 1
ATOM 3262 O O . LYS B 1 48 ? -26.328 2.516 -8.18 1 95.88 48 LYS B O 1
ATOM 3267 N N . ILE B 1 49 ? -26 0.287 -7.621 1 94.44 49 ILE B N 1
ATOM 3268 C CA . ILE B 1 49 ? -24.594 0.354 -8.016 1 94.44 49 ILE B CA 1
ATOM 3269 C C . ILE B 1 49 ? -24.359 -0.506 -9.25 1 94.44 49 ILE B C 1
ATOM 3271 O O . ILE B 1 49 ? -24.891 -1.615 -9.352 1 94.44 49 ILE B O 1
ATOM 3275 N N . ASN B 1 50 ? -23.734 -0.032 -10.266 1 89.12 50 ASN B N 1
ATOM 3276 C CA . ASN B 1 50 ? -23.391 -0.773 -11.477 1 89.12 50 ASN B CA 1
ATOM 3277 C C . ASN B 1 50 ? -22.078 -1.534 -11.312 1 89.12 50 ASN B C 1
ATOM 3279 O O . ASN B 1 50 ? -21.047 -1.144 -11.883 1 89.12 50 ASN B O 1
ATOM 3283 N N . LEU B 1 51 ? -22.125 -2.648 -10.539 1 92.56 51 LEU B N 1
ATOM 3284 C CA . LEU B 1 51 ? -20.969 -3.502 -10.305 1 92.56 51 LEU B CA 1
ATOM 3285 C C . LEU B 1 51 ? -21.344 -4.977 -10.367 1 92.56 51 LEU B C 1
ATOM 3287 O O . LEU B 1 51 ? -22.516 -5.324 -10.156 1 92.56 51 LEU B O 1
ATOM 3291 N N . ASP B 1 52 ? -20.406 -5.785 -10.727 1 93.25 52 ASP B N 1
ATOM 3292 C CA . ASP B 1 52 ? -20.594 -7.23 -10.641 1 93.25 52 ASP B CA 1
ATOM 3293 C C . ASP B 1 52 ? -21.016 -7.645 -9.234 1 93.25 52 ASP B C 1
ATOM 3295 O O . ASP B 1 52 ? -20.484 -7.141 -8.242 1 93.25 52 ASP B O 1
ATOM 3299 N N . LYS B 1 53 ? -22.016 -8.539 -9.156 1 96.5 53 LYS B N 1
ATOM 3300 C CA . LYS B 1 53 ? -22.609 -8.953 -7.887 1 96.5 53 LYS B CA 1
ATOM 3301 C C . LYS B 1 53 ? -21.547 -9.5 -6.938 1 96.5 53 LYS B C 1
ATOM 3303 O O . LYS B 1 53 ? -21.562 -9.203 -5.738 1 96.5 53 LYS B O 1
ATOM 3308 N N . ASN B 1 54 ? -20.641 -10.312 -7.422 1 96.5 54 ASN B N 1
ATOM 3309 C CA . ASN B 1 54 ? -19.625 -10.922 -6.582 1 96.5 54 ASN B CA 1
ATOM 3310 C C . ASN B 1 54 ? -18.594 -9.898 -6.121 1 96.5 54 ASN B C 1
ATOM 3312 O O . ASN B 1 54 ? -18.109 -9.961 -4.992 1 96.5 54 ASN B O 1
ATOM 3316 N N . ILE B 1 55 ? -18.234 -8.984 -6.988 1 96.94 55 ILE B N 1
ATOM 3317 C CA . ILE B 1 55 ? -17.312 -7.918 -6.633 1 96.94 55 ILE B CA 1
ATOM 3318 C C . ILE B 1 55 ? -17.906 -7.066 -5.516 1 96.94 55 ILE B C 1
ATOM 3320 O O . ILE B 1 55 ? -17.219 -6.75 -4.535 1 96.94 55 ILE B O 1
ATOM 3324 N N . LEU B 1 56 ? -19.188 -6.719 -5.637 1 97.81 56 LEU B N 1
ATOM 3325 C CA . LEU B 1 56 ? -19.859 -5.941 -4.602 1 97.81 56 LEU B CA 1
ATOM 3326 C C . LEU B 1 56 ? -19.844 -6.688 -3.27 1 97.81 56 LEU B C 1
ATOM 3328 O O . LEU B 1 56 ? -19.625 -6.082 -2.217 1 97.81 56 LEU B O 1
ATOM 3332 N N . GLU B 1 57 ? -20.094 -7.945 -3.318 1 98.06 57 GLU B N 1
ATOM 3333 C CA . GLU B 1 57 ? -20.094 -8.75 -2.102 1 98.06 57 GLU B CA 1
ATOM 3334 C C . GLU B 1 57 ? -18.766 -8.648 -1.376 1 98.06 57 GLU B C 1
ATOM 3336 O O . GLU B 1 57 ? -18.719 -8.445 -0.161 1 98.06 57 GLU B O 1
ATOM 3341 N N . TYR B 1 58 ? -17.688 -8.789 -2.123 1 98.44 58 TYR B N 1
ATOM 3342 C CA . TYR B 1 58 ? -16.359 -8.734 -1.514 1 98.44 58 TYR B CA 1
ATOM 3343 C C . TYR B 1 58 ? -16.047 -7.328 -1.026 1 98.44 58 TYR B C 1
ATOM 3345 O O . TYR B 1 58 ? -15.367 -7.152 -0.009 1 98.44 58 TYR B O 1
ATOM 3353 N N . ILE B 1 59 ? -16.484 -6.312 -1.736 1 98.5 59 ILE B N 1
ATOM 3354 C CA . ILE B 1 59 ? -16.281 -4.941 -1.285 1 98.5 59 ILE B CA 1
ATOM 3355 C C . ILE B 1 59 ? -16.969 -4.734 0.06 1 98.5 59 ILE B C 1
ATOM 3357 O O . ILE B 1 59 ? -16.375 -4.18 0.989 1 98.5 59 ILE B O 1
ATOM 3361 N N . LEU B 1 60 ? -18.234 -5.203 0.172 1 98.69 60 LEU B N 1
ATOM 3362 C CA . LEU B 1 60 ? -18.969 -5.051 1.421 1 98.69 60 LEU B CA 1
ATOM 3363 C C . LEU B 1 60 ? -18.281 -5.812 2.553 1 98.69 60 LEU B C 1
ATOM 3365 O O . LEU B 1 60 ? -18.234 -5.332 3.688 1 98.69 60 LEU B O 1
ATOM 3369 N N . LYS B 1 61 ? -17.734 -6.973 2.26 1 98.62 61 LYS B N 1
ATOM 3370 C CA . LYS B 1 61 ? -17 -7.742 3.266 1 98.62 61 LYS B CA 1
ATOM 3371 C C . LYS B 1 61 ? -15.75 -7 3.73 1 98.62 61 LYS B C 1
ATOM 3373 O O . LYS B 1 61 ? -15.406 -7.031 4.914 1 98.62 61 LYS B O 1
ATOM 3378 N N . ILE B 1 62 ? -15.07 -6.344 2.791 1 98.75 62 ILE B N 1
ATOM 3379 C CA . ILE B 1 62 ? -13.898 -5.543 3.119 1 98.75 62 ILE B CA 1
ATOM 3380 C C . ILE B 1 62 ? -14.297 -4.391 4.039 1 98.75 62 ILE B C 1
ATOM 3382 O O . ILE B 1 62 ? -13.648 -4.152 5.062 1 98.75 62 ILE B O 1
ATOM 3386 N N . LEU B 1 63 ? -15.383 -3.699 3.688 1 98.75 63 LEU B N 1
ATOM 3387 C CA . LEU B 1 63 ? -15.836 -2.564 4.484 1 98.75 63 LEU B CA 1
ATOM 3388 C C . LEU B 1 63 ? -16.266 -3.014 5.879 1 98.75 63 LEU B C 1
ATOM 3390 O O . LEU B 1 63 ? -16.062 -2.287 6.855 1 98.75 63 LEU B O 1
ATOM 3394 N N . LEU B 1 64 ? -16.859 -4.227 5.992 1 98.56 64 LEU B N 1
ATOM 3395 C CA . LEU B 1 64 ? -17.219 -4.801 7.281 1 98.56 64 LEU B CA 1
ATOM 3396 C C . LEU B 1 64 ? -15.977 -5.078 8.117 1 98.56 64 LEU B C 1
ATOM 3398 O O . LEU B 1 64 ? -15.93 -4.742 9.305 1 98.56 64 LEU B O 1
ATOM 3402 N N . GLU B 1 65 ? -14.992 -5.668 7.449 1 97.75 65 GLU B N 1
ATOM 3403 C CA . GLU B 1 65 ? -13.75 -6.012 8.141 1 97.75 65 GLU B CA 1
ATOM 3404 C C . GLU B 1 65 ? -13.039 -4.766 8.656 1 97.75 65 GLU B C 1
ATOM 3406 O O . GLU B 1 65 ? -12.414 -4.793 9.719 1 97.75 65 GLU B O 1
ATOM 3411 N N . LEU B 1 66 ? -13.141 -3.68 7.949 1 97.94 66 LEU B N 1
ATOM 3412 C CA . LEU B 1 66 ? -12.492 -2.426 8.312 1 97.94 66 LEU B CA 1
ATOM 3413 C C . LEU B 1 66 ? -13.359 -1.625 9.281 1 97.94 66 LEU B C 1
ATOM 3415 O O . LEU B 1 66 ? -13.008 -0.508 9.664 1 97.94 66 LEU B O 1
ATOM 3419 N N . LYS B 1 67 ? -14.57 -2.117 9.602 1 97.44 67 LYS B N 1
ATOM 3420 C CA . LYS B 1 67 ? -15.516 -1.515 10.539 1 97.44 67 LYS B CA 1
ATOM 3421 C C . LYS B 1 67 ? -16.016 -0.171 10.023 1 97.44 67 LYS B C 1
ATOM 3423 O O . LYS B 1 67 ? -16.234 0.761 10.805 1 97.44 67 LYS B O 1
ATOM 3428 N N . LEU B 1 68 ? -16.109 -0.093 8.727 1 98.25 68 LEU B N 1
ATOM 3429 C CA . LEU B 1 68 ? -16.656 1.116 8.125 1 98.25 68 LEU B CA 1
ATOM 3430 C C . LEU B 1 68 ? -18.172 1.007 7.973 1 98.25 68 LEU B C 1
ATOM 3432 O O . LEU B 1 68 ? -18.859 2.021 7.922 1 98.25 68 LEU B O 1
ATOM 3436 N N . ILE B 1 69 ? -18.594 -0.212 7.816 1 98.69 69 ILE B N 1
ATOM 3437 C CA . ILE B 1 69 ? -20.031 -0.488 7.828 1 98.69 69 ILE B CA 1
ATOM 3438 C C . ILE B 1 69 ? -20.328 -1.625 8.797 1 98.69 69 ILE B C 1
ATOM 3440 O O . ILE B 1 69 ? -19.406 -2.242 9.344 1 98.69 69 ILE B O 1
ATOM 3444 N N . GLU B 1 70 ? -21.531 -1.863 9.07 1 98.56 70 GLU B N 1
ATOM 3445 C CA . GLU B 1 70 ? -22.016 -2.961 9.906 1 98.56 70 GLU B CA 1
ATOM 3446 C C . GLU B 1 70 ? -23.188 -3.668 9.258 1 98.56 70 GLU B C 1
ATOM 3448 O O . GLU B 1 70 ? -23.797 -3.137 8.32 1 98.56 70 GLU B O 1
ATOM 3453 N N . LYS B 1 71 ? -23.422 -4.867 9.633 1 98 71 LYS B N 1
ATOM 3454 C CA . LYS B 1 71 ? -24.547 -5.664 9.172 1 98 71 LYS B CA 1
ATOM 3455 C C . LYS B 1 71 ? -25.453 -6.07 10.336 1 98 71 LYS B C 1
ATOM 3457 O O . LYS B 1 71 ? -25 -6.758 11.266 1 98 71 LYS B O 1
ATOM 3462 N N . ILE B 1 72 ? -26.641 -5.559 10.297 1 95.62 72 ILE B N 1
ATOM 3463 C CA . ILE B 1 72 ? -27.609 -5.832 11.352 1 95.62 72 ILE B CA 1
ATOM 3464 C C . ILE B 1 72 ? -28.875 -6.43 10.742 1 95.62 72 ILE B C 1
ATOM 3466 O O . ILE B 1 72 ? -29.547 -5.789 9.93 1 95.62 72 ILE B O 1
ATOM 3470 N N . ARG B 1 73 ? -29.328 -7.566 11.156 1 94.38 73 ARG B N 1
ATOM 3471 C CA . ARG B 1 73 ? -30.531 -8.266 10.711 1 94.38 73 ARG B CA 1
ATOM 3472 C C . ARG B 1 73 ? -30.594 -8.344 9.188 1 94.38 73 ARG B C 1
ATOM 3474 O O . ARG B 1 73 ? -31.594 -7.977 8.578 1 94.38 73 ARG B O 1
ATOM 3481 N N . GLY B 1 74 ? -29.375 -8.578 8.602 1 95.69 74 GLY B N 1
ATOM 3482 C CA . GLY B 1 74 ? -29.297 -8.836 7.168 1 95.69 74 GLY B CA 1
ATOM 3483 C C . GLY B 1 74 ? -29.172 -7.57 6.344 1 95.69 74 GLY B C 1
ATOM 3484 O O . GLY B 1 74 ? -29.078 -7.629 5.117 1 95.69 74 GLY B O 1
ATOM 3485 N N . LYS B 1 75 ? -29.094 -6.43 6.973 1 98.44 75 LYS B N 1
ATOM 3486 C CA . LYS B 1 75 ? -28.984 -5.16 6.262 1 98.44 75 LYS B CA 1
ATOM 3487 C C . LYS B 1 75 ? -27.656 -4.473 6.582 1 98.44 75 LYS B C 1
ATOM 3489 O O . LYS B 1 75 ? -27.156 -4.551 7.707 1 98.44 75 LYS B O 1
ATOM 3494 N N . TYR B 1 76 ? -27.141 -3.838 5.566 1 98.75 76 TYR B N 1
ATOM 3495 C CA . TYR B 1 76 ? -25.891 -3.094 5.707 1 98.75 76 TYR B CA 1
ATOM 3496 C C . TYR B 1 76 ? -26.172 -1.631 6.039 1 98.75 76 TYR B C 1
ATOM 3498 O O . TYR B 1 76 ? -27.109 -1.033 5.512 1 98.75 76 TYR B O 1
ATOM 3506 N N . LYS B 1 77 ? -25.344 -1.077 6.883 1 98.69 77 LYS B N 1
ATOM 3507 C CA . LYS B 1 77 ? -25.438 0.335 7.238 1 98.69 77 LYS B CA 1
ATOM 3508 C C . LYS B 1 77 ? -24.078 0.902 7.621 1 98.69 77 LYS B C 1
ATOM 3510 O O . LYS B 1 77 ? -23.188 0.162 8.047 1 98.69 77 LYS B O 1
ATOM 3515 N N . ASN B 1 78 ? -23.969 2.209 7.461 1 98.12 78 ASN B N 1
ATOM 3516 C CA . ASN B 1 78 ? -22.734 2.873 7.883 1 98.12 78 ASN B CA 1
ATOM 3517 C C . ASN B 1 78 ? -22.516 2.746 9.383 1 98.12 78 ASN B C 1
ATOM 3519 O O . ASN B 1 78 ? -23.469 2.775 10.164 1 98.12 78 ASN B O 1
ATOM 3523 N N . THR B 1 79 ? -21.281 2.578 9.797 1 97.31 79 THR B N 1
ATOM 3524 C CA . THR B 1 79 ? -20.938 2.932 11.172 1 97.31 79 THR B CA 1
ATOM 3525 C C . THR B 1 79 ? -21.047 4.438 11.383 1 97.31 79 THR B C 1
ATOM 3527 O O . THR B 1 79 ? -21.203 5.199 10.422 1 97.31 79 THR B O 1
ATOM 3530 N N . LEU B 1 80 ? -20.953 4.887 12.586 1 94.5 80 LEU B N 1
ATOM 3531 C CA . LEU B 1 80 ? -21.031 6.312 12.883 1 94.5 80 LEU B CA 1
ATOM 3532 C C . LEU B 1 80 ? -19.891 7.066 12.195 1 94.5 80 LEU B C 1
ATOM 3534 O O . LEU B 1 80 ? -20.094 8.156 11.664 1 94.5 80 LEU B O 1
ATOM 3538 N N . VAL B 1 81 ? -18.75 6.48 12.172 1 94 81 VAL B N 1
ATOM 3539 C CA . VAL B 1 81 ? -17.547 7.086 11.586 1 94 81 VAL B CA 1
ATOM 3540 C C . VAL B 1 81 ? -17.766 7.285 10.086 1 94 81 VAL B C 1
ATOM 3542 O O . VAL B 1 81 ? -17.531 8.375 9.555 1 94 81 VAL B O 1
ATOM 3545 N N . SER B 1 82 ? -18.219 6.293 9.469 1 96.69 82 SER B N 1
ATOM 3546 C CA . SER B 1 82 ? -18.422 6.379 8.031 1 96.69 82 SER B CA 1
ATOM 3547 C C . SER B 1 82 ? -19.562 7.336 7.688 1 96.69 82 SER B C 1
ATOM 3549 O O . SER B 1 82 ? -19.5 8.055 6.688 1 96.69 82 SER B O 1
ATOM 3551 N N . ASP B 1 83 ? -20.531 7.312 8.523 1 95.88 83 ASP B N 1
ATOM 3552 C CA . ASP B 1 83 ? -21.672 8.172 8.273 1 95.88 83 ASP B CA 1
ATOM 3553 C C . ASP B 1 83 ? -21.297 9.648 8.406 1 95.88 83 ASP B C 1
ATOM 3555 O O . ASP B 1 83 ? -21.828 10.492 7.691 1 95.88 83 ASP B O 1
ATOM 3559 N N . LEU B 1 84 ? -20.422 9.93 9.25 1 93.31 84 LEU B N 1
ATOM 3560 C CA . LEU B 1 84 ? -19.984 11.305 9.492 1 93.31 84 LEU B CA 1
ATOM 3561 C C . LEU B 1 84 ? -18.969 11.742 8.453 1 93.31 84 LEU B C 1
ATOM 3563 O O . LEU B 1 84 ? -19.062 12.836 7.895 1 93.31 84 LEU B O 1
ATOM 3567 N N . TYR B 1 85 ? -18.031 10.859 8.102 1 94.75 85 TYR B N 1
ATOM 3568 C CA . TYR B 1 85 ? -16.828 11.344 7.445 1 94.75 85 TYR B CA 1
ATOM 3569 C C . TYR B 1 85 ? -16.797 10.922 5.984 1 94.75 85 TYR B C 1
ATOM 3571 O O . TYR B 1 85 ? -16.031 11.469 5.188 1 94.75 85 TYR B O 1
ATOM 3579 N N . LEU B 1 86 ? -17.672 9.93 5.543 1 97.19 86 LEU B N 1
ATOM 3580 C CA . LEU B 1 86 ? -17.484 9.375 4.203 1 97.19 86 LEU B CA 1
ATOM 3581 C C . LEU B 1 86 ? -18.734 9.594 3.354 1 97.19 86 LEU B C 1
ATOM 3583 O O . LEU B 1 86 ? -18.844 9.039 2.256 1 97.19 86 LEU B O 1
ATOM 3587 N N . ARG B 1 87 ? -19.641 10.359 3.873 1 96.69 87 ARG B N 1
ATOM 3588 C CA . ARG B 1 87 ? -20.781 10.781 3.051 1 96.69 87 ARG B CA 1
ATOM 3589 C C . ARG B 1 87 ? -20.484 12.117 2.371 1 96.69 87 ARG B C 1
ATOM 3591 O O . ARG B 1 87 ? -19.906 13.016 2.98 1 96.69 87 ARG B O 1
ATOM 3598 N N . GLU B 1 88 ? -20.891 12.297 1.151 1 94.75 88 GLU B N 1
ATOM 3599 C CA . GLU B 1 88 ? -20.594 13.469 0.34 1 94.75 88 GLU B CA 1
ATOM 3600 C C . GLU B 1 88 ? -21.234 14.727 0.921 1 94.75 88 GLU B C 1
ATOM 3602 O O . GLU B 1 88 ? -20.641 15.805 0.907 1 94.75 88 GLU B O 1
ATOM 3607 N N . ASN B 1 89 ? -22.391 14.648 1.427 1 90.44 89 ASN B N 1
ATOM 3608 C CA . ASN B 1 89 ? -23.125 15.828 1.859 1 90.44 89 ASN B CA 1
ATOM 3609 C C . ASN B 1 89 ? -22.984 16.062 3.359 1 90.44 89 ASN B C 1
ATOM 3611 O O . ASN B 1 89 ? -23.641 16.938 3.926 1 90.44 89 ASN B O 1
ATOM 3615 N N . SER B 1 90 ? -22.141 15.273 3.986 1 91.19 90 SER B N 1
ATOM 3616 C CA . SER B 1 90 ? -21.891 15.5 5.406 1 91.19 90 SER B CA 1
ATOM 3617 C C . SER B 1 90 ? -21.047 16.75 5.629 1 91.19 90 SER B C 1
ATOM 3619 O O . SER B 1 90 ? -20.109 17.016 4.863 1 91.19 90 SER B O 1
ATOM 3621 N N . GLU B 1 91 ? -21.281 17.484 6.648 1 84.88 91 GLU B N 1
ATOM 3622 C CA . GLU B 1 91 ? -20.516 18.656 7.016 1 84.88 91 GLU B CA 1
ATOM 3623 C C . GLU B 1 91 ? -19.094 18.281 7.445 1 84.88 91 GLU B C 1
ATOM 3625 O O . GLU B 1 91 ? -18.188 19.094 7.387 1 84.88 91 GLU B O 1
ATOM 3630 N N . PHE B 1 92 ? -18.922 17.031 7.789 1 88.19 92 PHE B N 1
ATOM 3631 C CA . PHE B 1 92 ? -17.641 16.562 8.289 1 88.19 92 PHE B CA 1
ATOM 3632 C C . PHE B 1 92 ? -16.953 15.656 7.266 1 88.19 92 PHE B C 1
ATOM 3634 O O . PHE B 1 92 ? -15.992 14.953 7.59 1 88.19 92 PHE B O 1
ATOM 3641 N N . SER B 1 93 ? -17.453 15.742 6.055 1 93.56 93 SER B N 1
ATOM 3642 C CA . SER B 1 93 ? -16.922 14.867 5.023 1 93.56 93 SER B CA 1
ATOM 3643 C C . SER B 1 93 ? -15.422 15.086 4.836 1 93.56 93 SER B C 1
ATOM 3645 O O . SER B 1 93 ? -14.969 16.219 4.688 1 93.56 93 SER B O 1
ATOM 3647 N N . ILE B 1 94 ? -14.703 14.016 4.836 1 94 94 ILE B N 1
ATOM 3648 C CA . ILE B 1 94 ? -13.266 14.125 4.609 1 94 94 ILE B CA 1
ATOM 3649 C C . ILE B 1 94 ? -12.938 13.75 3.166 1 94 94 ILE B C 1
ATOM 3651 O O . ILE B 1 94 ? -11.766 13.672 2.787 1 94 94 ILE B O 1
ATOM 3655 N N . ILE B 1 95 ? -13.922 13.438 2.361 1 96.12 95 ILE B N 1
ATOM 3656 C CA . ILE B 1 95 ? -13.742 12.984 0.985 1 96.12 95 ILE B CA 1
ATOM 3657 C C . ILE B 1 95 ? -12.914 14.008 0.21 1 96.12 95 ILE B C 1
ATOM 3659 O O . ILE B 1 95 ? -11.969 13.648 -0.498 1 96.12 95 ILE B O 1
ATOM 3663 N N . PRO B 1 96 ? -13.164 15.328 0.383 1 93.38 96 PRO B N 1
ATOM 3664 C CA . PRO B 1 96 ? -12.328 16.297 -0.34 1 93.38 96 PRO B CA 1
ATOM 3665 C C . PRO B 1 96 ? -10.852 16.203 0.043 1 93.38 96 PRO B C 1
ATOM 3667 O O . PRO B 1 96 ? -9.984 16.344 -0.814 1 93.38 96 PRO B O 1
ATOM 3670 N N . TYR B 1 97 ? -10.594 15.992 1.28 1 93.19 97 TYR B N 1
ATOM 3671 C CA . TYR B 1 97 ? -9.211 15.828 1.72 1 93.19 97 TYR B CA 1
ATOM 3672 C C . TYR B 1 97 ? -8.586 14.586 1.097 1 93.19 97 TYR B C 1
ATOM 3674 O O . TYR B 1 97 ? -7.449 14.633 0.621 1 93.19 97 TYR B O 1
ATOM 3682 N N . LEU B 1 98 ? -9.32 13.445 1.12 1 95.69 98 LEU B N 1
ATOM 3683 C CA . LEU B 1 98 ? -8.812 12.203 0.541 1 95.69 98 LEU B CA 1
ATOM 3684 C C . LEU B 1 98 ? -8.492 12.391 -0.938 1 95.69 98 LEU B C 1
ATOM 3686 O O . LEU B 1 98 ? -7.48 11.875 -1.426 1 95.69 98 LEU B O 1
ATOM 3690 N N . GLU B 1 99 ? -9.336 13.109 -1.628 1 94.38 99 GLU B N 1
ATOM 3691 C CA . GLU B 1 99 ? -9.141 13.359 -3.053 1 94.38 99 GLU B CA 1
ATOM 3692 C C . GLU B 1 99 ? -7.852 14.141 -3.301 1 94.38 99 GLU B C 1
ATOM 3694 O O . GLU B 1 99 ? -7.031 13.75 -4.137 1 94.38 99 GLU B O 1
ATOM 3699 N N . ASP B 1 100 ? -7.664 15.148 -2.557 1 89.62 100 ASP B N 1
ATOM 3700 C CA . ASP B 1 100 ? -6.527 16.031 -2.773 1 89.62 100 ASP B CA 1
ATOM 3701 C C . ASP B 1 100 ? -5.227 15.383 -2.311 1 89.62 100 ASP B C 1
ATOM 3703 O O . ASP B 1 100 ? -4.199 15.484 -2.986 1 89.62 100 ASP B O 1
ATOM 3707 N N . GLU B 1 101 ? -5.316 14.734 -1.16 1 91.5 101 GLU B N 1
ATOM 3708 C CA . GLU B 1 101 ? -4.105 14.234 -0.515 1 91.5 101 GLU B CA 1
ATOM 3709 C C . GLU B 1 101 ? -3.668 12.898 -1.114 1 91.5 101 GLU B C 1
ATOM 3711 O O . GLU B 1 101 ? -2.473 12.617 -1.213 1 91.5 101 GLU B O 1
ATOM 3716 N N . TYR B 1 102 ? -4.68 12.125 -1.523 1 94.25 102 TYR B N 1
ATOM 3717 C CA . TYR B 1 102 ? -4.324 10.758 -1.899 1 94.25 102 TYR B CA 1
ATOM 3718 C C . TYR B 1 102 ? -4.73 10.469 -3.34 1 94.25 102 TYR B C 1
ATOM 3720 O O . TYR B 1 102 ? -3.875 10.219 -4.191 1 94.25 102 TYR B O 1
ATOM 3728 N N . PHE B 1 103 ? -5.992 10.617 -3.715 1 94.56 103 PHE B N 1
ATOM 3729 C CA . PHE B 1 103 ? -6.52 10.125 -4.984 1 94.56 103 PHE B CA 1
ATOM 3730 C C . PHE B 1 103 ? -5.895 10.875 -6.156 1 94.56 103 PHE B C 1
ATOM 3732 O O . PHE B 1 103 ? -5.566 10.273 -7.176 1 94.56 103 PHE B O 1
ATOM 3739 N N . ASN B 1 104 ? -5.68 12.164 -6.012 1 90 104 ASN B N 1
ATOM 3740 C CA . ASN B 1 104 ? -5.109 12.961 -7.086 1 90 104 ASN B CA 1
ATOM 3741 C C . ASN B 1 104 ? -3.582 12.969 -7.035 1 90 104 ASN B C 1
ATOM 3743 O O . ASN B 1 104 ? -2.922 13.188 -8.055 1 90 104 ASN B O 1
ATOM 3747 N N . ASP B 1 105 ? -3.055 12.703 -5.906 1 90.5 105 ASP B N 1
ATOM 3748 C CA . ASP B 1 105 ? -1.614 12.797 -5.691 1 90.5 105 ASP B CA 1
ATOM 3749 C C . ASP B 1 105 ? -0.9 11.547 -6.207 1 90.5 105 ASP B C 1
ATOM 3751 O O . ASP B 1 105 ? 0.286 11.594 -6.535 1 90.5 105 ASP B O 1
ATOM 3755 N N . ILE B 1 106 ? -1.595 10.43 -6.305 1 89.56 106 ILE B N 1
ATOM 3756 C CA . ILE B 1 106 ? -0.998 9.141 -6.648 1 89.56 106 ILE B CA 1
ATOM 3757 C C . ILE B 1 106 ? -0.353 9.227 -8.031 1 89.56 106 ILE B C 1
ATOM 3759 O O . ILE B 1 106 ? 0.67 8.586 -8.281 1 89.56 106 ILE B O 1
ATOM 3763 N N . GLU B 1 107 ? -0.881 10.055 -8.906 1 86.06 107 GLU B N 1
ATOM 3764 C CA . GLU B 1 107 ? -0.365 10.195 -10.266 1 86.06 107 GLU B CA 1
ATOM 3765 C C . GLU B 1 107 ? 1.043 10.789 -10.266 1 86.06 107 GLU B C 1
ATOM 3767 O O . GLU B 1 107 ? 1.848 10.484 -11.148 1 86.06 107 GLU B O 1
ATOM 3772 N N . ASN B 1 108 ? 1.365 11.578 -9.312 1 88.5 108 ASN B N 1
ATOM 3773 C CA . ASN B 1 108 ? 2.689 12.18 -9.211 1 88.5 108 ASN B CA 1
ATOM 3774 C C . ASN B 1 108 ? 3.754 11.141 -8.859 1 88.5 108 ASN B C 1
ATOM 3776 O O . ASN B 1 108 ? 4.918 11.289 -9.242 1 88.5 108 ASN B O 1
ATOM 3780 N N . TRP B 1 109 ? 3.379 10.141 -8.227 1 91.44 109 TRP B N 1
ATOM 3781 C CA . TRP B 1 109 ? 4.316 9.102 -7.816 1 91.44 109 TRP B CA 1
ATOM 3782 C C . TRP B 1 109 ? 4.574 8.109 -8.953 1 91.44 109 TRP B C 1
ATOM 3784 O O . TRP B 1 109 ? 5.672 7.566 -9.07 1 91.44 109 TRP B O 1
ATOM 3794 N N . LYS B 1 110 ? 3.564 7.938 -9.727 1 85.38 110 LYS B N 1
ATOM 3795 C CA . LYS B 1 110 ? 3.713 7.047 -10.875 1 85.38 110 LYS B CA 1
ATOM 3796 C C . LYS B 1 110 ? 4.895 7.461 -11.742 1 85.38 110 LYS B C 1
ATOM 3798 O O . LYS B 1 110 ? 5.695 6.617 -12.164 1 85.38 110 LYS B O 1
ATOM 3803 N N . ASP B 1 111 ? 5.047 8.727 -11.969 1 81.88 111 ASP B N 1
ATOM 3804 C CA . ASP B 1 111 ? 6.09 9.234 -12.852 1 81.88 111 ASP B CA 1
ATOM 3805 C C . ASP B 1 111 ? 7.301 9.719 -12.055 1 81.88 111 ASP B C 1
ATOM 3807 O O . ASP B 1 111 ? 8.305 10.148 -12.633 1 81.88 111 ASP B O 1
ATOM 3811 N N . PHE B 1 112 ? 7.121 9.547 -10.695 1 85.56 112 PHE B N 1
ATOM 3812 C CA . PHE B 1 112 ? 8.156 10.055 -9.805 1 85.56 112 PHE B CA 1
ATOM 3813 C C . PHE B 1 112 ? 8.547 11.477 -10.172 1 85.56 112 PHE B C 1
ATOM 3815 O O . PHE B 1 112 ? 9.734 11.789 -10.32 1 85.56 112 PHE B O 1
ATOM 3822 N N . LYS B 1 113 ? 7.531 12.227 -10.477 1 83.88 113 LYS B N 1
ATOM 3823 C CA . LYS B 1 113 ? 7.707 13.602 -10.922 1 83.88 113 LYS B CA 1
ATOM 3824 C C . LYS B 1 113 ? 7.695 14.57 -9.742 1 83.88 113 LYS B C 1
ATOM 3826 O O . LYS B 1 113 ? 6.914 14.398 -8.805 1 83.88 113 LYS B O 1
ATOM 3831 N N . GLU B 1 114 ? 8.477 15.547 -9.922 1 82.12 114 GLU B N 1
ATOM 3832 C CA . GLU B 1 114 ? 8.445 16.625 -8.945 1 82.12 114 GLU B CA 1
ATOM 3833 C C . GLU B 1 114 ? 7.199 17.484 -9.109 1 82.12 114 GLU B C 1
ATOM 3835 O O . GLU B 1 114 ? 6.723 17.688 -10.234 1 82.12 114 GLU B O 1
ATOM 3840 N N . LYS B 1 115 ? 6.68 17.891 -7.926 1 85.12 115 LYS B N 1
ATOM 3841 C CA . LYS B 1 115 ? 5.512 18.766 -7.91 1 85.12 115 LYS B CA 1
ATOM 3842 C C . LYS B 1 115 ? 5.848 20.125 -7.305 1 85.12 115 LYS B C 1
ATOM 3844 O O . LYS B 1 115 ? 6.539 20.203 -6.289 1 85.12 115 LYS B O 1
ATOM 3849 N N . ARG B 1 116 ? 5.301 21.094 -8.125 1 83.12 116 ARG B N 1
ATOM 3850 C CA . ARG B 1 116 ? 5.461 22.438 -7.57 1 83.12 116 ARG B CA 1
ATOM 3851 C C . ARG B 1 116 ? 4.371 22.75 -6.555 1 83.12 116 ARG B C 1
ATOM 3853 O O . ARG B 1 116 ? 3.193 22.469 -6.797 1 83.12 116 ARG B O 1
ATOM 3860 N N . LEU B 1 117 ? 4.773 23.266 -5.504 1 82.38 117 LEU B N 1
ATOM 3861 C CA . LEU B 1 117 ? 3.832 23.641 -4.457 1 82.38 117 LEU B CA 1
ATOM 3862 C C . LEU B 1 117 ? 2.984 24.844 -4.891 1 82.38 117 LEU B C 1
ATOM 3864 O O . LEU B 1 117 ? 3.498 25.781 -5.492 1 82.38 117 LEU B O 1
ATOM 3868 N N . ASN B 1 118 ? 1.694 24.672 -4.727 1 81.88 118 ASN B N 1
ATOM 3869 C CA . ASN B 1 118 ? 0.724 25.75 -4.918 1 81.88 118 ASN B CA 1
ATOM 3870 C C . ASN B 1 118 ? 0.057 26.125 -3.602 1 81.88 118 ASN B C 1
ATOM 3872 O O . ASN B 1 118 ? -0.849 25.438 -3.129 1 81.88 118 ASN B O 1
ATOM 3876 N N . PHE B 1 119 ? 0.288 27.266 -3.105 1 80 119 PHE B N 1
ATOM 3877 C CA . PHE B 1 119 ? -0.117 27.672 -1.763 1 80 119 PHE B CA 1
ATOM 3878 C C . PHE B 1 119 ? -1.633 27.781 -1.668 1 80 119 PHE B C 1
ATOM 3880 O O . PHE B 1 119 ? -2.225 27.453 -0.642 1 80 119 PHE B O 1
ATOM 3887 N N . THR B 1 120 ? -2.207 28.266 -2.707 1 80.88 120 THR B N 1
ATOM 3888 C CA . THR B 1 120 ? -3.658 28.422 -2.689 1 80.88 120 THR B CA 1
ATOM 3889 C C . THR B 1 120 ? -4.336 27.062 -2.58 1 80.88 120 THR B C 1
ATOM 3891 O O . THR B 1 120 ? -5.324 26.906 -1.856 1 80.88 120 THR B O 1
ATOM 3894 N N . LYS B 1 121 ? -3.75 26.172 -3.215 1 82.62 121 LYS B N 1
ATOM 3895 C CA . LYS B 1 121 ? -4.312 24.828 -3.154 1 82.62 121 LYS B CA 1
ATOM 3896 C C . LYS B 1 121 ? -4.027 24.172 -1.803 1 82.62 121 LYS B C 1
ATOM 3898 O O . LYS B 1 121 ? -4.867 23.438 -1.274 1 82.62 121 LYS B O 1
ATOM 3903 N N . VAL B 1 122 ? -2.939 24.484 -1.312 1 86.31 122 VAL B N 1
ATOM 3904 C CA . VAL B 1 122 ? -2.496 23.875 -0.065 1 86.31 122 VAL B CA 1
ATOM 3905 C C . VAL B 1 122 ? -3.406 24.312 1.08 1 86.31 122 VAL B C 1
ATOM 3907 O O . VAL B 1 122 ? -3.746 23.516 1.953 1 86.31 122 VAL B O 1
ATOM 3910 N N . ILE B 1 123 ? -3.828 25.531 1.056 1 89.5 123 ILE B N 1
ATOM 3911 C CA . ILE B 1 123 ? -4.613 26.047 2.174 1 89.5 123 ILE B CA 1
ATOM 3912 C C . ILE B 1 123 ? -5.98 25.375 2.195 1 89.5 123 ILE B C 1
ATOM 3914 O O . ILE B 1 123 ? -6.531 25.109 3.268 1 89.5 123 ILE B O 1
ATOM 3918 N N . HIS B 1 124 ? -6.516 25.156 1.015 1 89.38 124 HIS B N 1
ATOM 3919 C CA . HIS B 1 124 ? -7.805 24.484 0.968 1 89.38 124 HIS B CA 1
ATOM 3920 C C . HIS B 1 124 ? -7.688 23.047 1.459 1 89.38 124 HIS B C 1
ATOM 3922 O O . HIS B 1 124 ? -8.57 22.547 2.166 1 89.38 124 HIS B O 1
ATOM 3928 N N . LYS B 1 125 ? -6.621 22.453 1.079 1 88.5 125 LYS B N 1
ATOM 3929 C CA . LYS B 1 125 ? -6.355 21.094 1.552 1 88.5 125 LYS B CA 1
ATOM 3930 C C . LYS B 1 125 ? -6.23 21.062 3.072 1 88.5 125 LYS B C 1
ATOM 3932 O O . LYS B 1 125 ? -6.809 20.188 3.727 1 88.5 125 LYS B O 1
ATOM 3937 N N . MET B 1 126 ? -5.512 22.016 3.547 1 90.62 126 MET B N 1
ATOM 3938 C CA . MET B 1 126 ? -5.289 22.078 4.988 1 90.62 126 MET B CA 1
ATOM 3939 C C . MET B 1 126 ? -6.59 22.391 5.727 1 90.62 126 MET B C 1
ATOM 3941 O O . MET B 1 126 ? -6.82 21.875 6.824 1 90.62 126 MET B O 1
ATOM 3945 N N . ALA B 1 127 ? -7.395 23.203 5.074 1 91.56 127 ALA B N 1
ATOM 3946 C CA . ALA B 1 127 ? -8.695 23.516 5.664 1 91.56 127 ALA B CA 1
ATOM 3947 C C . ALA B 1 127 ? -9.562 22.266 5.773 1 91.56 127 ALA B C 1
ATOM 3949 O O . ALA B 1 127 ? -10.148 22 6.824 1 91.56 127 ALA B O 1
ATOM 3950 N N . ASN B 1 128 ? -9.578 21.5 4.707 1 87.5 128 ASN B N 1
ATOM 3951 C CA . ASN B 1 128 ? -10.359 20.266 4.668 1 87.5 128 ASN B CA 1
ATOM 3952 C C . ASN B 1 128 ? -9.828 19.234 5.652 1 87.5 128 ASN B C 1
ATOM 3954 O O . ASN B 1 128 ? -10.594 18.438 6.215 1 87.5 128 ASN B O 1
ATOM 3958 N N . GLU B 1 129 ? -8.602 19.312 5.855 1 86.12 129 GLU B N 1
ATOM 3959 C CA . GLU B 1 129 ? -7.949 18.344 6.742 1 86.12 129 GLU B CA 1
ATOM 3960 C C . GLU B 1 129 ? -8.258 18.656 8.203 1 86.12 129 GLU B C 1
ATOM 3962 O O . GLU B 1 129 ? -8.555 17.734 8.984 1 86.12 129 GLU B O 1
ATOM 3967 N N . CYS B 1 130 ? -8.203 19.891 8.555 1 89.88 130 CYS B N 1
ATOM 3968 C CA . CYS B 1 130 ? -8.203 20.188 9.984 1 89.88 130 CYS B CA 1
ATOM 3969 C C . CYS B 1 130 ? -9.625 20.375 10.508 1 89.88 130 CYS B C 1
ATOM 3971 O O . CYS B 1 130 ? -9.875 20.219 11.703 1 89.88 130 CYS B O 1
ATOM 3973 N N . LYS B 1 131 ? -10.555 20.688 9.648 1 86.31 131 LYS B N 1
ATOM 3974 C CA . LYS B 1 131 ? -11.867 21.141 10.094 1 86.31 131 LYS B CA 1
ATOM 3975 C C . LYS B 1 131 ? -12.594 20.062 10.875 1 86.31 131 LYS B C 1
ATOM 3977 O O . LYS B 1 131 ? -13.367 20.359 11.789 1 86.31 131 LYS B O 1
ATOM 3982 N N . VAL B 1 132 ? -12.258 18.812 10.602 1 82.75 132 VAL B N 1
ATOM 3983 C CA . VAL B 1 132 ? -13.148 17.797 11.133 1 82.75 132 VAL B CA 1
ATOM 3984 C C . VAL B 1 132 ? -12.594 17.25 12.453 1 82.75 132 VAL B C 1
ATOM 3986 O O . VAL B 1 132 ? -13.359 16.859 13.336 1 82.75 132 VAL B O 1
ATOM 3989 N N . TRP B 1 133 ? -11.352 17.234 12.602 1 88.75 133 TRP B N 1
ATOM 3990 C CA . TRP B 1 133 ? -10.836 16.531 13.781 1 88.75 133 TRP B CA 1
ATOM 3991 C C . TRP B 1 133 ? -9.797 17.391 14.5 1 88.75 133 TRP B C 1
ATOM 3993 O O . TRP B 1 133 ? -9.969 17.734 15.672 1 88.75 133 TRP B O 1
ATOM 4003 N N . GLU B 1 134 ? -8.898 17.969 13.797 1 94.19 134 GLU B N 1
ATOM 4004 C CA . GLU B 1 134 ? -7.824 18.734 14.414 1 94.19 134 GLU B CA 1
ATOM 4005 C C . GLU B 1 134 ? -8.359 20.016 15.047 1 94.19 134 GLU B C 1
ATOM 4007 O O . GLU B 1 134 ? -8.188 20.25 16.25 1 94.19 134 GLU B O 1
ATOM 4012 N N . LEU B 1 135 ? -9.078 20.812 14.312 1 95.25 135 LEU B N 1
ATOM 4013 C CA . LEU B 1 135 ? -9.523 22.141 14.734 1 95.25 135 LEU B CA 1
ATOM 4014 C C . LEU B 1 135 ? -10.422 22.047 15.961 1 95.25 135 LEU B C 1
ATOM 4016 O O . LEU B 1 135 ? -10.148 22.672 16.984 1 95.25 135 LEU B O 1
ATOM 4020 N N . PRO B 1 136 ? -11.453 21.219 15.922 1 93.56 136 PRO B N 1
ATOM 4021 C CA . PRO B 1 136 ? -12.32 21.172 17.094 1 93.56 136 PRO B CA 1
ATOM 4022 C C . PRO B 1 136 ? -11.594 20.656 18.344 1 93.56 136 PRO B C 1
ATOM 4024 O O . PRO B 1 136 ? -11.82 21.172 19.453 1 93.56 136 PRO B O 1
ATOM 4027 N N . ARG B 1 137 ? -10.727 19.688 18.203 1 95.12 137 ARG B N 1
ATOM 4028 C CA . ARG B 1 137 ? -10.016 19.125 19.344 1 95.12 137 ARG B CA 1
ATOM 4029 C C . ARG B 1 137 ? -9.031 20.109 19.938 1 95.12 137 ARG B C 1
ATOM 4031 O O . ARG B 1 137 ? -8.953 20.266 21.156 1 95.12 137 ARG B O 1
ATOM 4038 N N . ILE B 1 138 ? -8.328 20.766 19.109 1 96.75 138 ILE B N 1
ATOM 4039 C CA . ILE B 1 138 ? -7.332 21.75 19.531 1 96.75 138 ILE B CA 1
ATOM 4040 C C . ILE B 1 138 ? -8.031 22.922 20.219 1 96.75 138 ILE B C 1
ATOM 4042 O O . ILE B 1 138 ? -7.613 23.359 21.297 1 96.75 138 ILE B O 1
ATOM 4046 N N . MET B 1 139 ? -9.102 23.391 19.641 1 96.44 139 MET B N 1
ATOM 4047 C CA . MET B 1 139 ? -9.789 24.578 20.172 1 96.44 139 MET B CA 1
ATOM 4048 C C . MET B 1 139 ? -10.5 24.234 21.469 1 96.44 139 MET B C 1
ATOM 4050 O O . MET B 1 139 ? -10.586 25.078 22.375 1 96.44 139 MET B O 1
ATOM 4054 N N . GLU B 1 140 ? -11.008 23.031 21.531 1 95.31 140 GLU B N 1
ATOM 4055 C CA . GLU B 1 140 ? -11.586 22.609 22.797 1 95.31 140 GLU B CA 1
ATOM 4056 C C . GLU B 1 140 ? -10.539 22.578 23.906 1 95.31 140 GLU B C 1
ATOM 4058 O O . GLU B 1 140 ? -10.797 23.031 25.016 1 95.31 140 GLU B O 1
ATOM 4063 N N . TYR B 1 141 ? -9.406 22.047 23.609 1 97.31 141 TYR B N 1
ATOM 4064 C CA . TYR B 1 141 ? -8.297 22.016 24.562 1 97.31 141 TYR B CA 1
ATOM 4065 C C . TYR B 1 141 ? -7.918 23.422 25 1 97.31 141 TYR B C 1
ATOM 4067 O O . TYR B 1 141 ? -7.797 23.688 26.203 1 97.31 141 TYR B O 1
ATOM 4075 N N . ILE B 1 142 ? -7.758 24.344 24.047 1 96.94 142 ILE B N 1
ATOM 4076 C CA . ILE B 1 142 ? -7.332 25.703 24.328 1 96.94 142 ILE B CA 1
ATOM 4077 C C . ILE B 1 142 ? -8.406 26.422 25.141 1 96.94 142 ILE B C 1
ATOM 4079 O O . ILE B 1 142 ? -8.094 27.125 26.109 1 96.94 142 ILE B O 1
ATOM 4083 N N . ARG B 1 143 ? -9.656 26.25 24.75 1 96.44 143 ARG B N 1
ATOM 4084 C CA . ARG B 1 143 ? -10.781 26.891 25.422 1 96.44 143 ARG B CA 1
ATOM 4085 C C . ARG B 1 143 ? -10.844 26.484 26.891 1 96.44 143 ARG B C 1
ATOM 4087 O O . ARG B 1 143 ? -11.102 27.312 27.75 1 96.44 143 ARG B O 1
ATOM 4094 N N . LEU B 1 144 ? -10.609 25.203 27.109 1 96.88 144 LEU B N 1
ATOM 4095 C CA . LEU B 1 144 ? -10.742 24.688 28.469 1 96.88 144 LEU B CA 1
ATOM 4096 C C . LEU B 1 144 ? -9.516 25.047 29.312 1 96.88 144 LEU B C 1
ATOM 4098 O O . LEU B 1 144 ? -9.656 25.469 30.453 1 96.88 144 LEU B O 1
ATOM 4102 N N . ARG B 1 145 ? -8.359 24.938 28.812 1 96.94 145 ARG B N 1
ATOM 4103 C CA . ARG B 1 145 ? -7.117 25.109 29.562 1 96.94 145 ARG B CA 1
ATOM 4104 C C . ARG B 1 145 ? -6.785 26.578 29.766 1 96.94 145 ARG B C 1
ATOM 4106 O O . ARG B 1 145 ? -6.191 26.953 30.781 1 96.94 145 ARG B O 1
ATOM 4113 N N . PHE B 1 146 ? -7.188 27.422 28.812 1 97.25 146 PHE B N 1
ATOM 4114 C CA . PHE B 1 146 ? -6.809 28.828 28.844 1 97.25 146 PHE B CA 1
ATOM 4115 C C . PHE B 1 146 ? -8.039 29.719 28.781 1 97.25 146 PHE B C 1
ATOM 4117 O O . PHE B 1 146 ? -8.039 30.734 28.094 1 97.25 146 PHE B O 1
ATOM 4124 N N . LYS B 1 147 ? -9.031 29.328 29.422 1 96.06 147 LYS B N 1
ATOM 4125 C CA . LYS B 1 147 ? -10.336 30 29.438 1 96.06 147 LYS B CA 1
ATOM 4126 C C . LYS B 1 147 ? -10.203 31.469 29.828 1 96.06 147 LYS B C 1
ATOM 4128 O O . LYS B 1 147 ? -10.734 32.344 29.141 1 96.06 147 LYS B O 1
ATOM 4133 N N . ASN B 1 148 ? -9.516 31.75 30.859 1 95.88 148 ASN B N 1
ATOM 4134 C CA . ASN B 1 148 ? -9.383 33.125 31.375 1 95.88 148 ASN B CA 1
ATOM 4135 C C . ASN B 1 148 ? -8.57 34 30.422 1 95.88 148 ASN B C 1
ATOM 4137 O O . ASN B 1 148 ? -8.914 35.156 30.188 1 95.88 148 ASN B O 1
ATOM 4141 N N . GLU B 1 149 ? -7.512 33.438 29.906 1 95.81 149 GLU B N 1
ATOM 4142 C CA . GLU B 1 149 ? -6.688 34.156 28.953 1 95.81 149 GLU B CA 1
ATOM 4143 C C . GLU B 1 149 ? -7.488 34.531 27.703 1 95.81 149 GLU B C 1
ATOM 4145 O O . GLU B 1 149 ? -7.375 35.656 27.203 1 95.81 149 GLU B O 1
ATOM 4150 N N . ILE B 1 150 ? -8.32 33.625 27.25 1 96.12 150 ILE B N 1
ATOM 4151 C CA . ILE B 1 150 ? -9.102 33.844 26.031 1 96.12 150 ILE B CA 1
ATOM 4152 C C . ILE B 1 150 ? -10.195 34.875 26.328 1 96.12 150 ILE B C 1
ATOM 4154 O O . ILE B 1 150 ? -10.422 35.781 25.516 1 96.12 150 ILE B O 1
ATOM 4158 N N . LYS B 1 151 ? -10.789 34.75 27.406 1 95.38 151 LYS B N 1
ATOM 4159 C CA . LYS B 1 151 ? -11.875 35.656 27.781 1 95.38 151 LYS B CA 1
ATOM 4160 C C . LYS B 1 151 ? -11.375 37.094 27.922 1 95.38 151 LYS B C 1
ATOM 4162 O O . LYS B 1 151 ? -12.086 38.031 27.562 1 95.38 151 LYS B O 1
ATOM 4167 N N . ASN B 1 152 ? -10.227 37.281 28.391 1 96.31 152 ASN B N 1
ATOM 4168 C CA . ASN B 1 152 ? -9.703 38.625 28.688 1 96.31 152 ASN B CA 1
ATOM 4169 C C . ASN B 1 152 ? -8.945 39.188 27.5 1 96.31 152 ASN B C 1
ATOM 4171 O O . ASN B 1 152 ? -8.586 40.375 27.5 1 96.31 152 ASN B O 1
ATOM 4175 N N . ALA B 1 153 ? -8.727 38.344 26.516 1 97.81 153 ALA B N 1
ATOM 4176 C CA . ALA B 1 153 ? -7.965 38.812 25.359 1 97.81 153 ALA B CA 1
ATOM 4177 C C . ALA B 1 153 ? -8.766 39.781 24.516 1 97.81 153 ALA B C 1
ATOM 4179 O O . ALA B 1 153 ? -9.984 39.625 24.359 1 97.81 153 ALA B O 1
ATOM 4180 N N . LYS B 1 154 ? -8.055 40.781 23.953 1 98.19 154 LYS B N 1
ATOM 4181 C CA . LYS B 1 154 ? -8.711 41.812 23.141 1 98.19 154 LYS B CA 1
ATOM 4182 C C . LYS B 1 154 ? -8.25 41.719 21.688 1 98.19 154 LYS B C 1
ATOM 4184 O O . LYS B 1 154 ? -8.977 42.125 20.766 1 98.19 154 LYS B O 1
ATOM 4189 N N . LYS B 1 155 ? -7.09 41.281 21.516 1 98.69 155 LYS B N 1
ATOM 4190 C CA . LYS B 1 155 ? -6.504 41.25 20.172 1 98.69 155 LYS B CA 1
ATOM 4191 C C . LYS B 1 155 ? -5.754 39.969 19.906 1 98.69 155 LYS B C 1
ATOM 4193 O O . LYS B 1 155 ? -4.93 39.531 20.719 1 98.69 155 LYS B O 1
ATOM 4198 N N . LEU B 1 156 ? -6.031 39.281 18.781 1 98.75 156 LEU B N 1
ATOM 4199 C CA . LEU B 1 156 ? -5.391 38.031 18.422 1 98.75 156 LEU B CA 1
ATOM 4200 C C . LEU B 1 156 ? -4.859 38.094 16.984 1 98.75 156 LEU B C 1
ATOM 4202 O O . LEU B 1 156 ? -5.531 38.594 16.094 1 98.75 156 LEU B O 1
ATOM 4206 N N . LEU B 1 157 ? -3.701 37.562 16.797 1 98.88 157 LEU B N 1
ATOM 4207 C CA . LEU B 1 157 ? -3.129 37.375 15.469 1 98.88 157 LEU B CA 1
ATOM 4208 C C . LEU B 1 157 ? -2.982 35.906 15.117 1 98.88 157 LEU B C 1
ATOM 4210 O O . LEU B 1 157 ? -2.391 35.156 15.883 1 98.88 157 LEU B O 1
ATOM 4214 N N . ASP B 1 158 ? -3.594 35.5 14.062 1 98.75 158 ASP B N 1
ATOM 4215 C CA . ASP B 1 158 ? -3.252 34.25 13.398 1 98.75 158 ASP B CA 1
ATOM 4216 C C . ASP B 1 158 ? -2.168 34.469 12.344 1 98.75 158 ASP B C 1
ATOM 4218 O O . ASP B 1 158 ? -2.467 34.844 11.203 1 98.75 158 ASP B O 1
ATOM 4222 N N . LEU B 1 159 ? -0.95 34.219 12.766 1 98.69 159 LEU B N 1
ATOM 4223 C CA . LEU B 1 159 ? 0.205 34.5 11.914 1 98.69 159 LEU B CA 1
ATOM 4224 C C . LEU B 1 159 ? 0.364 33.438 10.844 1 98.69 159 LEU B C 1
ATOM 4226 O O . LEU B 1 159 ? 0.514 32.25 11.164 1 98.69 159 LEU B O 1
ATOM 4230 N N . ALA B 1 160 ? 0.414 33.875 9.578 1 96.88 160 ALA B N 1
ATOM 4231 C CA . ALA B 1 160 ? 0.375 32.969 8.445 1 96.88 160 ALA B CA 1
ATOM 4232 C C . ALA B 1 160 ? -0.804 32 8.57 1 96.88 160 ALA B C 1
ATOM 4234 O O . ALA B 1 160 ? -0.629 30.781 8.492 1 96.88 160 ALA B O 1
ATOM 4235 N N . GLY B 1 161 ? -1.955 32.562 8.719 1 96.75 161 GLY B N 1
ATOM 4236 C CA . GLY B 1 161 ? -3.129 31.828 9.156 1 96.75 161 GLY B CA 1
ATOM 4237 C C . GLY B 1 161 ? -3.789 31.031 8.047 1 96.75 161 GLY B C 1
ATOM 4238 O O . GLY B 1 161 ? -4.617 30.156 8.312 1 96.75 161 GLY B O 1
ATOM 4239 N N . GLY B 1 162 ? -3.424 31.328 6.832 1 95.75 162 GLY B N 1
ATOM 4240 C CA . GLY B 1 162 ? -3.914 30.547 5.707 1 95.75 162 GLY B CA 1
ATOM 4241 C C . GLY B 1 162 ? -5.426 30.578 5.574 1 95.75 162 GLY B C 1
ATOM 4242 O O . GLY B 1 162 ? -6.02 31.656 5.406 1 95.75 162 GLY B O 1
ATOM 4243 N N . HIS B 1 163 ? -6.055 29.438 5.832 1 94.81 163 HIS B N 1
ATOM 4244 C CA . HIS B 1 163 ? -7.5 29.312 5.684 1 94.81 163 HIS B CA 1
ATOM 4245 C C . HIS B 1 163 ? -8.242 30.125 6.742 1 94.81 163 HIS B C 1
ATOM 4247 O O . HIS B 1 163 ? -9.43 30.406 6.594 1 94.81 163 HIS B O 1
ATOM 4253 N N . GLY B 1 164 ? -7.672 30.469 7.812 1 97.19 164 GLY B N 1
ATOM 4254 C CA . GLY B 1 164 ? -8.219 31.391 8.797 1 97.19 164 GLY B CA 1
ATOM 4255 C C . GLY B 1 164 ? -9.188 30.734 9.766 1 97.19 164 GLY B C 1
ATOM 4256 O O . GLY B 1 164 ? -9.781 31.406 10.609 1 97.19 164 GLY B O 1
ATOM 4257 N N . LEU B 1 165 ? -9.32 29.438 9.758 1 96.88 165 LEU B N 1
ATOM 4258 C CA . LEU B 1 165 ? -10.328 28.734 10.539 1 96.88 165 LEU B CA 1
ATOM 4259 C C . LEU B 1 165 ? -10.039 28.859 12.031 1 96.88 165 LEU B C 1
ATOM 4261 O O . LEU B 1 165 ? -10.969 28.906 12.844 1 96.88 165 LEU B O 1
ATOM 4265 N N . TYR B 1 166 ? -8.797 28.922 12.414 1 97.56 166 TYR B N 1
ATOM 4266 C CA . TYR B 1 166 ? -8.477 29.094 13.828 1 97.56 166 TYR B CA 1
ATOM 4267 C C . TYR B 1 166 ? -8.906 30.469 14.32 1 97.56 166 TYR B C 1
ATOM 4269 O O . TYR B 1 166 ? -9.516 30.594 15.391 1 97.56 166 TYR B O 1
ATOM 4277 N N . ALA B 1 167 ? -8.609 31.516 13.523 1 98.06 167 ALA B N 1
ATOM 4278 C CA . ALA B 1 167 ? -9.062 32.844 13.875 1 98.06 167 ALA B CA 1
ATOM 4279 C C . ALA B 1 167 ? -10.586 32.906 13.953 1 98.06 167 ALA B C 1
ATOM 4281 O O . ALA B 1 167 ? -11.141 33.531 14.859 1 98.06 167 ALA B O 1
ATOM 4282 N N . ILE B 1 168 ? -11.219 32.312 13.016 1 97.12 168 ILE B N 1
ATOM 4283 C CA . ILE B 1 168 ? -12.68 32.25 12.992 1 97.12 168 ILE B CA 1
ATOM 4284 C C . ILE B 1 168 ? -13.203 31.625 14.273 1 97.12 168 ILE B C 1
ATOM 4286 O O . ILE B 1 168 ? -14.133 32.125 14.898 1 97.12 168 ILE B O 1
ATOM 4290 N N . TYR B 1 169 ? -12.602 30.516 14.68 1 96.12 169 TYR B N 1
ATOM 4291 C CA . TYR B 1 169 ? -13.023 29.844 15.898 1 96.12 169 TYR B CA 1
ATOM 4292 C C . TYR B 1 169 ? -12.812 30.719 17.125 1 96.12 169 TYR B C 1
ATOM 4294 O O . TYR B 1 169 ? -13.703 30.859 17.969 1 96.12 169 TYR B O 1
ATOM 4302 N N . PHE B 1 170 ? -11.664 31.359 17.266 1 96.69 170 PHE B N 1
ATOM 4303 C CA . PHE B 1 170 ? -11.359 32.25 18.375 1 96.69 170 PHE B CA 1
ATOM 4304 C C . PHE B 1 170 ? -12.375 33.375 18.453 1 96.69 170 PHE B C 1
ATOM 4306 O O . PHE B 1 170 ? -12.812 33.75 19.547 1 96.69 170 PHE B O 1
ATOM 4313 N N . SER B 1 171 ? -12.695 33.938 17.297 1 95.94 171 SER B N 1
ATOM 4314 C CA . SER B 1 171 ? -13.625 35.062 17.25 1 95.94 171 SER B CA 1
ATOM 4315 C C . SER B 1 171 ? -15 34.688 17.766 1 95.94 171 SER B C 1
ATOM 4317 O O . SER B 1 171 ? -15.734 35.5 18.297 1 95.94 171 SER B O 1
ATOM 4319 N N . LYS B 1 172 ? -15.32 33.406 17.641 1 93.25 172 LYS B N 1
ATOM 4320 C CA . LYS B 1 172 ? -16.609 32.906 18.109 1 93.25 172 LYS B CA 1
ATOM 4321 C C . LYS B 1 172 ? -16.562 32.625 19.609 1 93.25 172 LYS B C 1
ATOM 4323 O O . LYS B 1 172 ? -17.594 32.656 20.297 1 93.25 172 LYS B O 1
ATOM 4328 N N . LEU B 1 173 ? -15.422 32.312 20.172 1 92.56 173 LEU B N 1
ATOM 4329 C CA . LEU B 1 173 ? -15.258 32.031 21.578 1 92.56 173 LEU B CA 1
ATOM 4330 C C . LEU B 1 173 ? -15.375 33.281 22.422 1 92.56 173 LEU B C 1
ATOM 4332 O O . LEU B 1 173 ? -15.789 33.25 23.578 1 92.56 173 LEU B O 1
ATOM 4336 N N . ASN B 1 174 ? -14.898 34.375 21.875 1 94.06 174 ASN B N 1
ATOM 4337 C CA . ASN B 1 174 ? -14.922 35.688 22.516 1 94.06 174 ASN B CA 1
ATOM 4338 C C . ASN B 1 174 ? -15.352 36.781 21.547 1 94.06 174 ASN B C 1
ATOM 4340 O O . ASN B 1 174 ? -14.547 37.25 20.734 1 94.06 174 ASN B O 1
ATOM 4344 N N . LYS B 1 175 ? -16.484 37.312 21.719 1 91.81 175 LYS B N 1
ATOM 4345 C CA . LYS B 1 175 ? -17.094 38.281 20.781 1 91.81 175 LYS B CA 1
ATOM 4346 C C . LYS B 1 175 ? -16.359 39.625 20.844 1 91.81 175 LYS B C 1
ATOM 4348 O O . LYS B 1 175 ? -16.469 40.406 19.922 1 91.81 175 LYS B O 1
ATOM 4353 N N . ASN B 1 176 ? -15.664 39.812 21.891 1 94.62 176 ASN B N 1
ATOM 4354 C CA . ASN B 1 176 ? -14.953 41.062 22.047 1 94.62 176 ASN B CA 1
ATOM 4355 C C . ASN B 1 176 ? -13.523 40.969 21.516 1 94.62 176 ASN B C 1
ATOM 4357 O O . ASN B 1 176 ? -12.789 41.969 21.516 1 94.62 176 ASN B O 1
ATOM 4361 N N . LEU B 1 177 ? -13.172 39.812 21.109 1 97.06 177 LEU B N 1
ATOM 4362 C CA . LEU B 1 177 ? -11.828 39.594 20.594 1 97.06 177 LEU B CA 1
ATOM 4363 C C . LEU B 1 177 ? -11.719 40.031 19.141 1 97.06 177 LEU B C 1
ATOM 4365 O O . LEU B 1 177 ? -12.445 39.5 18.281 1 97.06 177 LEU B O 1
ATOM 4369 N N . LYS B 1 178 ? -10.922 41.031 18.875 1 98.12 178 LYS B N 1
ATOM 4370 C CA . LYS B 1 178 ? -10.602 41.375 17.484 1 98.12 178 LYS B CA 1
ATOM 4371 C C . LYS B 1 178 ? -9.508 40.469 16.938 1 98.12 178 LYS B C 1
ATOM 4373 O O . LYS B 1 178 ? -8.391 40.438 17.453 1 98.12 178 LYS B O 1
ATOM 4378 N N . CYS B 1 179 ? -9.805 39.719 15.914 1 98.38 179 CYS B N 1
ATOM 4379 C CA . CYS B 1 179 ? -8.859 38.781 15.344 1 98.38 179 CYS B CA 1
ATOM 4380 C C . CYS B 1 179 ? -8.281 39.281 14.031 1 98.38 179 CYS B C 1
ATOM 4382 O O . CYS B 1 179 ? -8.977 39.969 13.266 1 98.38 179 CYS B O 1
ATOM 4384 N N . TYR B 1 180 ? -7.023 39.031 13.844 1 98.69 180 TYR B N 1
ATOM 4385 C CA . TYR B 1 180 ? -6.32 39.344 12.609 1 98.69 180 TYR B CA 1
ATOM 4386 C C . TYR B 1 180 ? -5.73 38.094 11.984 1 98.69 180 TYR B C 1
ATOM 4388 O O . TYR B 1 180 ? -5.207 37.219 12.688 1 98.69 180 TYR B O 1
ATOM 4396 N N . VAL B 1 181 ? -5.898 37.938 10.703 1 98.69 181 VAL B N 1
ATOM 4397 C CA . VAL B 1 181 ? -5.203 36.906 9.953 1 98.69 181 VAL B CA 1
ATOM 4398 C C . VAL B 1 181 ? -4.164 37.531 9.031 1 98.69 181 VAL B C 1
ATOM 4400 O O . VAL B 1 181 ? -4.508 38.375 8.18 1 98.69 181 VAL B O 1
ATOM 4403 N N . PHE B 1 182 ? -2.934 37.188 9.258 1 98.69 182 PHE B N 1
ATOM 4404 C CA . PHE B 1 182 ? -1.828 37.688 8.461 1 98.69 182 PHE B CA 1
ATOM 4405 C C . PHE B 1 182 ? -1.293 36.625 7.523 1 98.69 182 PHE B C 1
ATOM 4407 O O . PHE B 1 182 ? -0.909 35.531 7.969 1 98.69 182 PHE B O 1
ATOM 4414 N N . ASP B 1 183 ? -1.23 36.844 6.27 1 97.19 183 ASP B N 1
ATOM 4415 C CA . ASP B 1 183 ? -0.636 35.938 5.301 1 97.19 183 ASP B CA 1
ATOM 4416 C C . ASP B 1 183 ? -0.293 36.656 4 1 97.19 183 ASP B C 1
ATOM 4418 O O . ASP B 1 183 ? -0.485 37.875 3.889 1 97.19 183 ASP B O 1
ATOM 4422 N N . LEU B 1 184 ? 0.249 36 3.08 1 95.06 184 LEU B N 1
ATOM 4423 C CA . LEU B 1 184 ? 0.556 36.531 1.761 1 95.06 184 LEU B CA 1
ATOM 4424 C C . LEU B 1 184 ? -0.711 37 1.063 1 95.06 184 LEU B C 1
ATOM 4426 O O . LEU B 1 184 ? -1.792 36.469 1.276 1 95.06 184 LEU B O 1
ATOM 4430 N N . PRO B 1 185 ? -0.556 38 0.227 1 95.12 185 PRO B N 1
ATOM 4431 C CA . PRO B 1 185 ? -1.715 38.594 -0.44 1 95.12 185 PRO B CA 1
ATOM 4432 C C . PRO B 1 185 ? -2.568 37.562 -1.176 1 95.12 185 PRO B C 1
ATOM 4434 O O . PRO B 1 185 ? -3.797 37.594 -1.072 1 95.12 185 PRO B O 1
ATOM 4437 N N . GLU B 1 186 ? -1.971 36.656 -1.899 1 93 186 GLU B N 1
ATOM 4438 C CA . GLU B 1 186 ? -2.727 35.688 -2.66 1 93 186 GLU B CA 1
ATOM 4439 C C . GLU B 1 186 ? -3.463 34.719 -1.734 1 93 186 GLU B C 1
ATOM 4441 O O . GLU B 1 186 ? -4.539 34.219 -2.076 1 93 186 GLU B O 1
ATOM 4446 N N . VAL B 1 187 ? -2.93 34.438 -0.562 1 94.44 187 VAL B N 1
ATOM 4447 C CA . VAL B 1 187 ? -3.533 33.562 0.422 1 94.44 187 VAL B CA 1
ATOM 4448 C C . VAL B 1 187 ? -4.719 34.25 1.09 1 94.44 187 VAL B C 1
ATOM 4450 O O . VAL B 1 187 ? -5.758 33.625 1.321 1 94.44 187 VAL B O 1
ATOM 4453 N N . ILE B 1 188 ? -4.586 35.469 1.338 1 96.5 188 ILE B N 1
ATOM 4454 C CA . ILE B 1 188 ? -5.602 36.281 2.029 1 96.5 188 ILE B CA 1
ATOM 4455 C C . ILE B 1 188 ? -6.887 36.281 1.207 1 96.5 188 ILE B C 1
ATOM 4457 O O . ILE B 1 188 ? -7.988 36.281 1.764 1 96.5 188 ILE B O 1
ATOM 4461 N N . GLU B 1 189 ? -6.77 36.312 -0.096 1 95.31 189 GLU B N 1
ATOM 4462 C CA . GLU B 1 189 ? -7.945 36.25 -0.957 1 95.31 189 GLU B CA 1
ATOM 4463 C C . GLU B 1 189 ? -8.758 35 -0.715 1 95.31 189 GLU B C 1
ATOM 4465 O O . GLU B 1 189 ? -9.984 35.031 -0.753 1 95.31 189 GLU B O 1
ATOM 4470 N N . GLU B 1 190 ? -8.039 33.906 -0.463 1 94.31 190 GLU B N 1
ATOM 4471 C CA . GLU B 1 190 ? -8.711 32.625 -0.141 1 94.31 190 GLU B CA 1
ATOM 4472 C C . GLU B 1 190 ? -9.258 32.656 1.282 1 94.31 190 GLU B C 1
ATOM 4474 O O . GLU B 1 190 ? -10.328 32.094 1.547 1 94.31 190 GLU B O 1
ATOM 4479 N N . THR B 1 191 ? -8.562 33.281 2.209 1 96.69 191 THR B N 1
ATOM 4480 C CA . THR B 1 191 ? -8.992 33.406 3.598 1 96.69 191 THR B CA 1
ATOM 4481 C C . THR B 1 191 ? -10.344 34.094 3.68 1 96.69 191 THR B C 1
ATOM 4483 O O . THR B 1 191 ? -11.211 33.688 4.453 1 96.69 191 THR B O 1
ATOM 4486 N N . ARG B 1 192 ? -10.508 35.094 2.857 1 96.75 192 ARG B N 1
ATOM 4487 C CA . ARG B 1 192 ? -11.742 35.875 2.828 1 96.75 192 ARG B CA 1
ATOM 4488 C C . ARG B 1 192 ? -12.945 34.969 2.523 1 96.75 192 ARG B C 1
ATOM 4490 O O . ARG B 1 192 ? -14.016 35.156 3.102 1 96.75 192 ARG B O 1
ATOM 4497 N N . LYS B 1 193 ? -12.742 34.094 1.652 1 95.06 193 LYS B N 1
ATOM 4498 C CA . LYS B 1 193 ? -13.828 33.188 1.275 1 95.06 193 LYS B CA 1
ATOM 4499 C C . LYS B 1 193 ? -14.312 32.375 2.475 1 95.06 193 LYS B C 1
ATOM 4501 O O . LYS B 1 193 ? -15.508 32.125 2.617 1 95.06 193 LYS B O 1
ATOM 4506 N N . TYR B 1 194 ? -13.406 31.953 3.305 1 95.5 194 TYR B N 1
ATOM 4507 C CA . TYR B 1 194 ? -13.773 31.188 4.488 1 95.5 194 TYR B CA 1
ATOM 4508 C C . TYR B 1 194 ? -14.469 32.062 5.516 1 95.5 194 TYR B C 1
ATOM 4510 O O . TYR B 1 194 ? -15.43 31.641 6.16 1 95.5 194 TYR B O 1
ATOM 4518 N N . ILE B 1 195 ? -14.016 33.281 5.68 1 96.62 195 ILE B N 1
ATOM 4519 C CA . ILE B 1 195 ? -14.633 34.219 6.602 1 96.62 195 ILE B CA 1
ATOM 4520 C C . ILE B 1 195 ? -16.078 34.5 6.191 1 96.62 195 ILE B C 1
ATOM 4522 O O . ILE B 1 195 ? -16.984 34.5 7.035 1 96.62 195 ILE B O 1
ATOM 4526 N N . GLU B 1 196 ? -16.25 34.656 4.875 1 96.31 196 GLU B N 1
ATOM 4527 C CA . GLU B 1 196 ? -17.594 34.875 4.34 1 96.31 196 GLU B CA 1
ATOM 4528 C C . GLU B 1 196 ? -18.453 33.625 4.52 1 96.31 196 GLU B C 1
ATOM 4530 O O . GLU B 1 196 ? -19.609 33.719 4.953 1 96.31 196 GLU B O 1
ATOM 4535 N N . LYS B 1 197 ? -17.891 32.5 4.223 1 93.25 197 LYS B N 1
ATOM 4536 C CA . LYS B 1 197 ? -18.609 31.234 4.297 1 93.25 197 LYS B CA 1
ATOM 4537 C C . LYS B 1 197 ? -19.141 30.984 5.707 1 93.25 197 LYS B C 1
ATOM 4539 O O . LYS B 1 197 ? -20.266 30.516 5.875 1 93.25 197 LYS B O 1
ATOM 4544 N N . TYR B 1 198 ? -18.359 31.344 6.695 1 93.25 198 TYR B N 1
ATOM 4545 C CA . TYR B 1 198 ? -18.734 31.031 8.062 1 93.25 198 TYR B CA 1
ATOM 4546 C C . TYR B 1 198 ? -19.312 32.25 8.773 1 93.25 198 TYR B C 1
ATOM 4548 O O . TYR B 1 198 ? -19.547 32.219 9.984 1 93.25 198 TYR B O 1
ATOM 4556 N N . LYS B 1 199 ? -19.453 33.344 8.07 1 94 199 LYS B N 1
ATOM 4557 C CA . LYS B 1 199 ? -20.062 34.594 8.539 1 94 199 LYS B CA 1
ATOM 4558 C C . LYS B 1 199 ? -19.391 35.094 9.82 1 94 199 LYS B C 1
ATOM 4560 O O . LYS B 1 199 ? -20.062 35.406 10.797 1 94 199 LYS B O 1
ATOM 4565 N N . ALA B 1 200 ? -18.094 34.938 9.789 1 93.06 200 ALA B N 1
ATOM 4566 C CA . ALA B 1 200 ? -17.328 35.344 10.969 1 93.06 200 ALA B CA 1
ATOM 4567 C C . ALA B 1 200 ? -17.234 36.875 11.039 1 93.06 200 ALA B C 1
ATOM 4569 O O . ALA B 1 200 ? -17.094 37.531 10.016 1 93.06 200 ALA B O 1
ATOM 4570 N N . LYS B 1 201 ? -17.359 37.25 12.266 1 91.25 201 LYS B N 1
ATOM 4571 C CA . LYS B 1 201 ? -17.266 38.688 12.523 1 91.25 201 LYS B CA 1
ATOM 4572 C C . LYS B 1 201 ? -15.977 39.031 13.273 1 91.25 201 LYS B C 1
ATOM 4574 O O . LYS B 1 201 ? -15.242 38.125 13.688 1 91.25 201 LYS B O 1
ATOM 4579 N N . ASN B 1 202 ? -15.57 40.25 13.297 1 93.62 202 ASN B N 1
ATOM 4580 C CA . ASN B 1 202 ? -14.453 40.781 14.078 1 93.62 202 ASN B CA 1
ATOM 4581 C C . ASN B 1 202 ? -13.117 40.219 13.586 1 93.62 202 ASN B C 1
ATOM 4583 O O . ASN B 1 202 ? -12.25 39.875 14.391 1 93.62 202 ASN B O 1
ATOM 4587 N N . ILE B 1 203 ? -13.016 39.875 12.344 1 97.69 203 ILE B N 1
ATOM 4588 C CA . ILE B 1 203 ? -11.766 39.375 11.766 1 97.69 203 ILE B CA 1
ATOM 4589 C C . ILE B 1 203 ? -11.273 40.375 10.711 1 97.69 203 ILE B C 1
ATOM 4591 O O . ILE B 1 203 ? -12.016 40.75 9.812 1 97.69 203 ILE B O 1
ATOM 4595 N N . GLU B 1 204 ? -10.141 40.844 10.82 1 97.88 204 GLU B N 1
ATOM 4596 C CA . GLU B 1 204 ? -9.469 41.688 9.844 1 97.88 204 GLU B CA 1
ATOM 4597 C C . GLU B 1 204 ? -8.328 40.938 9.156 1 97.88 204 GLU B C 1
ATOM 4599 O O . GLU B 1 204 ? -7.668 40.094 9.773 1 97.88 204 GLU B O 1
ATOM 4604 N N . LEU B 1 205 ? -8.117 41.25 7.906 1 98.19 205 LEU B N 1
ATOM 4605 C CA . LEU B 1 205 ? -7.09 40.594 7.109 1 98.19 205 LEU B CA 1
ATOM 4606 C C . LEU B 1 205 ? -5.902 41.531 6.879 1 98.19 205 LEU B C 1
ATOM 4608 O O . LEU B 1 205 ? -6.078 42.719 6.59 1 98.19 205 LEU B O 1
ATOM 4612 N N . ILE B 1 206 ? -4.77 41 7.086 1 98.31 206 ILE B N 1
ATOM 4613 C CA . ILE B 1 206 ? -3.537 41.75 6.852 1 98.31 206 ILE B CA 1
ATOM 4614 C C . ILE B 1 206 ? -2.717 41.062 5.77 1 98.31 206 ILE B C 1
ATOM 4616 O O . ILE B 1 206 ? -2.273 39.906 5.949 1 98.31 206 ILE B O 1
ATOM 4620 N N . LYS B 1 207 ? -2.51 41.75 4.625 1 97.81 207 LYS B N 1
ATOM 4621 C CA . LYS B 1 207 ? -1.659 41.219 3.557 1 97.81 207 LYS B CA 1
ATOM 4622 C C . LYS B 1 207 ? -0.191 41.562 3.818 1 97.81 207 LYS B C 1
ATOM 4624 O O . LYS B 1 207 ? 0.159 42.688 4.094 1 97.81 207 LYS B O 1
ATOM 4629 N N . GLY B 1 208 ? 0.62 40.438 3.789 1 97 208 GLY B N 1
ATOM 4630 C CA . GLY B 1 208 ? 2.037 40.719 3.941 1 97 208 GLY B CA 1
ATOM 4631 C C . GLY B 1 208 ? 2.902 39.469 3.951 1 97 208 GLY B C 1
ATOM 4632 O O . GLY B 1 208 ? 2.389 38.344 3.92 1 97 208 GLY B O 1
ATOM 4633 N N . ASN B 1 209 ? 4.145 39.688 3.877 1 96.25 209 ASN B N 1
ATOM 4634 C CA . ASN B 1 209 ? 5.211 38.719 4.051 1 96.25 209 ASN B CA 1
ATOM 4635 C C . ASN B 1 209 ? 5.926 38.906 5.387 1 96.25 209 ASN B C 1
ATOM 4637 O O . ASN B 1 209 ? 6.66 39.875 5.578 1 96.25 209 ASN B O 1
ATOM 4641 N N . PHE B 1 210 ? 5.812 37.938 6.254 1 96.31 210 PHE B N 1
ATOM 4642 C CA . PHE B 1 210 ? 6.273 38.125 7.621 1 96.31 210 PHE B CA 1
ATOM 4643 C C . PHE B 1 210 ? 7.793 38.219 7.672 1 96.31 210 PHE B C 1
ATOM 4645 O O . PHE B 1 210 ? 8.359 38.656 8.68 1 96.31 210 PHE B O 1
ATOM 4652 N N . TRP B 1 211 ? 8.477 37.844 6.609 1 94.94 211 TRP B N 1
ATOM 4653 C CA . TRP B 1 211 ? 9.93 38 6.566 1 94.94 211 TRP B CA 1
ATOM 4654 C C . TRP B 1 211 ? 10.305 39.469 6.371 1 94.94 211 TRP B C 1
ATOM 4656 O O . TRP B 1 211 ? 11.391 39.906 6.77 1 94.94 211 TRP B O 1
ATOM 4666 N N . LYS B 1 212 ? 9.406 40.25 5.781 1 96.06 212 LYS B N 1
ATOM 4667 C CA . LYS B 1 212 ? 9.758 41.594 5.344 1 96.06 212 LYS B CA 1
ATOM 4668 C C . LYS B 1 212 ? 8.844 42.625 5.988 1 96.06 212 LYS B C 1
ATOM 4670 O O . LYS B 1 212 ? 9.273 43.75 6.246 1 96.06 212 LYS B O 1
ATOM 4675 N N . ASP B 1 213 ? 7.648 42.25 6.18 1 97.88 213 ASP B N 1
ATOM 4676 C CA . ASP B 1 213 ? 6.641 43.219 6.605 1 97.88 213 ASP B CA 1
ATOM 4677 C C . ASP B 1 213 ? 6.398 43.125 8.109 1 97.88 213 ASP B C 1
ATOM 4679 O O . ASP B 1 213 ? 6.699 42.125 8.734 1 97.88 213 ASP B O 1
ATOM 4683 N N . SER B 1 214 ? 5.887 44.219 8.68 1 97.94 214 SER B N 1
ATOM 4684 C CA . SER B 1 214 ? 5.457 44.219 10.07 1 97.94 214 SER B CA 1
ATOM 4685 C C . SER B 1 214 ? 4.215 43.344 10.258 1 97.94 214 SER B C 1
ATOM 4687 O O . SER B 1 214 ? 3.328 43.312 9.398 1 97.94 214 SER B O 1
ATOM 4689 N N . ILE B 1 215 ? 4.141 42.688 11.414 1 98.38 215 ILE B N 1
ATOM 4690 C CA . ILE B 1 215 ? 2.982 41.844 11.672 1 98.38 215 ILE B CA 1
ATOM 4691 C C . ILE B 1 215 ? 2.033 42.531 12.641 1 98.38 215 ILE B C 1
ATOM 4693 O O . ILE B 1 215 ? 1.05 41.938 13.094 1 98.38 215 ILE B O 1
ATOM 4697 N N . GLY B 1 216 ? 2.348 43.781 12.938 1 97.88 216 GLY B N 1
ATOM 4698 C CA . GLY B 1 216 ? 1.554 44.5 13.906 1 97.88 216 GLY B CA 1
ATOM 4699 C C . GLY B 1 216 ? 2.072 44.375 15.328 1 97.88 216 GLY B C 1
ATOM 4700 O O . GLY B 1 216 ? 3.211 43.938 15.539 1 97.88 216 GLY B O 1
ATOM 4701 N N . GLU B 1 217 ? 1.236 44.875 16.344 1 98.06 217 GLU B N 1
ATOM 4702 C CA . GLU B 1 217 ? 1.674 44.875 17.734 1 98.06 217 GLU B CA 1
ATOM 4703 C C . GLU B 1 217 ? 0.484 44.812 18.688 1 98.06 217 GLU B C 1
ATOM 4705 O O . GLU B 1 217 ? -0.669 44.844 18.25 1 98.06 217 GLU B O 1
ATOM 4710 N N . ASN B 1 218 ? 0.849 44.625 19.938 1 98.44 218 ASN B N 1
ATOM 4711 C CA . ASN B 1 218 ? -0.099 44.688 21.047 1 98.44 218 ASN B CA 1
ATOM 4712 C C . ASN B 1 218 ? -1.124 43.562 20.969 1 98.44 218 ASN B C 1
ATOM 4714 O O . ASN B 1 218 ? -2.32 43.781 21.156 1 98.44 218 ASN B O 1
ATOM 4718 N N . TYR B 1 219 ? -0.666 42.406 20.625 1 98.81 219 TYR B N 1
ATOM 4719 C CA . TYR B 1 219 ? -1.537 41.25 20.625 1 98.81 219 TYR B CA 1
ATOM 4720 C C . TYR B 1 219 ? -1.577 40.594 22 1 98.81 219 TYR B C 1
ATOM 4722 O O . TYR B 1 219 ? -0.573 40.562 22.719 1 98.81 219 TYR B O 1
ATOM 4730 N N . ASP B 1 220 ? -2.713 40.031 22.391 1 98.75 220 ASP B N 1
ATOM 4731 C CA . ASP B 1 220 ? -2.85 39.219 23.609 1 98.75 220 ASP B CA 1
ATOM 4732 C C . ASP B 1 220 ? -2.611 37.75 23.312 1 98.75 220 ASP B C 1
ATOM 4734 O O . ASP B 1 220 ? -2.217 37 24.203 1 98.75 220 ASP B O 1
ATOM 4738 N N . ILE B 1 221 ? -2.9 37.344 22.141 1 98.75 221 ILE B N 1
ATOM 4739 C CA . ILE B 1 221 ? -2.684 36 21.688 1 98.75 221 ILE B CA 1
ATOM 4740 C C . ILE B 1 221 ? -2.135 36 20.266 1 98.75 221 ILE B C 1
ATOM 4742 O O . ILE B 1 221 ? -2.654 36.688 19.391 1 98.75 221 ILE B O 1
ATOM 4746 N N . ILE B 1 222 ? -1.109 35.312 20.016 1 98.88 222 ILE B N 1
ATOM 4747 C CA . ILE B 1 222 ? -0.647 35 18.656 1 98.88 222 ILE B CA 1
ATOM 4748 C C . ILE B 1 222 ? -0.666 33.5 18.422 1 98.88 222 ILE B C 1
ATOM 4750 O O . ILE B 1 222 ? -0.066 32.75 19.188 1 98.88 222 ILE B O 1
ATOM 4754 N N . PHE B 1 223 ? -1.4 33.062 17.453 1 98.62 223 PHE B N 1
ATOM 4755 C CA . PHE B 1 223 ? -1.502 31.688 17.016 1 98.62 223 PHE B CA 1
ATOM 4756 C C . PHE B 1 223 ? -0.733 31.469 15.719 1 98.62 223 PHE B C 1
ATOM 4758 O O . PHE B 1 223 ? -0.768 32.312 14.82 1 98.62 223 PHE B O 1
ATOM 4765 N N . SER B 1 224 ? 0.026 30.453 15.641 1 97.81 224 SER B N 1
ATOM 4766 C CA . SER B 1 224 ? 0.848 30.109 14.484 1 97.81 224 SER B CA 1
ATOM 4767 C C . SER B 1 224 ? 0.831 28.594 14.242 1 97.81 224 SER B C 1
ATOM 4769 O O . SER B 1 224 ? 1.031 27.812 15.164 1 97.81 224 SER B O 1
ATOM 4771 N N . SER B 1 225 ? 0.566 28.203 12.977 1 96.62 225 SER B N 1
ATOM 4772 C CA . SER B 1 225 ? 0.477 26.766 12.734 1 96.62 225 SER B CA 1
ATOM 4773 C C . SER B 1 225 ? 1.021 26.406 11.359 1 96.62 225 SER B C 1
ATOM 4775 O O . SER B 1 225 ? 0.539 26.906 10.344 1 96.62 225 SER B O 1
ATOM 4777 N N . TYR B 1 226 ? 1.975 25.547 11.281 1 94.38 226 TYR B N 1
ATOM 4778 C CA . TYR B 1 226 ? 2.479 24.828 10.117 1 94.38 226 TYR B CA 1
ATOM 4779 C C . TYR B 1 226 ? 2.848 25.797 9 1 94.38 226 TYR B C 1
ATOM 4781 O O . TYR B 1 226 ? 2.375 25.656 7.867 1 94.38 226 TYR B O 1
ATOM 4789 N N . HIS B 1 227 ? 3.662 26.688 9.203 1 93 227 HIS B N 1
ATOM 4790 C CA . HIS B 1 227 ? 4.207 27.578 8.188 1 93 227 HIS B CA 1
ATOM 4791 C C . HIS B 1 227 ? 5.723 27.703 8.312 1 93 227 HIS B C 1
ATOM 4793 O O . HIS B 1 227 ? 6.285 27.391 9.367 1 93 227 HIS B O 1
ATOM 4799 N N . PRO B 1 228 ? 6.414 28.141 7.305 1 93 228 PRO B N 1
ATOM 4800 C CA . PRO B 1 228 ? 7.875 28.094 7.238 1 93 228 PRO B CA 1
ATOM 4801 C C . PRO B 1 228 ? 8.539 28.984 8.281 1 93 228 PRO B C 1
ATOM 4803 O O . PRO B 1 228 ? 9.734 28.859 8.547 1 93 228 PRO B O 1
ATOM 4806 N N . GLY B 1 229 ? 7.891 29.828 8.984 1 95.06 229 GLY B N 1
ATOM 4807 C CA . GLY B 1 229 ? 8.492 30.734 9.938 1 95.06 229 GLY B CA 1
ATOM 4808 C C . GLY B 1 229 ? 8.328 30.297 11.383 1 95.06 229 GLY B C 1
ATOM 4809 O O . GLY B 1 229 ? 8.961 30.844 12.281 1 95.06 229 GLY B O 1
ATOM 4810 N N . GLY B 1 230 ? 7.602 29.281 11.617 1 96.62 230 GLY B N 1
ATOM 4811 C CA . GLY B 1 230 ? 7.152 28.922 12.961 1 96.62 230 GLY B CA 1
ATOM 4812 C C . GLY B 1 230 ? 8.273 28.469 13.867 1 96.62 230 GLY B C 1
ATOM 4813 O O . GLY B 1 230 ? 8.141 28.484 15.094 1 96.62 230 GLY B O 1
ATOM 4814 N N . LYS B 1 231 ? 9.398 28.062 13.297 1 97.81 231 LYS B N 1
ATOM 4815 C CA . LYS B 1 231 ? 10.523 27.562 14.078 1 97.81 231 LYS B CA 1
ATOM 4816 C C . LYS B 1 231 ? 11.758 28.438 13.891 1 97.81 231 LYS B C 1
ATOM 4818 O O . LYS B 1 231 ? 12.852 28.094 14.344 1 97.81 231 LYS B O 1
ATOM 4823 N N . ASN B 1 232 ? 11.57 29.516 13.211 1 97.88 232 ASN B N 1
ATOM 4824 C CA . ASN B 1 232 ? 12.68 30.406 12.891 1 97.88 232 ASN B CA 1
ATOM 4825 C C . ASN B 1 232 ? 12.891 31.453 13.977 1 97.88 232 ASN B C 1
ATOM 4827 O O . ASN B 1 232 ? 11.953 32.156 14.367 1 97.88 232 ASN B O 1
ATOM 4831 N N . PRO B 1 233 ? 14.125 31.656 14.391 1 98.25 233 PRO B N 1
ATOM 4832 C CA . PRO B 1 233 ? 14.383 32.594 15.5 1 98.25 233 PRO B CA 1
ATOM 4833 C C . PRO B 1 233 ? 13.992 34.031 15.172 1 98.25 233 PRO B C 1
ATOM 4835 O O . PRO B 1 233 ? 13.539 34.75 16.047 1 98.25 233 PRO B O 1
ATOM 4838 N N . GLU B 1 234 ? 14.172 34.438 13.969 1 97.75 234 GLU B N 1
ATOM 4839 C CA . GLU B 1 234 ? 13.828 35.812 13.586 1 97.75 234 GLU B CA 1
ATOM 4840 C C . GLU B 1 234 ? 12.32 36.062 13.711 1 97.75 234 GLU B C 1
ATOM 4842 O O . GLU B 1 234 ? 11.898 37.094 14.203 1 97.75 234 GLU B O 1
ATOM 4847 N N . ILE B 1 235 ? 11.578 35.125 13.266 1 98.25 235 ILE B N 1
ATOM 4848 C CA . ILE B 1 235 ? 10.133 35.25 13.297 1 98.25 235 ILE B CA 1
ATOM 4849 C C . ILE B 1 235 ? 9.641 35.156 14.742 1 98.25 235 ILE B C 1
ATOM 4851 O O . ILE B 1 235 ? 8.711 35.844 15.141 1 98.25 235 ILE B O 1
ATOM 4855 N N . ILE B 1 236 ? 10.25 34.25 15.516 1 98.56 236 ILE B N 1
ATOM 4856 C CA . ILE B 1 236 ? 9.883 34.094 16.922 1 98.56 236 ILE B CA 1
ATOM 4857 C C . ILE B 1 236 ? 10.141 35.406 17.656 1 98.56 236 ILE B C 1
ATOM 4859 O O . ILE B 1 236 ? 9.336 35.812 18.5 1 98.56 236 ILE B O 1
ATOM 4863 N N . ARG B 1 237 ? 11.25 36.062 17.375 1 98.44 237 ARG B N 1
ATOM 4864 C CA . ARG B 1 237 ? 11.539 37.344 17.969 1 98.44 237 ARG B CA 1
ATOM 4865 C C . ARG B 1 237 ? 10.477 38.375 17.594 1 98.44 237 ARG B C 1
ATOM 4867 O O . ARG B 1 237 ? 10.039 39.156 18.438 1 98.44 237 ARG B O 1
ATOM 4874 N N . LYS B 1 238 ? 10.062 38.375 16.359 1 98.5 238 LYS B N 1
ATOM 4875 C CA . LYS B 1 238 ? 9 39.281 15.898 1 98.5 238 LYS B CA 1
ATOM 4876 C C . LYS B 1 238 ? 7.711 39.031 16.672 1 98.5 238 LYS B C 1
ATOM 4878 O O . LYS B 1 238 ? 7.012 39.969 17.031 1 98.5 238 LYS B O 1
ATOM 4883 N N . VAL B 1 239 ? 7.391 37.75 16.875 1 98.75 239 VAL B N 1
ATOM 4884 C CA . VAL B 1 239 ? 6.211 37.375 17.641 1 98.75 239 VAL B CA 1
ATOM 4885 C C . VAL B 1 239 ? 6.328 37.875 19.078 1 98.75 239 VAL B C 1
ATOM 4887 O O . VAL B 1 239 ? 5.379 38.469 19.609 1 98.75 239 VAL B O 1
ATOM 4890 N N . TYR B 1 240 ? 7.504 37.688 19.656 1 98.75 240 TYR B N 1
ATOM 4891 C CA . TYR B 1 240 ? 7.762 38.156 21.016 1 98.75 240 TYR B CA 1
ATOM 4892 C C . TYR B 1 240 ? 7.543 39.656 21.125 1 98.75 240 TYR B C 1
ATOM 4894 O O . TYR B 1 240 ? 6.859 40.125 22.047 1 98.75 240 TYR B O 1
ATOM 4902 N N . ASP B 1 241 ? 8.07 40.406 20.188 1 98.62 241 ASP B N 1
ATOM 4903 C CA . ASP B 1 241 ? 7.988 41.844 20.203 1 98.62 241 ASP B CA 1
ATOM 4904 C C . ASP B 1 241 ? 6.547 42.312 20.031 1 98.62 241 ASP B C 1
ATOM 4906 O O . ASP B 1 241 ? 6.164 43.375 20.562 1 98.62 241 ASP B O 1
ATOM 4910 N N . ALA B 1 242 ? 5.785 41.594 19.328 1 98.75 242 ALA B N 1
ATOM 4911 C CA . ALA B 1 242 ? 4.426 41.969 18.984 1 98.75 242 ALA B CA 1
ATOM 4912 C C . ALA B 1 242 ? 3.451 41.625 20.109 1 98.75 242 ALA B C 1
ATOM 4914 O O . ALA B 1 242 ? 2.336 42.156 20.156 1 98.75 242 ALA B O 1
ATOM 4915 N N . LEU B 1 243 ? 3.816 40.75 21.016 1 98.69 243 LEU B N 1
ATOM 4916 C CA . LEU B 1 243 ? 2.947 40.281 22.078 1 98.69 243 LEU B CA 1
ATOM 4917 C C . LEU B 1 243 ? 3.002 41.219 23.281 1 98.69 243 LEU B C 1
ATOM 4919 O O . LEU B 1 243 ? 4.07 41.688 23.641 1 98.69 243 LEU B O 1
ATOM 4923 N N . ASN B 1 244 ? 1.908 41.406 23.891 1 98.62 244 ASN B N 1
ATOM 4924 C CA . ASN B 1 244 ? 1.867 42.062 25.203 1 98.62 244 ASN B CA 1
ATOM 4925 C C . ASN B 1 244 ? 2.469 41.188 26.297 1 98.62 244 ASN B C 1
ATOM 4927 O O . ASN B 1 244 ? 2.471 39.969 26.172 1 98.62 244 ASN B O 1
ATOM 4931 N N . ILE B 1 245 ? 2.973 41.844 27.328 1 98.12 245 ILE B N 1
ATOM 4932 C CA . ILE B 1 245 ? 3.336 41.094 28.516 1 98.12 245 ILE B CA 1
ATOM 4933 C C . ILE B 1 245 ? 2.117 40.312 29.031 1 98.12 245 ILE B C 1
ATOM 4935 O O . ILE B 1 245 ? 1.016 40.875 29.109 1 98.12 245 ILE B O 1
ATOM 4939 N N . GLY B 1 246 ? 2.262 39.031 29.281 1 97.75 246 GLY B N 1
ATOM 4940 C CA . GLY B 1 246 ? 1.156 38.188 29.688 1 97.75 246 GLY B CA 1
ATOM 4941 C C . GLY B 1 246 ? 0.458 37.5 28.531 1 97.75 246 GLY B C 1
ATOM 4942 O O . GLY B 1 246 ? -0.393 36.625 28.719 1 97.75 246 GLY B O 1
ATOM 4943 N N . GLY B 1 247 ? 0.834 37.906 27.344 1 98.31 247 GLY B N 1
ATOM 4944 C CA . GLY B 1 247 ? 0.212 37.375 26.141 1 98.31 247 GLY B CA 1
ATOM 4945 C C . GLY B 1 247 ? 0.608 35.938 25.875 1 98.31 247 GLY B C 1
ATOM 4946 O O . GLY B 1 247 ? 1.655 35.469 26.344 1 98.31 247 GLY B O 1
ATOM 4947 N N . LEU B 1 248 ? -0.212 35.188 25.141 1 98.62 248 LEU B N 1
ATOM 4948 C CA . LEU B 1 248 ? 0.006 33.781 24.828 1 98.62 248 LEU B CA 1
ATOM 4949 C C . LEU B 1 248 ? 0.518 33.625 23.406 1 98.62 248 LEU B C 1
ATOM 4951 O O . LEU B 1 248 ? 0.033 34.281 22.484 1 98.62 248 LEU B O 1
ATOM 4955 N N . PHE B 1 249 ? 1.498 32.875 23.281 1 98.81 249 PHE B N 1
ATOM 4956 C CA . PHE B 1 249 ? 1.961 32.375 21.984 1 98.81 249 PHE B CA 1
ATOM 4957 C C . PHE B 1 249 ? 1.68 30.891 21.828 1 98.81 249 PHE B C 1
ATOM 4959 O O . PHE B 1 249 ? 2.232 30.078 22.547 1 98.81 249 PHE B O 1
ATOM 4966 N N . ILE B 1 250 ? 0.798 30.5 20.938 1 98.75 250 ILE B N 1
ATOM 4967 C CA . ILE B 1 250 ? 0.443 29.109 20.641 1 98.75 250 ILE B CA 1
ATOM 4968 C C . ILE B 1 250 ? 0.998 28.734 19.266 1 98.75 250 ILE B C 1
ATOM 4970 O O . ILE B 1 250 ? 0.549 29.25 18.234 1 98.75 250 ILE B O 1
ATOM 4974 N N . ASN B 1 251 ? 1.921 27.859 19.297 1 98.69 251 ASN B N 1
ATOM 4975 C CA . ASN B 1 251 ? 2.648 27.516 18.078 1 98.69 251 ASN B CA 1
ATOM 4976 C C . ASN B 1 251 ? 2.588 26.016 17.797 1 98.69 251 ASN B C 1
ATOM 4978 O O . ASN B 1 251 ? 3.094 25.219 18.594 1 98.69 251 ASN B O 1
ATOM 4982 N N . LYS B 1 252 ? 1.939 25.578 16.734 1 97.56 252 LYS B N 1
ATOM 4983 C CA . LYS B 1 252 ? 1.844 24.188 16.266 1 97.56 252 LYS B CA 1
ATOM 4984 C C . LYS B 1 252 ? 2.775 23.938 15.078 1 97.56 252 LYS B C 1
ATOM 4986 O O . LYS B 1 252 ? 2.584 24.516 14 1 97.56 252 LYS B O 1
ATOM 4991 N N . GLN B 1 253 ? 3.771 23.141 15.273 1 97.94 253 GLN B N 1
ATOM 4992 C CA . GLN B 1 253 ? 4.77 22.891 14.242 1 97.94 253 GLN B CA 1
ATOM 4993 C C . GLN B 1 253 ? 5.242 21.438 14.273 1 97.94 253 GLN B C 1
ATOM 4995 O O . GLN B 1 253 ? 4.957 20.719 15.227 1 97.94 253 GLN B O 1
ATOM 5000 N N . PHE B 1 254 ? 5.922 21.109 13.227 1 97.25 254 PHE B N 1
ATOM 5001 C CA . PHE B 1 254 ? 6.543 19.797 13.117 1 97.25 254 PHE B CA 1
ATOM 5002 C C . PHE B 1 254 ? 7.957 19.812 13.688 1 97.25 254 PHE B C 1
ATOM 5004 O O . PHE B 1 254 ? 8.805 20.578 13.219 1 97.25 254 PHE B O 1
ATOM 5011 N N . PHE B 1 255 ? 8.25 19.094 14.734 1 96.62 255 PHE B N 1
ATOM 5012 C CA . PHE B 1 255 ? 9.57 18.875 15.32 1 96.62 255 PHE B CA 1
ATOM 5013 C C . PHE B 1 255 ? 9.898 17.375 15.336 1 96.62 255 PHE B C 1
ATOM 5015 O O . PHE B 1 255 ? 9.469 16.656 16.234 1 96.62 255 PHE B O 1
ATOM 5022 N N . TRP B 1 256 ? 10.711 16.969 14.398 1 91.38 256 TRP B N 1
ATOM 5023 C CA . TRP B 1 256 ? 11.016 15.547 14.414 1 91.38 256 TRP B CA 1
ATOM 5024 C C . TRP B 1 256 ? 11.945 15.195 15.578 1 91.38 256 TRP B C 1
ATOM 5026 O O . TRP B 1 256 ? 12.977 15.844 15.766 1 91.38 256 TRP B O 1
ATOM 5036 N N . ASP B 1 257 ? 11.578 14.258 16.297 1 84.12 257 ASP B N 1
ATOM 5037 C CA . ASP B 1 257 ? 12.414 13.773 17.391 1 84.12 257 ASP B CA 1
ATOM 5038 C C . ASP B 1 257 ? 12.328 12.25 17.516 1 84.12 257 ASP B C 1
ATOM 5040 O O . ASP B 1 257 ? 12.688 11.688 18.562 1 84.12 257 ASP B O 1
ATOM 5044 N N . GLY B 1 258 ? 11.859 11.594 16.562 1 84.06 258 GLY B N 1
ATOM 5045 C CA . GLY B 1 258 ? 11.688 10.156 16.625 1 84.06 258 GLY B CA 1
ATOM 5046 C C . GLY B 1 258 ? 12.773 9.398 15.883 1 84.06 258 GLY B C 1
ATOM 5047 O O . GLY B 1 258 ? 13.805 9.969 15.523 1 84.06 258 GLY B O 1
ATOM 5048 N N . GLU B 1 259 ? 12.586 8.141 15.812 1 89.81 259 GLU B N 1
ATOM 5049 C CA . GLU B 1 259 ? 13.5 7.266 15.086 1 89.81 259 GLU B CA 1
ATOM 5050 C C . GLU B 1 259 ? 13.328 7.418 13.578 1 89.81 259 GLU B C 1
ATOM 5052 O O . GLU B 1 259 ? 12.242 7.75 13.102 1 89.81 259 GLU B O 1
ATOM 5057 N N . GLU B 1 260 ? 14.414 7.285 13.008 1 93.75 260 GLU B N 1
ATOM 5058 C CA . GLU B 1 260 ? 14.344 7.23 11.555 1 93.75 260 GLU B CA 1
ATOM 5059 C C . GLU B 1 260 ? 13.977 5.828 11.07 1 93.75 260 GLU B C 1
ATOM 5061 O O . GLU B 1 260 ? 14.734 4.879 11.266 1 93.75 260 GLU B O 1
ATOM 5066 N N . ASP B 1 261 ? 12.82 5.688 10.555 1 96.19 261 ASP B N 1
ATOM 5067 C CA . ASP B 1 261 ? 12.328 4.414 10.031 1 96.19 261 ASP B CA 1
ATOM 5068 C C . ASP B 1 261 ? 11.828 4.566 8.602 1 96.19 261 ASP B C 1
ATOM 5070 O O . ASP B 1 261 ? 12.016 5.609 7.977 1 96.19 261 ASP B O 1
ATOM 5074 N N . LEU B 1 262 ? 11.266 3.561 8.094 1 97 262 LEU B N 1
ATOM 5075 C CA . LEU B 1 262 ? 10.836 3.549 6.703 1 97 262 LEU B CA 1
ATOM 5076 C C . LEU B 1 262 ? 9.828 4.664 6.438 1 97 262 LEU B C 1
ATOM 5078 O O . LEU B 1 262 ? 9.906 5.344 5.41 1 97 262 LEU B O 1
ATOM 5082 N N . GLU B 1 263 ? 8.898 4.746 7.352 1 96.31 263 GLU B N 1
ATOM 5083 C CA . GLU B 1 263 ? 7.895 5.801 7.227 1 96.31 263 GLU B CA 1
ATOM 5084 C C . GLU B 1 263 ? 8.547 7.18 7.172 1 96.31 263 GLU B C 1
ATOM 5086 O O . GLU B 1 263 ? 8.148 8.031 6.371 1 96.31 263 GLU B O 1
ATOM 5091 N N . PHE B 1 264 ? 9.555 7.359 8.055 1 97.06 264 PHE B N 1
ATOM 5092 C CA . PHE B 1 264 ? 10.305 8.609 8.102 1 97.06 264 PHE B CA 1
ATOM 5093 C C . PHE B 1 264 ? 10.977 8.883 6.766 1 97.06 264 PHE B C 1
ATOM 5095 O O . PHE B 1 264 ? 10.875 9.992 6.23 1 97.06 264 PHE B O 1
ATOM 5102 N N . TYR B 1 265 ? 11.602 7.906 6.152 1 98.38 265 TYR B N 1
ATOM 5103 C CA . TYR B 1 265 ? 12.32 8.078 4.895 1 98.38 265 TYR B CA 1
ATOM 5104 C C . TYR B 1 265 ? 11.359 8.375 3.75 1 98.38 265 TYR B C 1
ATOM 5106 O O . TYR B 1 265 ? 11.602 9.273 2.943 1 98.38 265 TYR B O 1
ATOM 5114 N N . VAL B 1 266 ? 10.25 7.648 3.695 1 98 266 VAL B N 1
ATOM 5115 C CA . VAL B 1 266 ? 9.266 7.785 2.625 1 98 266 VAL B CA 1
ATOM 5116 C C . VAL B 1 266 ? 8.648 9.18 2.672 1 98 266 VAL B C 1
ATOM 5118 O O . VAL B 1 266 ? 8.516 9.844 1.639 1 98 266 VAL B O 1
ATOM 5121 N N . ASN B 1 267 ? 8.289 9.641 3.818 1 96.94 267 ASN B N 1
ATOM 5122 C CA . ASN B 1 267 ? 7.684 10.953 3.979 1 96.94 267 ASN B CA 1
ATOM 5123 C C . ASN B 1 267 ? 8.656 12.07 3.602 1 96.94 267 ASN B C 1
ATOM 5125 O O . ASN B 1 267 ? 8.242 13.109 3.074 1 96.94 267 ASN B O 1
ATOM 5129 N N . ASN B 1 268 ? 9.93 11.852 3.898 1 97.62 268 ASN B N 1
ATOM 5130 C CA . ASN B 1 268 ? 10.914 12.875 3.551 1 97.62 268 ASN B CA 1
ATOM 5131 C C . ASN B 1 268 ? 11.164 12.922 2.045 1 97.62 268 ASN B C 1
ATOM 5133 O O . ASN B 1 268 ? 11.406 13.992 1.488 1 97.62 268 ASN B O 1
ATOM 5137 N N . ILE B 1 269 ? 11.078 11.789 1.392 1 97.44 269 ILE B N 1
ATOM 5138 C CA . ILE B 1 269 ? 11.164 11.797 -0.065 1 97.44 269 ILE B CA 1
ATOM 5139 C C . ILE B 1 269 ? 9.984 12.562 -0.646 1 97.44 269 ILE B C 1
ATOM 5141 O O . ILE B 1 269 ? 10.148 13.398 -1.541 1 97.44 269 ILE B O 1
ATOM 5145 N N . ASP B 1 270 ? 8.781 12.289 -0.14 1 95.75 270 ASP B N 1
ATOM 5146 C CA . ASP B 1 270 ? 7.59 13.023 -0.566 1 95.75 270 ASP B CA 1
ATOM 5147 C C . ASP B 1 270 ? 7.77 14.523 -0.389 1 95.75 270 ASP B C 1
ATOM 5149 O O . ASP B 1 270 ? 7.434 15.305 -1.281 1 95.75 270 ASP B O 1
ATOM 5153 N N . TRP B 1 271 ? 8.336 14.922 0.735 1 95 271 TRP B N 1
ATOM 5154 C CA . TRP B 1 271 ? 8.625 16.312 1.069 1 95 271 TRP B CA 1
ATOM 5155 C C . TRP B 1 271 ? 9.594 16.922 0.064 1 95 271 TRP B C 1
ATOM 5157 O O . TRP B 1 271 ? 9.367 18.031 -0.428 1 95 271 TRP B O 1
ATOM 5167 N N . LEU B 1 272 ? 10.57 16.188 -0.327 1 94.94 272 LEU B N 1
ATOM 5168 C CA . LEU B 1 272 ? 11.617 16.688 -1.208 1 94.94 272 LEU B CA 1
ATOM 5169 C C . LEU B 1 272 ? 11.141 16.734 -2.654 1 94.94 272 LEU B C 1
ATOM 5171 O O . LEU B 1 272 ? 11.617 17.562 -3.443 1 94.94 272 LEU B O 1
ATOM 5175 N N . MET B 1 273 ? 10.164 15.938 -2.945 1 93.56 273 MET B N 1
ATOM 5176 C CA . MET B 1 273 ? 9.617 15.922 -4.301 1 93.56 273 MET B CA 1
ATOM 5177 C C . MET B 1 273 ? 8.703 17.109 -4.535 1 93.56 273 MET B C 1
ATOM 5179 O O . MET B 1 273 ? 8.43 17.484 -5.68 1 93.56 273 MET B O 1
ATOM 5183 N N . ARG B 1 274 ? 8.227 17.672 -3.467 1 91.19 274 ARG B N 1
ATOM 5184 C CA . ARG B 1 274 ? 7.418 18.891 -3.566 1 91.19 274 ARG B CA 1
ATOM 5185 C C . ARG B 1 274 ? 8.289 20.141 -3.562 1 91.19 274 ARG B C 1
ATOM 5187 O O . ARG B 1 274 ? 8.516 20.734 -2.512 1 91.19 274 ARG B O 1
ATOM 5194 N N . LYS B 1 275 ? 8.609 20.609 -4.715 1 88.19 275 LYS B N 1
ATOM 5195 C CA . LYS B 1 275 ? 9.609 21.656 -4.879 1 88.19 275 LYS B CA 1
ATOM 5196 C C . LYS B 1 275 ? 8.977 23.047 -4.699 1 88.19 275 LYS B C 1
ATOM 5198 O O . LYS B 1 275 ? 7.793 23.234 -4.977 1 88.19 275 LYS B O 1
ATOM 5203 N N . SER B 1 276 ? 9.688 23.875 -4.137 1 86.31 276 SER B N 1
ATOM 5204 C CA . SER B 1 276 ? 9.305 25.281 -3.967 1 86.31 276 SER B CA 1
ATOM 5205 C C . SER B 1 276 ? 10.469 26.203 -4.273 1 86.31 276 SER B C 1
ATOM 5207 O O . SER B 1 276 ? 11.602 25.953 -3.865 1 86.31 276 SER B O 1
ATOM 5209 N N . ASP B 1 277 ? 10.125 27.234 -5.078 1 79.62 277 ASP B N 1
ATOM 5210 C CA . ASP B 1 277 ? 11.148 28.219 -5.422 1 79.62 277 ASP B CA 1
ATOM 5211 C C . ASP B 1 277 ? 11.305 29.25 -4.316 1 79.62 277 ASP B C 1
ATOM 5213 O O . ASP B 1 277 ? 12.312 29.969 -4.266 1 79.62 277 ASP B O 1
ATOM 5217 N N . ILE B 1 278 ? 10.383 29.266 -3.438 1 79.31 278 ILE B N 1
ATOM 5218 C CA . ILE B 1 278 ? 10.359 30.359 -2.459 1 79.31 278 ILE B CA 1
ATOM 5219 C C . ILE B 1 278 ? 10.797 29.828 -1.096 1 79.31 278 ILE B C 1
ATOM 5221 O O . ILE B 1 278 ? 11.477 30.531 -0.342 1 79.31 278 ILE B O 1
ATOM 5225 N N . LEU B 1 279 ? 10.555 28.594 -0.894 1 86.56 279 LEU B N 1
ATOM 5226 C CA . LEU B 1 279 ? 10.836 28.016 0.42 1 86.56 279 LEU B CA 1
ATOM 5227 C C . LEU B 1 279 ? 12.203 27.344 0.438 1 86.56 279 LEU B C 1
ATOM 5229 O O . LEU B 1 279 ? 12.547 26.594 -0.486 1 86.56 279 LEU B O 1
ATOM 5233 N N . ARG B 1 280 ? 12.969 27.75 1.38 1 89.12 280 ARG B N 1
ATOM 5234 C CA . ARG B 1 280 ? 14.242 27.062 1.586 1 89.12 280 ARG B CA 1
ATOM 5235 C C . ARG B 1 280 ? 14.07 25.812 2.445 1 89.12 280 ARG B C 1
ATOM 5237 O O . ARG B 1 280 ? 14.391 25.828 3.635 1 89.12 280 ARG B O 1
ATOM 5244 N N . LYS B 1 281 ? 13.812 24.719 1.79 1 93.25 281 LYS B N 1
ATOM 5245 C CA . LYS B 1 281 ? 13.453 23.469 2.465 1 93.25 281 LYS B CA 1
ATOM 5246 C C . LYS B 1 281 ? 14.695 22.719 2.953 1 93.25 281 LYS B C 1
ATOM 5248 O O . LYS B 1 281 ? 15.727 22.719 2.279 1 93.25 281 LYS B O 1
ATOM 5253 N N . SER B 1 282 ? 14.578 22.172 4.09 1 93.56 282 SER B N 1
ATOM 5254 C CA . SER B 1 282 ? 15.547 21.188 4.582 1 93.56 282 SER B CA 1
ATOM 5255 C C . SER B 1 282 ? 15.164 19.766 4.16 1 93.56 282 SER B C 1
ATOM 5257 O O . SER B 1 282 ? 14.047 19.531 3.689 1 93.56 282 SER B O 1
ATOM 5259 N N . PRO B 1 283 ? 16.078 18.844 4.254 1 94.19 283 PRO B N 1
ATOM 5260 C CA . PRO B 1 283 ? 15.781 17.469 3.824 1 94.19 283 PRO B CA 1
ATOM 5261 C C . PRO B 1 283 ? 14.797 16.766 4.75 1 94.19 283 PRO B C 1
ATOM 5263 O O . PRO B 1 283 ? 14.266 15.703 4.395 1 94.19 283 PRO B O 1
ATOM 5266 N N . ILE B 1 284 ? 14.531 17.297 5.926 1 95.44 284 ILE B N 1
ATOM 5267 C CA . ILE B 1 284 ? 13.586 16.703 6.863 1 95.44 284 ILE B CA 1
ATOM 5268 C C . ILE B 1 284 ? 12.203 17.328 6.652 1 95.44 284 ILE B C 1
ATOM 5270 O O . ILE B 1 284 ? 12.07 18.547 6.543 1 95.44 284 ILE B O 1
ATOM 5274 N N . ARG B 1 285 ? 11.18 16.516 6.668 1 95.25 285 ARG B N 1
ATOM 5275 C CA . ARG B 1 285 ? 9.805 16.906 6.363 1 95.25 285 ARG B CA 1
ATOM 5276 C C . ARG B 1 285 ? 9.367 18.094 7.211 1 95.25 285 ARG B C 1
ATOM 5278 O O . ARG B 1 285 ? 9.641 18.141 8.414 1 95.25 285 ARG B O 1
ATOM 5285 N N . PHE B 1 286 ? 8.812 19.047 6.574 1 95.12 286 PHE B N 1
ATOM 5286 C CA . PHE B 1 286 ? 8.188 20.234 7.156 1 95.12 286 PHE B CA 1
ATOM 5287 C C . PHE B 1 286 ? 9.219 21.047 7.934 1 95.12 286 PHE B C 1
ATOM 5289 O O . PHE B 1 286 ? 8.891 21.656 8.953 1 95.12 286 PHE B O 1
ATOM 5296 N N . THR B 1 287 ? 10.484 20.984 7.508 1 95.94 287 THR B N 1
ATOM 5297 C CA . THR B 1 287 ? 11.57 21.781 8.086 1 95.94 287 THR B CA 1
ATOM 5298 C C . THR B 1 287 ? 12.211 22.672 7.027 1 95.94 287 THR B C 1
ATOM 5300 O O . THR B 1 287 ? 12.258 22.312 5.852 1 95.94 287 THR B O 1
ATOM 5303 N N . PHE B 1 288 ? 12.734 23.797 7.48 1 96 288 PHE B N 1
ATOM 5304 C CA . PHE B 1 288 ? 13.297 24.797 6.59 1 96 288 PHE B CA 1
ATOM 5305 C C . PHE B 1 288 ? 14.648 25.281 7.105 1 96 288 PHE B C 1
ATOM 5307 O O . PHE B 1 288 ? 15 25.047 8.258 1 96 288 PHE B O 1
ATOM 5314 N N . GLU B 1 289 ? 15.398 25.922 6.16 1 93.5 289 GLU B N 1
ATOM 5315 C CA . GLU B 1 289 ? 16.688 26.484 6.562 1 93.5 289 GLU B CA 1
ATOM 5316 C C . GLU B 1 289 ? 16.516 27.5 7.695 1 93.5 289 GLU B C 1
ATOM 5318 O O . GLU B 1 289 ? 15.641 28.359 7.637 1 93.5 289 GLU B O 1
ATOM 5323 N N . GLY B 1 290 ? 17.281 27.359 8.727 1 94.75 290 GLY B N 1
ATOM 5324 C CA . GLY B 1 290 ? 17.25 28.297 9.828 1 94.75 290 GLY B CA 1
ATOM 5325 C C . GLY B 1 290 ? 16.344 27.859 10.961 1 94.75 290 GLY B C 1
ATOM 5326 O O . GLY B 1 290 ? 16.359 28.438 12.047 1 94.75 290 GLY B O 1
ATOM 5327 N N . ASP B 1 291 ? 15.586 26.766 10.734 1 97.25 291 ASP B N 1
ATOM 5328 C CA . ASP B 1 291 ? 14.68 26.266 11.766 1 97.25 291 ASP B CA 1
ATOM 5329 C C . ASP B 1 291 ? 15.461 25.797 12.992 1 97.25 291 ASP B C 1
ATOM 5331 O O . ASP B 1 291 ? 16.516 25.172 12.859 1 97.25 291 ASP B O 1
ATOM 5335 N N . LEU B 1 292 ? 14.922 26.078 14.078 1 97.31 292 LEU B N 1
ATOM 5336 C CA . LEU B 1 292 ? 15.461 25.547 15.328 1 97.31 292 LEU B CA 1
ATOM 5337 C C . LEU B 1 292 ? 15 24.109 15.562 1 97.31 292 LEU B C 1
ATOM 5339 O O . LEU B 1 292 ? 13.883 23.75 15.203 1 97.31 292 LEU B O 1
ATOM 5343 N N . SER B 1 293 ? 15.938 23.297 16.172 1 95.69 293 SER B N 1
ATOM 5344 C CA . SER B 1 293 ? 15.508 22 16.688 1 95.69 293 SER B CA 1
ATOM 5345 C C . SER B 1 293 ? 14.516 22.172 17.844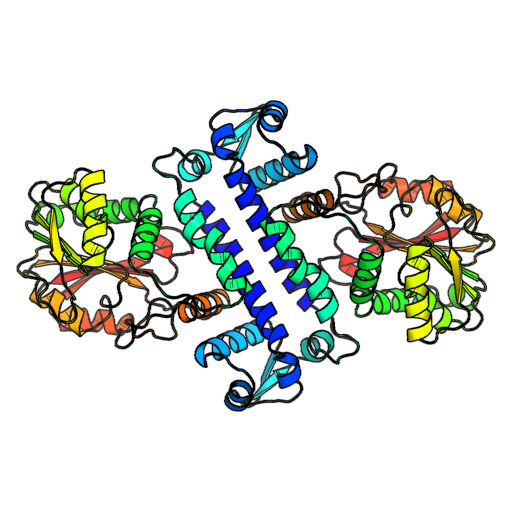 1 95.69 293 SER B C 1
ATOM 5347 O O . SER B 1 293 ? 14.344 23.281 18.359 1 95.69 293 SER B O 1
ATOM 5349 N N . PHE B 1 294 ? 13.93 21.109 18.203 1 96.94 294 PHE B N 1
ATOM 5350 C CA . PHE B 1 294 ? 12.93 21.188 19.266 1 96.94 294 PHE B CA 1
ATOM 5351 C C . PHE B 1 294 ? 13.531 21.75 20.547 1 96.94 294 PHE B C 1
ATOM 5353 O O . PHE B 1 294 ? 12.992 22.703 21.109 1 96.94 294 PHE B O 1
ATOM 5360 N N . ASN B 1 295 ? 14.625 21.188 20.984 1 97.19 295 ASN B N 1
ATOM 5361 C CA . ASN B 1 295 ? 15.266 21.656 22.219 1 97.19 295 ASN B CA 1
ATOM 5362 C C . ASN B 1 295 ? 15.766 23.078 22.094 1 97.19 295 ASN B C 1
ATOM 5364 O O . ASN B 1 295 ? 15.609 23.891 23.016 1 97.19 295 ASN B O 1
ATOM 5368 N N . ASP B 1 296 ? 16.359 23.391 20.984 1 97.75 296 ASP B N 1
ATOM 5369 C CA . ASP B 1 296 ? 16.828 24.75 20.75 1 97.75 296 ASP B CA 1
ATOM 5370 C C . ASP B 1 296 ? 15.672 25.75 20.734 1 97.75 296 ASP B C 1
ATOM 5372 O O . ASP B 1 296 ? 15.82 26.891 21.156 1 97.75 296 ASP B O 1
ATOM 5376 N N . TYR B 1 297 ? 14.586 25.281 20.172 1 98.25 297 TYR B N 1
ATOM 5377 C CA . TYR B 1 297 ? 13.383 26.109 20.109 1 98.25 297 TYR B CA 1
ATOM 5378 C C . TYR B 1 297 ? 12.891 26.469 21.516 1 98.25 297 TYR B C 1
ATOM 5380 O O . TYR B 1 297 ? 12.617 27.641 21.797 1 98.25 297 TYR B O 1
ATOM 5388 N N . LEU B 1 298 ? 12.789 25.516 22.375 1 98.5 298 LEU B N 1
ATOM 5389 C CA . LEU B 1 298 ? 12.344 25.734 23.75 1 98.5 298 LEU B CA 1
ATOM 5390 C C . LEU B 1 298 ? 13.297 26.672 24.484 1 98.5 298 LEU B C 1
ATOM 5392 O O . LEU B 1 298 ? 12.859 27.594 25.188 1 98.5 298 LEU B O 1
ATOM 5396 N N . ASP B 1 299 ? 14.57 26.391 24.312 1 98.62 299 ASP B N 1
ATOM 5397 C CA . ASP B 1 299 ? 15.578 27.234 24.938 1 98.62 299 ASP B CA 1
ATOM 5398 C C . ASP B 1 299 ? 15.469 28.672 24.469 1 98.62 299 ASP B C 1
ATOM 5400 O O . ASP B 1 299 ? 15.594 29.609 25.25 1 98.62 299 ASP B O 1
ATOM 5404 N N . TYR B 1 300 ? 15.297 28.797 23.203 1 98.75 300 TYR B N 1
ATOM 5405 C CA . TYR B 1 300 ? 15.195 30.125 22.609 1 98.75 300 TYR B CA 1
ATOM 5406 C C . TYR B 1 300 ? 14 30.875 23.188 1 98.75 300 TYR B C 1
ATOM 5408 O O . TYR B 1 300 ? 14.102 32.062 23.5 1 98.75 300 TYR B O 1
ATOM 5416 N N . LEU B 1 301 ? 12.852 30.266 23.297 1 98.75 301 LEU B N 1
ATOM 5417 C CA . LEU B 1 301 ? 11.664 30.875 23.875 1 98.75 301 LEU B CA 1
ATOM 5418 C C . LEU B 1 301 ? 11.938 31.375 25.281 1 98.75 301 LEU B C 1
ATOM 5420 O O . LEU B 1 301 ? 11.609 32.5 25.625 1 98.75 301 LEU B O 1
ATOM 5424 N N . GLU B 1 302 ? 12.516 30.531 26.062 1 98.56 302 GLU B N 1
ATOM 5425 C CA . GLU B 1 302 ? 12.797 30.875 27.453 1 98.56 302 GLU B CA 1
ATOM 5426 C C . GLU B 1 302 ? 13.781 32.031 27.547 1 98.56 302 GLU B C 1
ATOM 5428 O O . GLU B 1 302 ? 13.594 32.969 28.359 1 98.56 302 GLU B O 1
ATOM 5433 N N . ASN B 1 303 ? 14.766 32 26.719 1 98.5 303 ASN B N 1
ATOM 5434 C CA . ASN B 1 303 ? 15.781 33.062 26.719 1 98.5 303 ASN B CA 1
ATOM 5435 C C . ASN B 1 303 ? 15.195 34.406 26.312 1 98.5 303 ASN B C 1
ATOM 5437 O O . ASN B 1 303 ? 15.68 35.469 26.734 1 98.5 303 ASN B O 1
ATOM 5441 N N . LEU B 1 304 ? 14.219 34.406 25.469 1 98.38 304 LEU B N 1
ATOM 5442 C CA . LEU B 1 304 ? 13.562 35.625 25.031 1 98.38 304 LEU B CA 1
ATOM 5443 C C . LEU B 1 304 ? 12.703 36.219 26.156 1 98.38 304 LEU B C 1
ATOM 5445 O O . LEU B 1 304 ? 12.445 37.438 26.172 1 98.38 304 LEU B O 1
ATOM 5449 N N . GLY B 1 305 ? 12.156 35.344 26.984 1 98.5 305 GLY B N 1
ATOM 5450 C CA . GLY B 1 305 ? 11.297 35.812 28.047 1 98.5 305 GLY B CA 1
ATOM 5451 C C . GLY B 1 305 ? 9.953 35.125 28.094 1 98.5 305 GLY B C 1
ATOM 5452 O O . GLY B 1 305 ? 9.016 35.594 28.719 1 98.5 305 GLY B O 1
ATOM 5453 N N . PHE B 1 306 ? 9.828 33.969 27.438 1 98.81 306 PHE B N 1
ATOM 5454 C CA . PHE B 1 306 ? 8.609 33.188 27.5 1 98.81 306 PHE B CA 1
ATOM 5455 C C . PHE B 1 306 ? 8.68 32.156 28.625 1 98.81 306 PHE B C 1
ATOM 5457 O O . PHE B 1 306 ? 9.75 31.625 28.906 1 98.81 306 PHE B O 1
ATOM 5464 N N . GLU B 1 307 ? 7.602 31.922 29.234 1 98.69 307 GLU B N 1
ATOM 5465 C CA . GLU B 1 307 ? 7.387 30.734 30.062 1 98.69 307 GLU B CA 1
ATOM 5466 C C . GLU B 1 307 ? 6.605 29.656 29.312 1 98.69 307 GLU B C 1
ATOM 5468 O O . GLU B 1 307 ? 5.52 29.938 28.781 1 98.69 307 GLU B O 1
ATOM 5473 N N . ILE B 1 308 ? 7.156 28.516 29.266 1 98.75 308 ILE B N 1
ATOM 5474 C CA . ILE B 1 308 ? 6.461 27.438 28.578 1 98.75 308 ILE B CA 1
ATOM 5475 C C . ILE B 1 308 ? 5.371 26.859 29.484 1 98.75 308 ILE B C 1
ATOM 5477 O O . ILE B 1 308 ? 5.656 26.328 30.562 1 98.75 308 ILE B O 1
ATOM 5481 N N . LEU B 1 309 ? 4.18 26.938 29.016 1 98.62 309 LEU B N 1
ATOM 5482 C CA . LEU B 1 309 ? 3.043 26.516 29.828 1 98.62 309 LEU B CA 1
ATOM 5483 C C . LEU B 1 309 ? 2.674 25.062 29.531 1 98.62 309 LEU B C 1
ATOM 5485 O O . LEU B 1 309 ? 2.18 24.344 30.406 1 98.62 309 LEU B O 1
ATOM 5489 N N . ASP B 1 310 ? 2.834 24.625 28.281 1 98.5 310 ASP B N 1
ATOM 5490 C CA . ASP B 1 310 ? 2.459 23.266 27.906 1 98.5 310 ASP B CA 1
ATOM 5491 C C . ASP B 1 310 ? 3.102 22.875 26.578 1 98.5 310 ASP B C 1
ATOM 5493 O O . ASP B 1 310 ? 3.398 23.734 25.734 1 98.5 310 ASP B O 1
ATOM 5497 N N . ILE B 1 311 ? 3.406 21.672 26.438 1 98.38 311 ILE B N 1
ATOM 5498 C CA . ILE B 1 311 ? 3.84 21.031 25.203 1 98.38 311 ILE B CA 1
ATOM 5499 C C . ILE B 1 311 ? 2.941 19.828 24.906 1 98.38 311 ILE B C 1
ATOM 5501 O O . ILE B 1 311 ? 2.898 18.875 25.672 1 98.38 311 ILE B O 1
ATOM 5505 N N . VAL B 1 312 ? 2.262 19.875 23.781 1 98.31 312 VAL B N 1
ATOM 5506 C CA . VAL B 1 312 ? 1.3 18.844 23.422 1 98.31 312 VAL B CA 1
ATOM 5507 C C . VAL B 1 312 ? 1.793 18.078 22.203 1 98.31 312 VAL B C 1
ATOM 5509 O O . VAL B 1 312 ? 2.006 18.672 21.141 1 98.31 312 VAL B O 1
ATOM 5512 N N . ASP B 1 313 ? 1.978 16.812 22.328 1 97.94 313 ASP B N 1
ATOM 5513 C CA . ASP B 1 313 ? 2.24 15.953 21.188 1 97.94 313 ASP B CA 1
ATOM 5514 C C . ASP B 1 313 ? 0.965 15.711 20.375 1 97.94 313 ASP B C 1
ATOM 5516 O O . ASP B 1 313 ? 0.039 15.055 20.859 1 97.94 313 ASP B O 1
ATOM 5520 N N . LEU B 1 314 ? 0.924 16.094 19.203 1 97.12 314 LEU B N 1
ATOM 5521 C CA . LEU B 1 314 ? -0.338 16.125 18.469 1 97.12 314 LEU B CA 1
ATOM 5522 C C . LEU B 1 314 ? -0.707 14.742 17.938 1 97.12 314 LEU B C 1
ATOM 5524 O O . LEU B 1 314 ? -1.888 14.445 17.75 1 97.12 314 LEU B O 1
ATOM 5528 N N . LYS B 1 315 ? 0.302 13.891 17.656 1 95.88 315 LYS B N 1
ATOM 5529 C CA . LYS B 1 315 ? -0.029 12.516 17.281 1 95.88 315 LYS B CA 1
ATOM 5530 C C . LYS B 1 315 ? -0.788 11.812 18.406 1 95.88 315 LYS B C 1
ATOM 5532 O O . LYS B 1 315 ? -1.823 11.188 18.172 1 95.88 315 LYS B O 1
ATOM 5537 N N . GLU B 1 316 ? -0.268 11.914 19.625 1 96.19 316 GLU B N 1
ATOM 5538 C CA . GLU B 1 316 ? -0.9 11.297 20.781 1 96.19 316 GLU B CA 1
ATOM 5539 C C . GLU B 1 316 ? -2.223 11.977 21.125 1 96.19 316 GLU B C 1
ATOM 5541 O O . GLU B 1 316 ? -3.215 11.305 21.422 1 96.19 316 GLU B O 1
ATOM 5546 N N . PHE B 1 317 ? -2.25 13.281 21.047 1 97 317 PHE B N 1
ATOM 5547 C CA . PHE B 1 317 ? -3.416 14.062 21.438 1 97 317 PHE B CA 1
ATOM 5548 C C . PHE B 1 317 ? -4.578 13.812 20.484 1 97 317 PHE B C 1
ATOM 5550 O O . PHE B 1 317 ? -5.715 13.617 20.922 1 97 317 PHE B O 1
ATOM 5557 N N . LEU B 1 318 ? -4.281 13.828 19.188 1 96 318 LEU B N 1
ATOM 5558 C CA . LEU B 1 318 ? -5.328 13.664 18.172 1 96 318 LEU B CA 1
ATOM 5559 C C . LEU B 1 318 ? -5.551 12.188 17.859 1 96 318 LEU B C 1
ATOM 556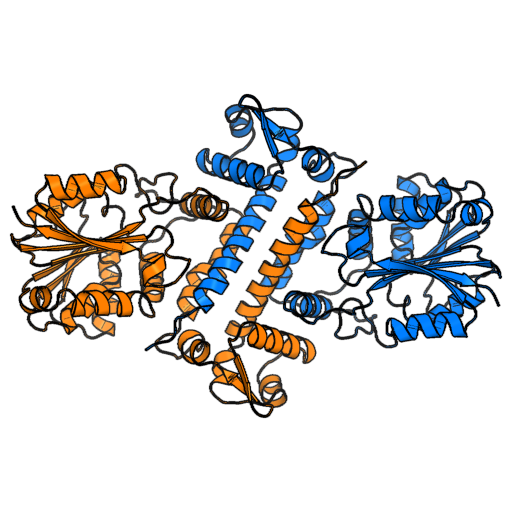1 O O . LEU B 1 318 ? -6.555 11.828 17.234 1 96 318 LEU B O 1
ATOM 5565 N N . GLU B 1 319 ? -4.574 11.32 18.281 1 95.31 319 GLU B N 1
ATOM 5566 C CA . GLU B 1 319 ? -4.637 9.875 18.094 1 95.31 319 GLU B CA 1
ATOM 5567 C C . GLU B 1 319 ? -4.664 9.516 16.609 1 95.31 319 GLU B C 1
ATOM 5569 O O . GLU B 1 319 ? -5.461 8.688 16.172 1 95.31 319 GLU B O 1
ATOM 5574 N N . LEU B 1 320 ? -3.957 10.266 15.812 1 95.19 320 LEU B N 1
ATOM 5575 C CA . LEU B 1 320 ? -3.836 10.031 14.375 1 95.19 320 LEU B CA 1
ATOM 5576 C C . LEU B 1 320 ? -2.371 9.938 13.961 1 95.19 320 LEU B C 1
ATOM 5578 O O . LEU B 1 320 ? -1.556 10.773 14.359 1 95.19 320 LEU B O 1
ATOM 5582 N N . LYS B 1 321 ? -2.051 9.055 13.133 1 93.81 321 LYS B N 1
ATOM 5583 C CA . LYS B 1 321 ? -0.679 8.727 12.75 1 93.81 321 LYS B CA 1
ATOM 5584 C C . LYS B 1 321 ? -0.068 9.836 11.898 1 93.81 321 LYS B C 1
ATOM 5586 O O . LYS B 1 321 ? 1.14 10.078 11.953 1 93.81 321 LYS B O 1
ATOM 5591 N N . CYS B 1 322 ? -0.909 10.484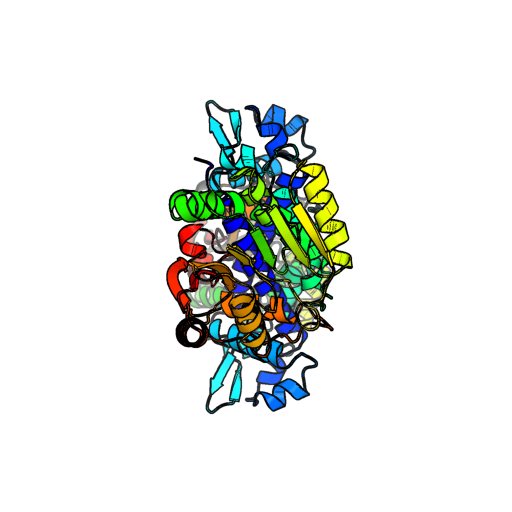 11.164 1 92.62 322 CYS B N 1
ATOM 5592 C CA . CYS B 1 322 ? -0.406 11.445 10.195 1 92.62 322 CYS B CA 1
ATOM 5593 C C . CYS B 1 322 ? 0.147 12.688 10.891 1 92.62 322 CYS B C 1
ATOM 5595 O O . CYS B 1 322 ? 0.799 13.516 10.258 1 92.62 322 CYS B O 1
ATOM 5597 N N . TYR B 1 323 ? 0.021 12.773 12.219 1 94.62 323 TYR B N 1
ATOM 5598 C CA . TYR B 1 323 ? 0.504 13.93 12.969 1 94.62 323 TYR B CA 1
ATOM 5599 C C . TYR B 1 323 ? 1.825 13.617 13.656 1 94.62 323 TYR B C 1
ATOM 5601 O O . TYR B 1 323 ? 2.299 14.398 14.492 1 94.62 323 TYR B O 1
ATOM 5609 N N . ARG B 1 324 ? 2.412 12.508 13.297 1 93.94 324 ARG B N 1
ATOM 5610 C CA . ARG B 1 324 ? 3.697 12.133 13.875 1 93.94 324 ARG B CA 1
ATOM 5611 C C . ARG B 1 324 ? 4.727 13.242 13.703 1 93.94 324 ARG B C 1
ATOM 5613 O O . ARG B 1 324 ? 4.953 13.719 12.586 1 93.94 324 ARG B O 1
ATOM 5620 N N . GLY B 1 325 ? 5.305 13.68 14.836 1 95.75 325 GLY B N 1
ATOM 5621 C CA . GLY B 1 325 ? 6.316 14.727 14.812 1 95.75 325 GLY B CA 1
ATOM 5622 C C . GLY B 1 325 ? 5.746 16.109 15.062 1 95.75 325 GLY B C 1
ATOM 5623 O O . GLY B 1 325 ? 6.496 17.062 15.305 1 95.75 325 GLY B O 1
ATOM 5624 N N . SER B 1 326 ? 4.43 16.281 15.031 1 96.69 326 SER B N 1
ATOM 5625 C CA . SER B 1 326 ? 3.793 17.578 15.25 1 96.69 326 SER B CA 1
ATOM 5626 C C . SER B 1 326 ? 3.588 17.859 16.734 1 96.69 326 SER B C 1
ATOM 5628 O O . SER B 1 326 ? 3.217 16.953 17.484 1 96.69 326 SER B O 1
ATOM 5630 N N . LYS B 1 327 ? 3.881 19.047 17.125 1 98.12 327 LYS B N 1
ATOM 5631 C CA . LYS B 1 327 ? 3.742 19.469 18.516 1 98.12 327 LYS B CA 1
ATOM 5632 C C . LYS B 1 327 ? 3.117 20.859 18.609 1 98.12 327 LYS B C 1
ATOM 5634 O O . LYS B 1 327 ? 3.303 21.688 17.703 1 98.12 327 LYS B O 1
ATOM 5639 N N . MET B 1 328 ? 2.383 21.062 19.594 1 98.62 328 MET B N 1
ATOM 5640 C CA . MET B 1 328 ? 1.867 22.375 19.938 1 98.62 328 MET B CA 1
ATOM 5641 C C . MET B 1 328 ? 2.496 22.891 21.219 1 98.62 328 MET B C 1
ATOM 5643 O O . MET B 1 328 ? 2.424 22.234 22.266 1 98.62 328 MET B O 1
ATOM 5647 N N . ILE B 1 329 ? 3.162 23.969 21.156 1 98.75 329 ILE B N 1
ATOM 5648 C CA . ILE B 1 329 ? 3.822 24.609 22.297 1 98.75 329 ILE B CA 1
ATOM 5649 C C . ILE B 1 329 ? 3.062 25.875 22.703 1 98.75 329 ILE B C 1
ATOM 5651 O O . ILE B 1 329 ? 2.84 26.75 21.875 1 98.75 329 ILE B O 1
ATOM 5655 N N . ILE B 1 330 ? 2.645 25.938 23.891 1 98.81 330 ILE B N 1
ATOM 5656 C CA . ILE B 1 330 ? 1.95 27.109 24.438 1 98.81 330 ILE B CA 1
ATOM 5657 C C . ILE B 1 330 ? 2.848 27.812 25.438 1 98.81 330 ILE B C 1
ATOM 5659 O O . ILE B 1 330 ? 3.289 27.219 26.422 1 98.81 330 ILE B O 1
ATOM 5663 N N . SER B 1 331 ? 3.104 29.047 25.172 1 98.75 331 SER B N 1
ATOM 5664 C CA . SER B 1 331 ? 4.004 29.844 26 1 98.75 331 SER B CA 1
ATOM 5665 C C . SER B 1 331 ? 3.398 31.188 26.344 1 98.75 331 SER B C 1
ATOM 5667 O O . SER B 1 331 ? 2.553 31.703 25.609 1 98.75 331 SER B O 1
ATOM 5669 N N . LYS B 1 332 ? 3.859 31.766 27.391 1 98.69 332 LYS B N 1
ATOM 5670 C CA . LYS B 1 332 ? 3.418 33.062 27.875 1 98.69 332 LYS B CA 1
ATOM 5671 C C . LYS B 1 332 ? 4.594 34.031 27.984 1 98.69 332 LYS B C 1
ATOM 5673 O O . LYS B 1 332 ? 5.641 33.688 28.531 1 98.69 332 LYS B O 1
ATOM 5678 N N . LYS B 1 333 ? 4.391 35.219 27.391 1 98.62 333 LYS B N 1
ATOM 5679 C CA . LYS B 1 333 ? 5.41 36.25 27.547 1 98.62 333 LYS B CA 1
ATOM 5680 C C . LYS B 1 333 ? 5.434 36.781 28.969 1 98.62 333 LYS B C 1
ATOM 5682 O O . LYS B 1 333 ? 4.465 37.406 29.422 1 98.62 333 LYS B O 1
ATOM 5687 N N . VAL B 1 334 ? 6.551 36.688 29.703 1 97.44 334 VAL B N 1
ATOM 5688 C CA . VAL B 1 334 ? 6.566 37.094 31.109 1 97.44 334 VAL B CA 1
ATOM 5689 C C . VAL B 1 334 ? 7.594 38.188 31.328 1 97.44 334 VAL B C 1
ATOM 5691 O O . VAL B 1 334 ? 7.617 38.812 32.375 1 97.44 334 VAL B O 1
ATOM 5694 N N . GLU B 1 335 ? 8.477 38.406 30.5 1 90.75 335 GLU B N 1
ATOM 5695 C CA . GLU B 1 335 ? 9.469 39.469 30.609 1 90.75 335 GLU B CA 1
ATOM 5696 C C . GLU B 1 335 ? 9.562 40.25 29.297 1 90.75 335 GLU B C 1
ATOM 5698 O O . GLU B 1 335 ? 9.266 39.719 28.219 1 90.75 335 GLU B O 1
#

Sequence (670 aa):
MIKKPYILDIFYDLYINIKLFYILKKAIELKIFDILSEPKTFDEILIKINLDKNILEYILKILLELKLIEKIRGKYKNTLVSDLYLRENSEFSIIPYLEDEYFNDIENWKDFKEKRLNFTKVIHKMANECKVWELPRIMEYIRLRFKNEIKNAKKLLDLAGGHGLYAIYFSKLNKNLKCYVFDLPEVIEETRKYIEKYKAKNIELIKGNFWKDSIGENYDIIFSSYHPGGKNPEIIRKVYDALNIGGLFINKQFFWDGEEDLEFYVNNIDWLMRKSDILRKSPIRFTFEGDLSFNDYLDYLENLGFEILDIVDLKEFLELKCYRGSKMIISKKVEMIKKPYILDIFYDLYINIKLFYILKKAIELKIFDILSEPKTFDEILIKINLDKNILEYILKILLELKLIEKIRGKYKNTLVSDLYLRENSEFSIIPYLEDEYFNDIENWKDFKEKRLNFTKVIHKMANECKVWELPRIMEYIRLRFKNEIKNAKKLLDLAGGHGLYAIYFSKLNKNLKCYVFDLPEVIEETRKYIEKYKAKNIELIKGNFWKDSIGENYDIIFSSYHPGGKNPEIIRKVYDALNIGGLFINKQFFWDGEEDLEFYVNNIDWLMRKSDILRKSPIRFTFEGDLSFNDYLDYLENLGFEILDIVDLKEFLELKCYRGSKMIISKKVE

Foldseek 3Di:
DDDDPCVVVVVVVVVVVVVVVVLVVVCLVQQVQVVQQDWAALVRSCVSGPDDSVSSVVSQVSCVVVQQWDADPRTIHGDPVCNQARGPPHPLHLVVLCCVVPVVCVVCVVVVAFAEDDLQVVLVNVCSVCVRFPQVLVVVVCCVPVVVLLAPWQEEEAEQVQLCVNVQSSCVSYVNHQYEYEHAPVSQVNNVVNCVVVVGPNYYYHHDDLVPDQRAAAGQEYEYELDACLQALVSVLSVLRRHDAFHKYKGKAFADDDDDDPVQQVQLSVQVSHDYPVFQDDSGHSYHPRGDHPVRSVVSCVVSAKDWDDKAQCCVSSVPPVSHRIIITMIGRHD/DDDDPCVVVVVVVVVVVVVVVVLVVVCLVQQVQVVQQDWAALVRSPVSGPDDSVSSVVSQVSCVVVQQWDADPRTIHGDPVSNQARGPPHPLHLVVLCCVVPVVCVVCVVVVAFAEDDLQVVLVSVCSVCVRFPQVLVVVVCCVVVVVLLAPWQEEEAEQVQLCVNVQSSCVSYVNHQYEYEHAPVSQVNNVVNCVVVVGPNYYYDHDDLVPDQRAAAGQEYEYELDACLQALVSVLSVLRRHDAFHKYKGKAFADDDDDDPVQQVQLSVQVSHDYPVFQDDSGHSYHPRGDHPVRSVVSCVVSAKDWDDKAQCCVSSVPPVSHRIIITMIGRHD